Protein AF-A0A6B9ESN6-F1 (afdb_monomer)

Radius of gyration: 38.58 Å; Cα contacts (8 Å, |Δi|>4): 357; chains: 1; bounding box: 83×126×123 Å

Secondary structure (DSSP, 8-state):
----------------------PPPPTTS------S--S-HHHHHHT----TTTS-GGG--SS---HHHHHTT-----TTHHHHHSS--HHHHHHHHHHHHH-----S---S--------S--PPP-SPPP-GGGGGSHHHHHHHHHSTTS-TTHHHHHHHHHHTTSSPPPHHHHHHHHHHHHHHHHTTB-TTS-B---TTHHHHHTT------------------------HHHHHHHHHHHHHHHHHHHHHHHHHHHHHHHHHHHHTTTTTS--HHHHHHHHHHGGGGTTS-HHHHHHHHHHHHHHHHHHHHSPP-----TT---THHHHHHHHHHHHHHHHIIIIIGGGTPPP-S-HHHHHHHHHHHH-------------------------------------------S--HHHHHHHHHHHHHHHHHHIIIIISHHHHH-TTS--HHHHHHHHHHHHHHHHHHHHHHHHHHH--SHHHHHHHHHHHHHS--

Organism: Pleurotus ostreatus (NCBI:txid5322)

pLDDT: mean 70.64, std 24.09, range [24.36, 98.06]

Solvent-accessible surface area (backbone atoms only — not comparable to full-atom values): 31350 Å² total; per-residue (Å²): 135,87,89,89,80,91,84,90,84,89,90,90,87,89,83,87,82,89,85,87,92,79,88,82,77,82,90,82,72,77,82,68,75,81,70,75,86,63,50,35,55,56,31,54,77,68,74,47,85,48,51,58,80,78,56,66,74,92,78,46,64,103,72,65,60,22,66,68,28,57,80,67,77,44,80,55,42,60,84,53,55,68,64,53,72,69,53,69,51,80,66,53,57,55,51,55,50,47,36,72,73,70,52,78,83,77,74,96,83,72,92,73,91,73,93,78,86,79,78,91,61,91,73,68,77,77,80,63,67,74,61,38,81,55,18,74,75,18,72,54,40,54,51,47,35,65,74,46,53,56,50,57,91,55,58,58,56,51,54,51,54,34,28,78,72,67,76,44,84,69,50,74,49,51,50,50,44,44,45,48,52,29,48,57,29,38,68,73,48,20,43,40,48,33,43,70,64,78,59,87,60,61,64,70,69,63,73,72,70,80,83,92,76,90,85,88,91,83,88,87,81,93,76,82,86,74,81,74,84,72,75,59,69,64,60,56,52,50,52,52,49,52,51,52,52,49,50,53,48,53,43,45,57,51,37,54,54,38,49,52,54,52,52,54,46,39,59,76,67,37,37,84,79,49,76,42,74,56,33,34,49,44,38,65,64,45,52,76,77,40,75,86,48,64,66,66,62,50,48,53,42,49,53,38,27,52,54,34,46,52,48,66,64,72,45,80,73,84,75,65,91,51,99,80,68,88,58,77,62,61,61,54,52,49,48,35,39,45,52,46,50,50,27,49,43,15,50,69,25,14,68,70,34,42,87,84,83,79,57,70,65,57,54,50,54,50,54,51,64,75,66,59,87,70,89,72,75,90,73,89,80,84,81,87,86,81,89,79,90,85,84,89,84,90,82,90,83,92,81,91,77,85,82,77,80,81,72,78,76,69,73,82,76,71,86,76,45,70,67,60,78,44,47,61,53,45,51,48,15,50,37,25,40,49,43,12,64,60,59,40,18,78,65,23,66,72,42,79,89,65,78,59,64,66,56,53,48,53,38,51,54,43,50,51,51,48,50,52,51,40,49,50,47,24,55,53,10,72,72,35,95,45,77,68,15,57,52,35,32,55,46,33,57,71,71,55,87,127

Structure (mmCIF, N/CA/C/O backbone):
data_AF-A0A6B9ESN6-F1
#
_entry.id   AF-A0A6B9ESN6-F1
#
loop_
_atom_site.group_PDB
_atom_site.id
_atom_site.type_symbol
_atom_site.label_atom_id
_atom_site.label_alt_id
_atom_site.label_comp_id
_atom_site.label_asym_id
_atom_site.label_entity_id
_atom_site.label_seq_id
_atom_site.pdbx_PDB_ins_code
_atom_site.Cartn_x
_atom_site.Cartn_y
_atom_site.Cartn_z
_atom_site.occupancy
_atom_site.B_iso_or_equiv
_atom_site.auth_seq_id
_atom_site.auth_comp_id
_atom_site.auth_asym_id
_atom_site.auth_atom_id
_atom_site.pdbx_PDB_model_num
ATOM 1 N N . MET A 1 1 ? 20.979 -59.012 26.812 1.00 37.22 1 MET A N 1
ATOM 2 C CA . MET A 1 1 ? 21.802 -59.687 27.834 1.00 37.22 1 MET A CA 1
ATOM 3 C C . MET A 1 1 ? 21.442 -59.119 29.200 1.00 37.22 1 MET A C 1
ATOM 5 O O . MET A 1 1 ? 21.636 -57.933 29.414 1.00 37.22 1 MET A O 1
ATOM 9 N N . SER A 1 2 ? 20.824 -59.924 30.067 1.00 34.50 2 SER A N 1
ATOM 10 C CA . SER A 1 2 ? 20.705 -59.667 31.522 1.00 34.50 2 SER A CA 1
ATOM 11 C C . SER A 1 2 ? 22.014 -60.097 32.230 1.00 34.50 2 SER A C 1
ATOM 13 O O . SER A 1 2 ? 22.911 -60.540 31.507 1.00 34.50 2 SER A O 1
ATOM 15 N N . PRO A 1 3 ? 22.144 -60.167 33.582 1.00 56.75 3 PRO A N 1
ATOM 16 C CA . PRO A 1 3 ? 21.373 -59.619 34.732 1.00 56.75 3 PRO A CA 1
ATOM 17 C C . PRO A 1 3 ? 22.291 -59.081 35.883 1.00 56.75 3 PRO A C 1
ATOM 19 O O . PRO A 1 3 ? 23.507 -59.198 35.798 1.00 56.75 3 PRO A O 1
ATOM 22 N N . ARG A 1 4 ? 21.747 -58.535 36.994 1.00 35.88 4 ARG A N 1
ATOM 23 C CA . ARG A 1 4 ? 21.816 -59.000 38.427 1.00 35.88 4 ARG A CA 1
ATOM 24 C C . ARG A 1 4 ? 21.506 -57.812 39.368 1.00 35.88 4 ARG A C 1
ATOM 26 O O . ARG A 1 4 ? 21.822 -56.699 38.974 1.00 35.88 4 ARG A O 1
ATOM 33 N N . SER A 1 5 ? 20.949 -57.872 40.590 1.00 34.06 5 SER A N 1
ATOM 34 C CA . SER A 1 5 ? 20.466 -58.875 41.584 1.00 34.06 5 SER A CA 1
ATOM 35 C C . SER A 1 5 ? 19.558 -58.097 42.591 1.00 34.06 5 SER A C 1
ATOM 37 O O . SER A 1 5 ? 19.830 -56.920 42.803 1.00 34.06 5 SER A O 1
ATOM 39 N N . GLN A 1 6 ? 18.389 -58.554 43.093 1.00 38.44 6 GLN A N 1
ATOM 40 C CA . GLN A 1 6 ? 18.098 -59.465 44.248 1.00 38.44 6 GLN A CA 1
ATOM 41 C C . GLN A 1 6 ? 18.835 -59.074 45.560 1.00 38.44 6 GLN A C 1
ATOM 43 O O . GLN A 1 6 ? 20.036 -58.857 45.482 1.00 38.44 6 GLN A O 1
ATOM 48 N N . ASN A 1 7 ? 18.279 -58.911 46.782 1.00 32.91 7 ASN A N 1
ATOM 49 C CA . ASN A 1 7 ? 17.250 -59.588 47.623 1.00 32.91 7 ASN A CA 1
ATOM 50 C C . ASN A 1 7 ? 16.814 -58.618 48.775 1.00 32.91 7 ASN A C 1
ATOM 52 O O . ASN A 1 7 ? 17.596 -57.738 49.113 1.00 32.91 7 ASN A O 1
ATOM 56 N N . ALA A 1 8 ? 15.588 -58.552 49.329 1.00 33.22 8 ALA A N 1
ATOM 57 C CA . ALA A 1 8 ? 14.764 -59.468 50.160 1.00 33.22 8 ALA A CA 1
ATOM 58 C C . ALA A 1 8 ? 15.186 -59.642 51.654 1.00 33.22 8 ALA A C 1
ATOM 60 O O . ALA A 1 8 ? 16.262 -60.165 51.913 1.00 33.22 8 ALA A O 1
ATOM 61 N N . GLY A 1 9 ? 14.282 -59.311 52.613 1.00 29.19 9 GLY A N 1
ATOM 62 C CA . GLY A 1 9 ? 14.116 -60.060 53.890 1.00 29.19 9 GLY A CA 1
ATOM 63 C C . GLY A 1 9 ? 14.175 -59.366 55.284 1.00 29.19 9 GLY A C 1
ATOM 64 O O . GLY A 1 9 ? 15.176 -59.524 55.957 1.00 29.19 9 GLY A O 1
ATOM 65 N N . ALA A 1 10 ? 13.083 -58.701 55.723 1.00 31.31 10 ALA A N 1
ATOM 66 C CA . ALA A 1 10 ? 12.298 -58.812 57.002 1.00 31.31 10 ALA A CA 1
ATOM 67 C C . ALA A 1 10 ? 12.948 -58.849 58.457 1.00 31.31 10 ALA A C 1
ATOM 69 O O . ALA A 1 10 ? 14.161 -58.802 58.569 1.00 31.31 10 ALA A O 1
ATOM 70 N N . PRO A 1 11 ? 12.174 -58.831 59.594 1.00 54.38 11 PRO A N 1
ATOM 71 C CA . PRO A 1 11 ? 12.227 -57.872 60.746 1.00 54.38 11 PRO A CA 1
ATOM 72 C C . PRO A 1 11 ? 12.536 -58.598 62.112 1.00 54.38 11 PRO A C 1
ATOM 74 O O . PRO A 1 11 ? 13.205 -59.623 62.011 1.00 54.38 11 PRO A O 1
ATOM 77 N N . PRO A 1 12 ? 12.090 -58.248 63.369 1.00 53.47 12 PRO A N 1
ATOM 78 C CA . PRO A 1 12 ? 11.303 -57.125 63.948 1.00 53.47 12 PRO A CA 1
ATOM 79 C C . PRO A 1 12 ? 11.798 -56.566 65.324 1.00 53.47 12 PRO A C 1
ATOM 81 O O . PRO A 1 12 ? 12.715 -57.104 65.934 1.00 53.47 12 PRO A O 1
ATOM 84 N N . SER A 1 13 ? 11.139 -55.528 65.875 1.00 32.84 13 SER A N 1
ATOM 85 C CA . SER A 1 13 ? 10.960 -55.347 67.339 1.00 32.84 13 SER A CA 1
ATOM 86 C C . SER A 1 13 ? 9.884 -54.309 67.703 1.00 32.84 13 SER A C 1
ATOM 88 O O . SER A 1 13 ? 9.858 -53.185 67.213 1.00 32.84 13 SER A O 1
ATOM 90 N N . THR A 1 14 ? 8.987 -54.747 68.581 1.00 38.78 14 THR A N 1
ATOM 91 C CA . THR A 1 14 ? 7.817 -54.104 69.202 1.00 38.78 14 THR A CA 1
ATOM 92 C C . THR A 1 14 ? 8.153 -53.121 70.329 1.00 38.78 14 THR A C 1
ATOM 94 O O . THR A 1 14 ? 9.032 -53.423 71.132 1.00 38.78 14 THR A O 1
ATOM 97 N N . ARG A 1 15 ? 7.329 -52.071 70.518 1.00 33.66 15 ARG A N 1
ATOM 98 C CA . ARG A 1 15 ? 6.779 -51.687 71.843 1.00 33.66 15 ARG A CA 1
ATOM 99 C C . ARG A 1 15 ? 5.622 -50.668 71.768 1.00 33.66 15 ARG A C 1
ATOM 101 O O . ARG A 1 15 ? 5.661 -49.712 71.003 1.00 33.66 15 ARG A O 1
ATOM 108 N N . SER A 1 16 ? 4.609 -50.960 72.587 1.00 33.41 16 SER A N 1
ATOM 109 C CA . SER A 1 16 ? 3.373 -50.248 72.976 1.00 33.41 16 SER A CA 1
ATOM 110 C C . SER A 1 16 ? 3.632 -48.807 73.484 1.00 33.41 16 SER A C 1
ATOM 112 O O . SER A 1 16 ? 4.773 -48.495 73.793 1.00 33.41 16 SER A O 1
ATOM 114 N N . SER A 1 17 ? 2.691 -47.857 73.624 1.00 35.06 17 SER A N 1
ATOM 115 C CA . SER A 1 17 ? 1.374 -47.926 74.283 1.00 35.06 17 SER A CA 1
ATOM 116 C C . SER A 1 17 ? 0.595 -46.584 74.199 1.00 35.06 17 SER A C 1
ATOM 118 O O . SER A 1 17 ? 1.194 -45.519 74.292 1.00 35.06 17 SER A O 1
ATOM 120 N N . THR A 1 18 ? -0.740 -46.679 74.073 1.00 39.00 18 THR A N 1
ATOM 121 C CA . THR A 1 18 ? -1.830 -45.889 74.720 1.00 39.00 18 THR A CA 1
ATOM 122 C C . THR A 1 18 ? -1.709 -44.365 74.950 1.00 39.00 18 THR A C 1
ATOM 124 O O . THR A 1 18 ? -0.923 -43.953 75.797 1.00 39.00 18 THR A O 1
ATOM 127 N N . ASN A 1 19 ? -2.622 -43.551 74.374 1.00 34.47 19 ASN A N 1
ATOM 128 C CA . ASN A 1 19 ? -3.761 -42.919 75.094 1.00 34.47 19 ASN A CA 1
ATOM 129 C C . ASN A 1 19 ? -4.621 -41.932 74.243 1.00 34.47 19 ASN A C 1
ATOM 131 O O . ASN A 1 19 ? -4.072 -41.172 73.452 1.00 34.47 19 ASN A O 1
ATOM 135 N N . THR A 1 20 ? -5.944 -41.941 74.520 1.00 37.66 20 THR A N 1
ATOM 136 C CA . THR A 1 20 ? -6.988 -40.865 74.420 1.00 37.66 20 THR A CA 1
ATOM 137 C C . THR A 1 20 ? -7.594 -40.439 73.044 1.00 37.66 20 THR A C 1
ATOM 139 O O . THR A 1 20 ? -7.090 -40.818 71.990 1.00 37.66 20 THR A O 1
ATOM 142 N N . PRO A 1 21 ? -8.752 -39.719 72.996 1.00 44.34 21 PRO A N 1
ATOM 143 C CA . PRO A 1 21 ? -10.110 -40.226 73.262 1.00 44.34 21 PRO A CA 1
ATOM 144 C C . PRO A 1 21 ? -11.149 -39.665 72.247 1.00 44.34 21 PRO A C 1
ATOM 146 O O . PRO A 1 21 ? -11.716 -38.611 72.491 1.00 44.34 21 PRO A O 1
ATOM 149 N N . TYR A 1 22 ? -11.436 -40.315 71.113 1.00 41.50 22 TYR A N 1
ATOM 150 C CA . TYR A 1 22 ? -12.543 -39.889 70.223 1.00 41.50 22 TYR A CA 1
ATOM 151 C C . TYR A 1 22 ? -13.139 -41.075 69.440 1.00 41.50 22 TYR A C 1
ATOM 153 O O . TYR A 1 22 ? -12.413 -42.031 69.145 1.00 41.50 22 TYR A O 1
ATOM 161 N N . PRO A 1 23 ? -14.446 -41.043 69.096 1.00 44.97 23 PRO A N 1
ATOM 162 C CA . PRO A 1 23 ? -15.131 -42.164 68.458 1.00 44.97 23 PRO A CA 1
ATOM 163 C C . PRO A 1 23 ? -14.585 -42.413 67.044 1.00 44.97 23 PRO A C 1
ATOM 165 O O . PRO A 1 23 ? -14.438 -41.490 66.238 1.00 44.97 23 PRO A O 1
ATOM 168 N N . ARG A 1 24 ? -14.278 -43.679 66.724 1.00 48.75 24 ARG A N 1
ATOM 169 C CA . ARG A 1 24 ? -13.898 -44.088 65.363 1.00 48.75 24 ARG A CA 1
ATOM 170 C C . ARG A 1 24 ? -15.113 -44.007 64.441 1.00 48.75 24 ARG A C 1
ATOM 172 O O . ARG A 1 24 ? -16.165 -44.567 64.725 1.00 48.75 24 ARG A O 1
ATOM 179 N N . ARG A 1 25 ? -14.921 -43.341 63.306 1.00 47.78 25 ARG A N 1
ATOM 180 C CA . ARG A 1 25 ? -15.875 -43.239 62.197 1.00 47.78 25 ARG A CA 1
ATOM 181 C C . ARG A 1 25 ? -16.172 -44.632 61.600 1.00 47.78 25 ARG A C 1
ATOM 183 O O . ARG A 1 25 ? -15.221 -45.398 61.431 1.00 47.78 25 ARG A O 1
ATOM 190 N N . PRO A 1 26 ? -17.426 -44.956 61.237 1.00 42.91 26 PRO A N 1
ATOM 191 C CA . PRO A 1 26 ? -17.756 -46.210 60.561 1.00 42.91 26 PRO A CA 1
ATOM 192 C C . PRO A 1 26 ? -17.058 -46.306 59.196 1.00 42.91 26 PRO A C 1
ATOM 194 O O . PRO A 1 26 ? -16.947 -45.327 58.450 1.00 42.91 26 PRO A O 1
ATOM 197 N N . SER A 1 27 ? -16.538 -47.495 58.895 1.00 44.81 27 SER A N 1
ATOM 198 C CA . SER A 1 27 ? -15.806 -47.815 57.671 1.00 44.81 27 SER A CA 1
ATOM 199 C C . SER A 1 27 ? -16.740 -47.806 56.461 1.00 44.81 27 SER A C 1
ATOM 201 O O . SER A 1 27 ? -17.692 -48.578 56.424 1.00 44.81 27 SER A O 1
ATOM 203 N N . GLY A 1 28 ? -16.453 -46.962 55.464 1.00 51.88 28 GLY A N 1
ATOM 204 C CA . GLY A 1 28 ? -17.204 -46.951 54.201 1.00 51.88 28 GLY A CA 1
ATOM 205 C C . GLY A 1 28 ? -17.132 -45.666 53.373 1.00 51.88 28 GLY A C 1
ATOM 206 O O . GLY A 1 28 ? -17.551 -45.675 52.222 1.00 51.88 28 GLY A O 1
ATOM 207 N N . GLN A 1 29 ? -16.585 -44.559 53.893 1.00 48.88 29 GLN A N 1
ATOM 208 C CA . GLN A 1 29 ? -16.440 -43.347 53.078 1.00 48.88 29 GLN A CA 1
ATOM 209 C C . GLN A 1 29 ? -15.212 -43.395 52.151 1.00 48.88 29 GLN A C 1
ATOM 211 O O . GLN A 1 29 ? -14.136 -43.822 52.585 1.00 48.88 29 GLN A O 1
ATOM 216 N N . PRO A 1 30 ? -15.338 -42.900 50.902 1.00 40.06 30 PRO A N 1
ATOM 217 C CA . PRO A 1 30 ? -14.215 -42.793 49.980 1.00 40.06 30 PRO A CA 1
ATOM 218 C C . PRO A 1 30 ? -13.116 -41.943 50.622 1.00 40.06 30 PRO A C 1
ATOM 220 O O . PRO A 1 30 ? -13.400 -40.908 51.229 1.00 40.06 30 PRO A O 1
ATOM 223 N N . LYS A 1 31 ? -11.856 -42.391 50.517 1.00 44.50 31 LYS A N 1
ATOM 224 C CA . LYS A 1 31 ? -10.682 -41.644 50.993 1.00 44.50 31 LYS A CA 1
ATOM 225 C C . LYS A 1 31 ? -10.757 -40.233 50.408 1.00 44.50 31 LYS A C 1
ATOM 227 O O . LYS A 1 31 ? -10.525 -40.061 49.213 1.00 44.50 31 LYS A O 1
ATOM 232 N N . SER A 1 32 ? -11.104 -39.238 51.230 1.00 51.59 32 SER A N 1
ATOM 233 C CA . SER A 1 32 ? -11.103 -37.844 50.796 1.00 51.59 32 SER A CA 1
ATOM 234 C C . SER A 1 32 ? -9.705 -37.551 50.273 1.00 51.59 32 SER A C 1
ATOM 236 O O . SER A 1 32 ? -8.735 -37.744 51.016 1.00 51.59 32 SER A O 1
ATOM 238 N N . SER A 1 33 ? -9.607 -37.147 49.003 1.00 41.25 33 SER A N 1
ATOM 239 C CA . SER A 1 33 ? -8.362 -36.689 48.387 1.00 41.25 33 SER A CA 1
ATOM 240 C C . SER A 1 33 ? -7.623 -35.835 49.407 1.00 41.25 33 SER A C 1
ATOM 242 O O . SER A 1 33 ? -8.203 -34.883 49.935 1.00 41.25 33 SER A O 1
ATOM 244 N N . ARG A 1 34 ? -6.412 -36.261 49.784 1.00 47.12 34 ARG A N 1
ATOM 245 C CA . ARG A 1 34 ? -5.629 -35.654 50.861 1.00 47.12 34 ARG A CA 1
ATOM 246 C C . ARG A 1 34 ? -5.430 -34.190 50.485 1.00 47.12 34 ARG A C 1
ATOM 248 O O . ARG A 1 34 ? -4.564 -33.886 49.670 1.00 47.12 34 ARG A O 1
ATOM 255 N N . GLN A 1 35 ? -6.275 -33.303 51.012 1.00 55.75 35 GLN A N 1
ATOM 256 C CA . GLN A 1 35 ? -6.199 -31.884 50.710 1.00 55.75 35 GLN A CA 1
ATOM 257 C C . GLN A 1 35 ? -4.913 -31.373 51.345 1.00 55.75 35 GLN A C 1
ATOM 259 O O . GLN A 1 35 ? -4.846 -31.102 52.541 1.00 55.75 35 GLN A O 1
ATOM 264 N N . GLN A 1 36 ? -3.859 -31.305 50.541 1.00 55.56 36 GLN A N 1
ATOM 265 C CA . GLN A 1 36 ? -2.670 -30.556 50.896 1.00 55.56 36 GLN A CA 1
ATOM 266 C C . GLN A 1 36 ? -3.105 -29.093 51.127 1.00 55.56 36 GLN A C 1
ATOM 268 O O . GLN A 1 36 ? -4.035 -28.605 50.476 1.00 55.56 36 GLN A O 1
ATOM 273 N N . PHE A 1 37 ? -2.456 -28.402 52.069 1.00 60.66 37 PHE A N 1
ATOM 274 C CA . PHE A 1 37 ? -2.663 -26.969 52.341 1.00 60.66 37 PHE A CA 1
ATOM 275 C C . PHE A 1 37 ? -4.004 -26.612 53.016 1.00 60.66 37 PHE A C 1
ATOM 277 O O . PHE A 1 37 ? -4.757 -25.775 52.517 1.00 60.66 37 PHE A O 1
ATOM 284 N N . SER A 1 38 ? -4.350 -27.260 54.136 1.00 71.94 38 SER A N 1
ATOM 285 C CA . SER A 1 38 ? -5.539 -26.937 54.954 1.00 71.94 38 S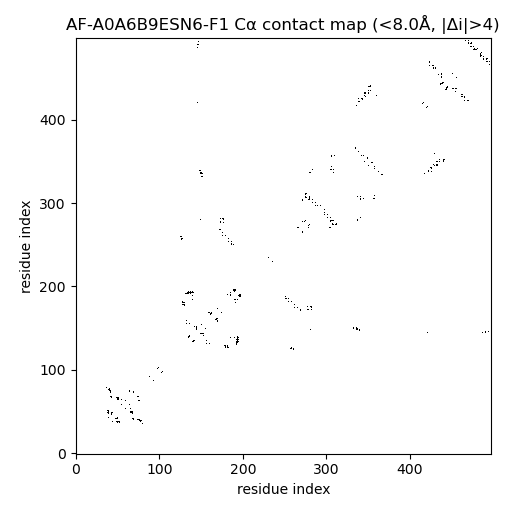ER A CA 1
ATOM 286 C C . SER A 1 38 ? -5.282 -26.020 56.153 1.00 71.94 38 SER A C 1
ATOM 288 O O . SER A 1 38 ? -6.242 -25.627 56.803 1.00 71.94 38 SER A O 1
ATOM 290 N N . ALA A 1 39 ? -4.026 -25.670 56.433 1.00 84.19 39 ALA A N 1
ATOM 291 C CA . ALA A 1 39 ? -3.643 -24.844 57.573 1.00 84.19 39 ALA A CA 1
ATOM 292 C C . ALA A 1 39 ? -2.958 -23.547 57.128 1.00 84.19 39 ALA A C 1
ATOM 294 O O . ALA A 1 39 ? -2.197 -23.564 56.160 1.00 84.19 39 ALA A O 1
ATOM 295 N N . CYS A 1 40 ? -3.189 -22.460 57.871 1.00 87.69 40 CYS A N 1
ATOM 296 C CA . CYS A 1 40 ? -2.487 -21.188 57.696 1.00 87.69 40 CYS A CA 1
ATOM 297 C C . CYS A 1 40 ? -0.982 -21.321 57.999 1.00 87.69 40 CYS A C 1
ATOM 299 O O . CYS A 1 40 ? -0.558 -22.265 58.683 1.00 87.69 40 CYS A O 1
ATOM 301 N N . GLY A 1 41 ? -0.176 -20.357 57.542 1.00 86.62 41 GLY A N 1
ATOM 302 C CA . GLY A 1 41 ? 1.284 -20.371 57.706 1.00 86.62 41 GLY A CA 1
ATOM 303 C C . GLY A 1 41 ? 1.721 -20.509 59.171 1.00 86.62 41 GLY A C 1
ATOM 304 O O . GLY A 1 41 ? 2.552 -21.355 59.508 1.00 86.62 41 GLY A O 1
ATOM 305 N N . ALA A 1 42 ? 1.071 -19.776 60.082 1.00 87.50 42 ALA A N 1
ATOM 306 C CA . ALA A 1 42 ? 1.383 -19.806 61.512 1.00 87.50 42 ALA A CA 1
ATOM 307 C C . ALA A 1 42 ? 1.100 -21.172 62.172 1.00 87.50 42 ALA A C 1
ATOM 309 O O . ALA A 1 42 ? 1.948 -21.703 62.896 1.00 87.50 42 ALA A O 1
ATOM 310 N N . CYS A 1 43 ? -0.064 -21.779 61.908 1.00 89.88 43 CYS A N 1
ATOM 311 C CA . CYS A 1 43 ? -0.409 -23.097 62.452 1.00 89.88 43 CYS A CA 1
ATOM 312 C C . CYS A 1 43 ? 0.448 -24.213 61.842 1.00 89.88 43 CYS A C 1
ATOM 314 O O . CYS A 1 43 ? 0.819 -25.155 62.545 1.00 89.88 43 CYS A O 1
ATOM 316 N N . ARG A 1 44 ? 0.817 -24.087 60.560 1.00 87.69 44 ARG A N 1
ATOM 317 C CA . ARG A 1 44 ? 1.712 -25.024 59.869 1.00 87.69 44 ARG A CA 1
ATOM 318 C C . ARG A 1 44 ? 3.099 -25.048 60.506 1.00 87.69 44 ARG A C 1
ATOM 320 O O . ARG A 1 44 ? 3.590 -26.129 60.825 1.00 87.69 44 ARG A O 1
ATOM 327 N N . MET A 1 45 ? 3.702 -23.880 60.734 1.00 82.81 45 MET A N 1
ATOM 328 C CA . MET A 1 45 ? 5.032 -23.776 61.347 1.00 82.81 45 MET A CA 1
ATOM 329 C C . MET A 1 45 ? 5.071 -24.345 62.765 1.00 82.81 45 MET A C 1
ATOM 331 O O . MET A 1 45 ? 6.052 -24.967 63.165 1.00 82.81 45 MET A O 1
ATOM 335 N N . ARG A 1 46 ? 3.973 -24.195 63.509 1.00 83.12 46 ARG A N 1
ATOM 336 C CA . ARG A 1 46 ? 3.843 -24.691 64.885 1.00 83.12 46 ARG A CA 1
ATOM 337 C C . ARG A 1 46 ? 3.345 -26.132 64.985 1.00 83.12 46 ARG A C 1
ATOM 339 O O . ARG A 1 46 ? 3.296 -26.670 66.084 1.00 83.12 46 ARG A O 1
ATOM 346 N N . ARG A 1 47 ? 2.979 -26.754 63.857 1.00 87.31 47 ARG A N 1
ATOM 347 C CA . ARG A 1 47 ? 2.408 -28.110 63.777 1.00 87.31 47 ARG A CA 1
ATOM 348 C C . ARG A 1 47 ? 1.154 -28.292 64.648 1.00 87.31 47 ARG A C 1
ATOM 350 O O . ARG A 1 47 ? 0.936 -29.363 65.208 1.00 87.31 47 ARG A O 1
ATOM 357 N N . VAL A 1 48 ? 0.319 -27.253 64.736 1.00 86.38 48 VAL A N 1
ATOM 358 C CA . VAL A 1 48 ? -0.966 -27.268 65.461 1.00 86.38 48 VAL A CA 1
ATOM 359 C C . VAL A 1 48 ? -2.145 -27.300 64.489 1.00 86.38 48 VAL A C 1
ATOM 361 O O . VAL A 1 48 ? -2.017 -26.930 63.319 1.00 86.38 48 VAL A O 1
ATOM 364 N N . ARG A 1 49 ? -3.310 -27.756 64.963 1.00 86.69 49 ARG A N 1
ATOM 365 C CA . ARG A 1 49 ? -4.528 -27.822 64.144 1.00 86.69 49 ARG A CA 1
ATOM 366 C C . ARG A 1 49 ? -5.010 -26.410 63.792 1.00 86.69 49 ARG A C 1
ATOM 368 O O . ARG A 1 49 ? -4.961 -25.511 64.624 1.00 86.69 49 ARG A O 1
ATOM 375 N N . CYS A 1 50 ? -5.456 -26.239 62.552 1.00 90.06 50 CYS A N 1
ATOM 376 C CA . CYS A 1 50 ? -5.967 -24.982 62.019 1.00 90.06 50 CYS A CA 1
ATOM 377 C C . CYS A 1 50 ? -7.406 -25.195 61.552 1.00 90.06 50 CYS A C 1
ATOM 379 O O . CYS A 1 50 ? -7.656 -26.116 60.778 1.00 90.06 50 CYS A O 1
ATOM 381 N N . ASP A 1 51 ? -8.310 -24.347 62.022 1.00 87.19 51 ASP A N 1
ATOM 382 C CA . ASP A 1 51 ? -9.741 -24.324 61.712 1.00 87.19 51 ASP A CA 1
ATOM 383 C C . ASP A 1 51 ? -10.108 -23.182 60.747 1.00 87.19 51 ASP A C 1
ATOM 385 O O . ASP A 1 51 ? -11.281 -22.912 60.522 1.00 87.19 51 ASP A O 1
ATOM 389 N N . LEU A 1 52 ? -9.113 -22.525 60.128 1.00 83.12 52 LEU A N 1
ATOM 390 C CA . LEU A 1 52 ? -9.326 -21.351 59.267 1.00 83.12 52 LEU A CA 1
ATOM 391 C C . LEU A 1 52 ? -10.338 -21.598 58.134 1.00 83.12 52 LEU A C 1
ATOM 393 O O . LEU A 1 52 ? -11.042 -20.682 57.733 1.00 83.12 52 LEU A O 1
ATOM 397 N N . LYS A 1 53 ? -10.401 -22.827 57.614 1.00 74.31 53 LYS A N 1
ATOM 398 C CA . LYS A 1 53 ? -11.302 -23.216 56.517 1.00 74.31 53 LYS A CA 1
ATOM 399 C C . LYS A 1 53 ? -12.680 -23.689 56.965 1.00 74.31 53 LYS A C 1
ATOM 401 O O . LYS A 1 53 ? -13.551 -23.846 56.117 1.00 74.31 53 LYS A O 1
ATOM 406 N N . ASP A 1 54 ? -12.841 -23.948 58.256 1.00 77.75 54 ASP A N 1
ATOM 407 C CA . ASP A 1 54 ? -14.088 -24.433 58.841 1.00 77.75 54 ASP A CA 1
ATOM 408 C C . ASP A 1 54 ? -14.936 -23.259 59.386 1.00 77.75 54 ASP A C 1
ATOM 410 O O . ASP A 1 54 ? -16.056 -23.467 59.848 1.00 77.75 54 ASP A O 1
ATOM 414 N N . LEU A 1 55 ? -14.418 -22.020 59.318 1.00 74.38 55 LEU A N 1
ATOM 415 C CA . LEU A 1 55 ? -15.108 -20.799 59.741 1.00 74.38 55 LEU A CA 1
ATOM 416 C C . LEU A 1 55 ? -16.165 -20.352 58.704 1.00 74.38 55 LEU A C 1
ATOM 418 O O . LEU A 1 55 ? -15.849 -20.275 57.513 1.00 74.38 55 LEU A O 1
ATOM 422 N N . PRO A 1 56 ? -17.397 -20.006 59.127 1.00 67.25 56 PRO A N 1
ATOM 423 C CA . PRO A 1 56 ? -18.427 -19.454 58.245 1.00 67.25 56 PRO A CA 1
ATOM 424 C C . PRO A 1 56 ? -18.004 -18.102 57.650 1.00 67.25 56 PRO A C 1
ATOM 426 O O . PRO A 1 56 ? -17.553 -17.216 58.378 1.00 67.25 56 PRO A O 1
ATOM 429 N N . LEU A 1 57 ? -18.191 -17.926 56.337 1.00 59.72 57 LEU A N 1
ATOM 430 C CA . LEU A 1 57 ? -17.806 -16.707 55.606 1.00 59.72 57 LEU A CA 1
ATOM 431 C C . LEU A 1 57 ? -18.559 -15.449 56.083 1.00 59.72 57 LEU A C 1
ATOM 433 O O . LEU A 1 57 ? -18.004 -14.359 56.016 1.00 59.72 57 LEU A O 1
ATOM 437 N N . ASP A 1 58 ? -19.759 -15.602 56.649 1.00 51.91 58 ASP A N 1
ATOM 438 C CA . ASP A 1 58 ? -20.620 -14.481 57.058 1.00 51.91 58 ASP A CA 1
ATOM 439 C C . ASP A 1 58 ? -20.229 -13.825 58.400 1.00 51.91 58 ASP A C 1
ATOM 441 O O . ASP A 1 58 ? -20.800 -12.806 58.781 1.00 51.91 58 ASP A O 1
ATOM 445 N N . GLN A 1 59 ? -19.249 -14.372 59.135 1.00 53.19 59 GLN A N 1
ATOM 446 C CA . GLN A 1 59 ? -18.761 -13.810 60.412 1.00 53.19 59 GLN A CA 1
ATOM 447 C C . GLN A 1 59 ? -17.314 -13.301 60.364 1.00 53.19 59 GLN A C 1
ATOM 449 O O . GLN A 1 59 ? -16.784 -12.820 61.370 1.00 53.19 59 GLN A O 1
ATOM 454 N N . ALA A 1 60 ? -16.658 -13.384 59.208 1.00 53.09 60 ALA A N 1
ATOM 455 C CA . ALA A 1 60 ? -15.307 -12.888 59.033 1.00 53.09 60 ALA A CA 1
ATOM 456 C C . ALA A 1 60 ? -15.343 -11.468 58.462 1.00 53.09 60 ALA A C 1
ATOM 458 O O . ALA A 1 60 ? -15.685 -11.260 57.303 1.00 53.09 60 ALA A O 1
ATOM 459 N N . GLY A 1 61 ? -14.939 -10.483 59.266 1.00 57.91 61 GLY A N 1
ATOM 460 C CA . GLY A 1 61 ? -14.551 -9.175 58.738 1.00 57.91 61 GLY A CA 1
ATOM 461 C C . GLY A 1 61 ? -13.391 -9.282 57.725 1.00 57.91 61 GLY A C 1
ATOM 462 O O . GLY A 1 61 ? -12.930 -10.383 57.422 1.00 57.91 61 GLY A O 1
ATOM 463 N N . PRO A 1 62 ? -12.839 -8.152 57.250 1.00 59.28 62 PRO A N 1
ATOM 464 C CA . PRO A 1 62 ? -11.856 -8.102 56.154 1.00 59.28 62 PRO A CA 1
ATOM 465 C C . PRO A 1 62 ? -10.600 -8.984 56.317 1.00 59.28 62 PRO A C 1
ATOM 467 O O . PRO A 1 62 ? -9.889 -9.226 55.347 1.00 59.28 62 PRO A O 1
ATOM 470 N N . CYS A 1 63 ? -10.327 -9.479 57.530 1.00 64.75 63 CYS A N 1
ATOM 471 C CA . CYS A 1 63 ? -9.200 -10.348 57.859 1.00 64.75 63 CYS A CA 1
ATOM 472 C C . CYS A 1 63 ? -9.664 -11.573 58.684 1.00 64.75 63 CYS A C 1
ATOM 474 O O . CYS A 1 63 ? -9.601 -11.529 59.919 1.00 64.75 63 CYS A O 1
ATOM 476 N N . PRO A 1 64 ? -10.120 -12.678 58.058 1.00 75.81 64 PRO A N 1
ATOM 477 C CA . PRO A 1 64 ? -10.433 -13.916 58.776 1.00 75.81 64 PRO A CA 1
ATOM 478 C C . PRO A 1 64 ? -9.197 -14.462 59.505 1.00 75.81 64 PRO A C 1
ATOM 480 O O . PRO A 1 64 ? -8.112 -14.568 58.934 1.00 75.81 64 PRO A O 1
ATOM 483 N N . SER A 1 65 ? -9.358 -14.846 60.773 1.00 85.19 65 SER A N 1
ATOM 484 C CA . SER A 1 65 ? -8.301 -15.471 61.577 1.00 85.19 65 SER A CA 1
ATOM 485 C C . SER A 1 65 ? -8.811 -16.749 62.237 1.00 85.19 65 SER A C 1
ATOM 487 O O . SER A 1 65 ? -9.930 -16.789 62.739 1.00 85.19 65 SER A O 1
ATOM 489 N N . CYS A 1 66 ? -7.990 -17.803 62.225 1.00 89.31 66 CYS A N 1
ATOM 490 C CA . CYS A 1 66 ? -8.329 -19.080 62.853 1.00 89.31 66 CYS A CA 1
ATOM 491 C C . CYS A 1 66 ? -8.350 -18.942 64.379 1.00 89.31 66 CYS A C 1
ATOM 493 O O . CYS A 1 66 ? -7.633 -18.094 64.925 1.00 89.31 66 CYS A O 1
ATOM 495 N N . SER A 1 67 ? -9.102 -19.795 65.077 1.00 88.62 67 SER A N 1
ATOM 496 C CA . SER A 1 67 ? -9.281 -19.678 66.530 1.00 88.62 67 SER A CA 1
ATOM 497 C C . SER A 1 67 ? -7.938 -19.732 67.266 1.00 88.62 67 SER A C 1
ATOM 499 O O . SER A 1 67 ? -7.681 -18.928 68.156 1.00 88.62 67 SER A O 1
ATOM 501 N N . ASN A 1 68 ? -7.004 -20.575 66.807 1.00 86.69 68 ASN A N 1
ATOM 502 C CA . ASN A 1 68 ? -5.679 -20.709 67.424 1.00 86.69 68 ASN A CA 1
ATOM 503 C C . ASN A 1 68 ? -4.793 -19.457 67.262 1.00 86.69 68 ASN A C 1
ATOM 505 O O . ASN A 1 68 ? -4.056 -19.082 68.174 1.00 86.69 68 ASN A O 1
ATOM 509 N N . CYS A 1 69 ? -4.845 -18.804 66.097 1.00 89.69 69 CYS A N 1
ATOM 510 C CA . CYS A 1 69 ? -4.126 -17.551 65.865 1.00 89.69 69 CYS A CA 1
ATOM 511 C C . CYS A 1 69 ? -4.778 -16.394 66.623 1.00 89.69 69 CYS A C 1
ATOM 513 O O . CYS A 1 69 ? -4.059 -15.565 67.177 1.00 89.69 69 CYS A O 1
ATOM 515 N N . LYS A 1 70 ? -6.114 -16.375 66.686 1.00 87.00 70 LYS A N 1
ATOM 516 C CA . LYS A 1 70 ? -6.900 -15.356 67.382 1.00 87.00 70 LYS A CA 1
ATOM 517 C C . LYS A 1 70 ? -6.655 -15.384 68.893 1.00 87.00 70 LYS A C 1
ATOM 519 O O . LYS A 1 70 ? -6.323 -14.354 69.465 1.00 87.00 70 LYS A O 1
ATOM 524 N N . GLU A 1 71 ? -6.715 -16.559 69.518 1.00 86.62 71 GLU A N 1
ATOM 525 C CA . GLU A 1 71 ? -6.478 -16.737 70.962 1.00 86.62 71 GLU A CA 1
ATOM 526 C C . GLU A 1 71 ? -5.048 -16.393 71.390 1.00 86.62 71 GLU A C 1
ATOM 528 O O . GLU A 1 71 ? -4.812 -15.989 72.525 1.00 86.62 71 GLU A O 1
ATOM 533 N N . ARG A 1 72 ? -4.073 -16.549 70.488 1.00 84.00 72 ARG A N 1
ATOM 534 C CA . ARG A 1 72 ? -2.652 -16.309 70.784 1.00 84.00 72 ARG A CA 1
ATOM 535 C C . ARG A 1 72 ? -2.126 -14.968 70.274 1.00 84.00 72 ARG A C 1
ATOM 537 O O . ARG A 1 72 ? -0.919 -14.746 70.351 1.00 84.00 72 ARG A O 1
ATOM 544 N N . GLY A 1 73 ? -2.991 -14.106 69.734 1.00 84.50 73 GLY A N 1
ATOM 545 C CA . GLY A 1 73 ? -2.605 -12.792 69.208 1.00 84.50 73 GLY A CA 1
ATOM 546 C C . GLY A 1 73 ? -1.613 -12.856 68.040 1.00 84.50 73 GLY A C 1
ATOM 547 O O . GLY A 1 73 ? -0.722 -12.019 67.933 1.00 84.50 73 GLY A O 1
ATOM 548 N N . LEU A 1 74 ? -1.712 -13.875 67.182 1.00 84.06 74 LEU A N 1
ATOM 549 C CA . LEU A 1 74 ? -0.784 -14.101 66.070 1.00 84.06 74 LEU A CA 1
ATOM 550 C C . LEU A 1 74 ? -1.406 -13.696 64.739 1.00 84.06 74 LEU A C 1
ATOM 552 O O . LEU A 1 74 ? -2.589 -13.933 64.494 1.00 84.06 74 LEU A O 1
ATOM 556 N N . LYS A 1 75 ? -0.572 -13.201 63.821 1.00 86.12 75 LYS A N 1
ATOM 557 C CA . LYS A 1 75 ? -0.994 -12.906 62.450 1.00 86.12 75 LYS A CA 1
ATOM 558 C C . LYS A 1 75 ? -1.361 -14.203 61.713 1.00 86.12 75 LYS A C 1
ATOM 560 O O . LYS A 1 75 ? -0.495 -15.031 61.427 1.00 86.12 75 LYS A O 1
ATOM 565 N N . CYS A 1 76 ? -2.646 -14.378 61.412 1.00 85.81 76 CYS A N 1
ATOM 566 C CA . CYS A 1 76 ? -3.146 -15.499 60.620 1.00 85.81 76 CYS A CA 1
ATOM 567 C C . CYS A 1 76 ? -2.994 -15.162 59.130 1.00 85.81 76 CYS A C 1
ATOM 569 O O . CYS A 1 76 ? -3.629 -14.229 58.652 1.00 85.81 76 CYS A O 1
ATOM 571 N N . VAL A 1 77 ? -2.127 -15.880 58.411 1.00 83.19 77 VAL A N 1
ATOM 572 C CA . VAL A 1 77 ? -1.901 -15.679 56.969 1.00 83.19 77 VAL A CA 1
ATOM 573 C C . VAL A 1 77 ? -2.173 -16.991 56.241 1.00 83.19 77 VAL A C 1
ATOM 575 O O . VAL A 1 77 ? -1.521 -18.001 56.527 1.00 83.19 77 VAL A O 1
ATOM 578 N N . ASP A 1 78 ? -3.141 -16.991 55.324 1.00 79.06 78 ASP A N 1
ATOM 579 C CA . ASP A 1 78 ? -3.333 -18.088 54.374 1.00 79.06 78 ASP A CA 1
ATOM 580 C C . ASP A 1 78 ? -2.515 -17.815 53.110 1.00 79.06 78 ASP A C 1
ATOM 582 O O . ASP A 1 78 ? -2.984 -17.189 52.164 1.00 79.06 78 ASP A O 1
ATOM 586 N N . GLU A 1 79 ? -1.279 -18.312 53.097 1.00 69.81 79 GLU A N 1
ATOM 587 C CA . GLU A 1 79 ? -0.348 -18.223 51.960 1.00 69.81 79 GLU A CA 1
ATOM 588 C C . GLU A 1 79 ? -0.906 -18.859 50.667 1.00 69.81 79 GLU A C 1
ATOM 590 O O . GLU A 1 79 ? -0.326 -18.697 49.595 1.00 69.81 79 GLU A O 1
ATOM 595 N N . PHE A 1 80 ? -2.022 -19.597 50.745 1.00 63.91 80 PHE A N 1
ATOM 596 C CA . PHE A 1 80 ? -2.635 -20.295 49.616 1.00 63.91 80 PHE A CA 1
ATOM 597 C C . PHE A 1 80 ? -3.962 -19.689 49.153 1.00 63.91 80 PHE A C 1
ATOM 599 O O . PHE A 1 80 ? -4.531 -20.205 48.184 1.00 63.91 80 PHE A O 1
ATOM 606 N N . ALA A 1 81 ? -4.460 -18.630 49.800 1.00 65.81 81 ALA A N 1
ATOM 607 C CA . ALA A 1 81 ? -5.684 -17.948 49.377 1.00 65.81 81 ALA A CA 1
ATOM 608 C C . ALA A 1 81 ? -5.531 -17.382 47.953 1.00 65.81 81 ALA A C 1
ATOM 610 O O . ALA A 1 81 ? -6.347 -17.685 47.079 1.00 65.81 81 ALA A O 1
ATOM 611 N N . ASP A 1 82 ? -4.412 -16.705 47.685 1.00 57.09 82 ASP A N 1
ATOM 612 C CA . ASP A 1 82 ? -4.112 -16.092 46.383 1.00 57.09 82 ASP A CA 1
ATOM 613 C C . ASP A 1 82 ? -3.797 -17.138 45.301 1.00 57.09 82 ASP A C 1
ATOM 615 O O . ASP A 1 82 ? -4.172 -17.013 44.139 1.00 57.09 82 ASP A O 1
ATOM 619 N N . VAL A 1 83 ? -3.166 -18.251 45.682 1.00 57.97 83 VAL A N 1
ATOM 620 C CA . VAL A 1 83 ? -2.834 -19.335 44.740 1.00 57.97 83 VAL A CA 1
ATOM 621 C C . VAL A 1 83 ? -4.086 -20.125 44.327 1.00 57.97 83 VAL A C 1
ATOM 623 O O . VAL A 1 83 ? -4.145 -20.683 43.226 1.00 57.97 83 VAL A O 1
ATOM 626 N N . LYS A 1 84 ? -5.109 -20.191 45.190 1.00 55.19 84 LYS A N 1
ATOM 627 C CA . LYS A 1 84 ? -6.388 -20.850 44.883 1.00 55.19 84 LYS A CA 1
ATOM 628 C C . LYS A 1 84 ? -7.358 -19.964 44.117 1.00 55.19 84 LYS A C 1
ATOM 630 O O . LYS A 1 84 ? -8.053 -20.501 43.257 1.00 55.19 84 LYS A O 1
ATOM 635 N N . SER A 1 85 ? -7.392 -18.660 44.380 1.00 52.56 85 SER A N 1
ATOM 636 C CA . SER A 1 85 ? -8.228 -17.716 43.626 1.00 52.56 85 SER A CA 1
ATOM 637 C C . SER A 1 85 ? -7.774 -17.582 42.165 1.00 52.56 85 SER A C 1
ATOM 639 O O . SER A 1 85 ? -8.606 -17.423 41.276 1.00 52.56 85 SER A O 1
ATOM 641 N N . VAL A 1 86 ? -6.478 -17.774 41.887 1.00 53.25 86 VAL A N 1
ATOM 642 C CA . VAL A 1 86 ? -5.906 -17.762 40.525 1.00 53.25 86 VAL A CA 1
ATOM 643 C C . VAL A 1 86 ? -6.173 -19.063 39.749 1.00 53.25 86 VAL A C 1
ATOM 645 O O . VAL A 1 86 ? -6.134 -19.093 38.515 1.00 53.25 86 VAL A O 1
ATOM 648 N N . LYS A 1 87 ? -6.512 -20.164 40.429 1.00 51.22 87 LYS A N 1
ATOM 649 C CA . LYS A 1 87 ? -6.813 -21.444 39.776 1.00 51.22 87 LYS A CA 1
ATOM 650 C C . LYS A 1 87 ? -8.286 -21.493 39.372 1.00 51.22 87 LYS A C 1
ATOM 652 O O . LYS A 1 87 ? -9.081 -22.210 39.977 1.00 51.22 87 LYS A O 1
ATOM 657 N N . LEU A 1 88 ? -8.632 -20.754 38.314 1.00 45.47 88 LEU A N 1
ATOM 658 C CA . LEU A 1 88 ? -9.898 -20.900 37.590 1.00 45.47 88 LEU A CA 1
ATOM 659 C C . LEU A 1 88 ? -10.227 -22.394 37.444 1.00 45.47 88 LEU A C 1
ATOM 661 O O . LEU A 1 88 ? -9.514 -23.156 36.781 1.00 45.47 88 LEU A O 1
ATOM 665 N N . LEU A 1 89 ? -11.302 -22.817 38.112 1.00 47.44 89 LEU A N 1
ATOM 666 C CA . LEU A 1 89 ? -11.880 -24.150 37.985 1.00 47.44 89 LEU A CA 1
ATOM 667 C C . LEU A 1 89 ? -12.004 -24.491 36.495 1.00 47.44 89 LEU A C 1
ATOM 669 O O . LEU A 1 89 ? -12.387 -23.643 35.693 1.00 47.44 89 LEU A O 1
ATOM 673 N N . ARG A 1 90 ? -11.743 -25.749 36.114 1.00 50.22 90 ARG A N 1
ATOM 674 C CA . ARG A 1 90 ? -11.887 -26.258 34.729 1.00 50.22 90 ARG A CA 1
ATOM 675 C C . ARG A 1 90 ? -13.219 -25.867 34.058 1.00 50.22 90 ARG A C 1
ATOM 677 O O . ARG A 1 90 ? -13.282 -25.801 32.836 1.00 50.22 90 ARG A O 1
ATOM 684 N N . ARG A 1 91 ? -14.258 -25.567 34.846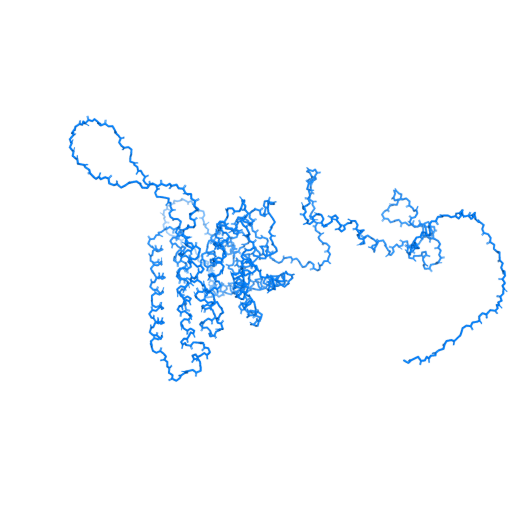 1.00 51.50 91 ARG A N 1
ATOM 685 C CA . ARG A 1 91 ? -15.559 -25.050 34.397 1.00 51.50 91 ARG A CA 1
ATOM 686 C C . ARG A 1 91 ? -15.492 -23.622 33.820 1.00 51.50 91 ARG A C 1
ATOM 688 O O . ARG A 1 91 ? -16.183 -23.348 32.846 1.00 51.50 91 ARG A O 1
ATOM 695 N N . GLY A 1 92 ? -14.620 -22.757 34.340 1.00 56.59 92 GLY A N 1
ATOM 696 C CA . GLY A 1 92 ? -14.414 -21.382 33.865 1.00 56.59 92 GLY A CA 1
ATOM 697 C C . GLY A 1 92 ? -13.766 -21.297 32.480 1.00 56.59 92 GLY A C 1
ATOM 698 O O . GLY A 1 92 ? -14.117 -20.420 31.702 1.00 56.59 92 GLY A O 1
ATOM 699 N N . ARG A 1 93 ? -12.911 -22.263 32.102 1.00 55.75 93 ARG A N 1
ATOM 700 C CA . ARG A 1 93 ? -12.367 -22.331 30.728 1.00 55.75 93 ARG A CA 1
ATOM 701 C C . ARG A 1 93 ? -13.444 -22.605 29.684 1.00 55.75 93 ARG A C 1
ATOM 703 O O . ARG A 1 93 ? -13.360 -22.064 28.590 1.00 55.75 93 ARG A O 1
ATOM 710 N N . ARG A 1 94 ? -14.441 -23.433 30.018 1.00 54.44 94 ARG A N 1
ATOM 711 C CA . ARG A 1 94 ? -15.557 -23.735 29.111 1.00 54.44 94 ARG A CA 1
ATOM 712 C C . ARG A 1 94 ? -16.470 -22.523 28.952 1.00 54.44 94 ARG A C 1
ATOM 714 O O . ARG A 1 94 ? -16.862 -22.235 27.834 1.00 54.44 94 ARG A O 1
ATOM 721 N N . LEU A 1 95 ? -16.732 -21.792 30.037 1.00 61.75 95 LEU A N 1
ATOM 722 C CA . LEU A 1 95 ? -17.474 -20.527 29.989 1.00 61.75 95 LEU A CA 1
ATOM 723 C C . LEU A 1 95 ? -16.733 -19.465 29.163 1.00 61.75 95 LEU A C 1
ATOM 725 O O . LEU A 1 95 ? -17.317 -18.942 28.229 1.00 61.75 95 LEU A O 1
ATOM 729 N N . GLN A 1 96 ? -15.427 -19.271 29.371 1.00 65.19 96 GLN A N 1
ATOM 730 C CA . GLN A 1 96 ? -14.621 -18.347 28.556 1.00 65.19 96 GLN A CA 1
ATOM 731 C C . GLN A 1 96 ? -14.498 -18.766 27.085 1.00 65.19 96 GLN A C 1
ATOM 733 O O . GLN A 1 96 ? -14.310 -17.923 26.213 1.00 65.19 96 GLN A O 1
ATOM 738 N N . GLN A 1 97 ? -14.537 -20.069 26.793 1.00 67.06 97 GLN A N 1
ATOM 739 C CA . GLN A 1 97 ? -14.542 -20.564 25.417 1.00 67.06 97 GLN A CA 1
ATOM 740 C C . GLN A 1 97 ? -15.905 -20.341 24.756 1.00 67.06 97 GLN A C 1
ATOM 742 O O . GLN A 1 97 ? -15.942 -19.986 23.587 1.00 67.06 97 GLN A O 1
ATOM 747 N N . VAL A 1 98 ? -17.005 -20.493 25.498 1.00 62.66 98 VAL A N 1
ATOM 748 C CA . VAL A 1 98 ? -18.353 -20.165 25.014 1.00 62.66 98 VAL A CA 1
ATOM 749 C C . VAL A 1 98 ? -18.506 -18.651 24.817 1.00 62.66 98 VAL A C 1
ATOM 751 O O . VAL A 1 98 ? -18.983 -18.250 23.766 1.00 62.66 98 VAL A O 1
ATOM 754 N N . GLU A 1 99 ? -18.000 -17.813 25.728 1.00 75.81 99 GLU A N 1
ATOM 755 C CA . GLU A 1 99 ? -17.965 -16.344 25.583 1.00 75.81 99 GLU A CA 1
ATOM 756 C C . GLU A 1 99 ? -17.117 -15.892 24.384 1.00 75.81 99 GLU A C 1
ATOM 758 O O . GLU A 1 99 ? -17.483 -14.950 23.689 1.00 75.81 99 GLU A O 1
ATOM 763 N N . ARG A 1 100 ? -16.009 -16.589 24.093 1.00 69.12 100 ARG A N 1
ATOM 764 C CA . ARG A 1 100 ? -15.188 -16.329 22.897 1.00 69.12 100 ARG A CA 1
ATOM 765 C C . ARG A 1 100 ? -15.848 -16.750 21.584 1.00 69.12 100 ARG A C 1
ATOM 767 O O . ARG A 1 100 ? -15.457 -16.228 20.549 1.00 69.12 100 ARG A O 1
ATOM 774 N N . ILE A 1 101 ? -16.788 -17.696 21.613 1.00 67.88 101 ILE A N 1
ATOM 775 C CA . ILE A 1 101 ? -17.474 -18.193 20.408 1.00 67.88 101 ILE A CA 1
ATOM 776 C C . ILE A 1 101 ? -18.793 -17.442 20.169 1.00 67.88 101 ILE A C 1
ATOM 778 O O . ILE A 1 101 ? -19.135 -17.193 19.021 1.00 67.88 101 ILE A O 1
ATOM 782 N N . TYR A 1 102 ? -19.516 -17.068 21.228 1.00 61.75 102 TYR A N 1
ATOM 783 C CA . TYR A 1 102 ? -20.871 -16.505 21.132 1.00 61.75 102 TYR A CA 1
ATOM 784 C C . TYR A 1 102 ? -20.999 -15.049 21.609 1.00 61.75 102 TYR A C 1
ATOM 786 O O . TYR A 1 102 ? -22.079 -14.477 21.499 1.00 61.75 102 TYR A O 1
ATOM 794 N N . GLY A 1 103 ? -19.921 -14.429 22.100 1.00 51.81 103 GLY A N 1
ATOM 795 C CA . GLY A 1 103 ? -19.966 -13.082 22.672 1.00 51.81 103 GLY A CA 1
ATOM 796 C C . GLY A 1 103 ? -20.619 -13.051 24.059 1.00 51.81 103 GLY A C 1
ATOM 797 O O . GLY A 1 103 ? -21.356 -13.953 24.459 1.00 51.81 103 GLY A O 1
ATOM 798 N N . LYS A 1 104 ? -20.304 -12.013 24.838 1.00 61.28 104 LYS A N 1
ATOM 799 C CA . LYS A 1 104 ? -20.883 -11.799 26.168 1.00 61.28 104 LYS A CA 1
ATOM 800 C C . LYS A 1 104 ? -22.253 -11.143 25.994 1.00 61.28 104 LYS A C 1
ATOM 802 O O . LYS A 1 104 ? -22.326 -10.022 25.502 1.00 61.28 104 LYS A O 1
ATOM 807 N N . VAL A 1 105 ? -23.324 -11.838 26.371 1.00 46.88 105 VAL A N 1
ATOM 808 C CA . VAL A 1 105 ? -24.674 -11.258 26.380 1.00 46.88 105 VAL A CA 1
ATOM 809 C C . VAL A 1 105 ? -24.723 -10.210 27.492 1.00 46.88 105 VAL A C 1
ATOM 811 O O . VAL A 1 105 ? -24.498 -10.534 28.657 1.00 46.88 105 VAL A O 1
ATOM 814 N N . SER A 1 106 ? -24.942 -8.951 27.123 1.00 42.47 106 SER A N 1
ATOM 815 C CA . SER A 1 106 ? -25.174 -7.863 28.071 1.00 42.47 106 SER A CA 1
ATOM 816 C C . SER A 1 106 ? -26.620 -7.939 28.561 1.00 42.47 106 SER A C 1
ATOM 818 O O . SER A 1 106 ? -27.534 -7.711 27.772 1.00 42.47 106 SER A O 1
ATOM 820 N N . ASP A 1 107 ? -26.832 -8.254 29.840 1.00 36.50 107 ASP A N 1
ATOM 821 C CA . ASP A 1 107 ? -28.126 -8.018 30.489 1.00 36.50 107 ASP A CA 1
ATOM 822 C C . ASP A 1 107 ? -28.346 -6.497 30.643 1.00 36.50 107 ASP A C 1
ATOM 824 O O . ASP A 1 107 ? -27.410 -5.784 31.022 1.00 36.50 107 ASP A O 1
ATOM 828 N N . PRO A 1 108 ? -29.548 -5.969 30.348 1.00 40.22 108 PRO A N 1
ATOM 829 C CA . PRO A 1 108 ? -29.781 -4.532 30.198 1.00 40.22 108 PRO A CA 1
ATOM 830 C C . PRO A 1 108 ? -30.001 -3.746 31.507 1.00 40.22 108 PRO A C 1
ATOM 832 O O . PRO A 1 108 ? -30.612 -2.689 31.451 1.00 40.22 108 PRO A O 1
ATOM 835 N N . ASP A 1 109 ? -29.480 -4.186 32.660 1.00 35.78 109 ASP A N 1
ATOM 836 C CA . ASP A 1 109 ? -29.745 -3.532 33.962 1.00 35.78 109 ASP A CA 1
ATOM 837 C C . ASP A 1 109 ? -28.486 -3.234 34.797 1.00 35.78 109 ASP A C 1
ATOM 839 O O . ASP A 1 109 ? -28.443 -3.436 36.010 1.00 35.78 109 ASP A O 1
ATOM 843 N N . SER A 1 110 ? -27.416 -2.732 34.178 1.00 34.75 110 SER A N 1
ATOM 844 C CA . SER A 1 110 ? -26.287 -2.150 34.929 1.00 34.75 110 SER A CA 1
ATOM 845 C C . SER A 1 110 ? -25.567 -1.077 34.116 1.00 34.75 110 SER A C 1
ATOM 847 O O . SER A 1 110 ? -24.481 -1.290 33.578 1.00 34.75 110 SER A O 1
ATOM 849 N N . ALA A 1 111 ? -26.189 0.097 34.028 1.00 42.00 111 ALA A N 1
ATOM 850 C CA . ALA A 1 111 ? -25.479 1.334 33.750 1.00 42.00 111 ALA A CA 1
ATOM 851 C C . ALA A 1 111 ? -24.811 1.801 35.049 1.00 42.00 111 ALA A C 1
ATOM 853 O O . ALA A 1 111 ? -25.509 2.163 35.985 1.00 42.00 111 ALA A O 1
ATOM 854 N N . GLU A 1 112 ? -23.483 1.729 35.113 1.00 35.00 112 GLU A N 1
ATOM 855 C CA . GLU A 1 112 ? -22.585 2.742 35.688 1.00 35.00 112 GLU A CA 1
ATOM 856 C C . GLU A 1 112 ? -21.144 2.218 35.689 1.00 35.00 112 GLU A C 1
ATOM 858 O O . GLU A 1 112 ? -20.883 1.017 35.743 1.00 35.00 112 GLU A O 1
ATOM 863 N N . GLY A 1 113 ? -20.210 3.146 35.488 1.00 43.41 113 GLY A N 1
ATOM 864 C CA . GLY A 1 113 ? -18.880 2.888 34.954 1.00 43.41 113 GLY A CA 1
ATOM 865 C C . GLY A 1 113 ? -18.068 1.818 35.674 1.00 43.41 113 GLY A C 1
ATOM 866 O O . GLY A 1 113 ? -18.003 1.758 36.897 1.00 43.41 113 GLY A O 1
ATOM 867 N N . SER A 1 114 ? -17.346 1.028 34.884 1.00 32.09 114 SER A N 1
ATOM 868 C CA . SER A 1 114 ? -16.081 0.432 35.302 1.00 32.09 114 SER A CA 1
ATOM 869 C C . SER A 1 114 ? -15.295 -0.047 34.092 1.00 32.09 114 SER A C 1
ATOM 871 O O . SER A 1 114 ? -15.579 -1.072 33.472 1.00 32.09 114 SER A O 1
ATOM 873 N N . SER A 1 115 ? -14.249 0.719 33.806 1.00 48.75 115 SER A N 1
ATOM 874 C CA . SER A 1 115 ? -12.971 0.249 33.292 1.00 48.75 115 SER A CA 1
ATOM 875 C C . SER A 1 115 ? -12.649 -1.129 33.885 1.00 48.75 115 SER A C 1
ATOM 877 O O . SER A 1 115 ? -12.533 -1.269 35.101 1.00 48.75 115 SER A O 1
ATOM 879 N N . SER A 1 116 ? -12.495 -2.156 33.053 1.00 35.59 116 SER A N 1
ATOM 880 C CA . SER A 1 116 ? -11.933 -3.435 33.497 1.00 35.59 116 SER A CA 1
ATOM 881 C C . SER A 1 116 ? -11.004 -3.984 32.414 1.00 35.59 116 SER A C 1
ATOM 883 O O . SER A 1 116 ? -11.428 -4.289 31.306 1.00 35.59 116 SER A O 1
ATOM 885 N N . SER A 1 117 ? -9.685 -3.842 32.565 1.00 37.56 117 SER A N 1
ATOM 886 C CA . SER A 1 117 ? -8.796 -4.591 33.473 1.00 37.56 117 SER A CA 1
ATOM 887 C C . SER A 1 117 ? -8.620 -6.054 33.041 1.00 37.56 117 SER A C 1
ATOM 889 O O . SER A 1 117 ? -9.137 -7.005 33.621 1.00 37.56 117 SER A O 1
ATOM 891 N N . SER A 1 118 ? -7.822 -6.227 31.986 1.00 33.72 118 SER A N 1
ATOM 892 C CA . SER A 1 118 ? -7.176 -7.491 31.641 1.00 33.72 118 SER A CA 1
ATOM 893 C C . SER A 1 118 ? -6.049 -7.813 32.635 1.00 33.72 118 SER A C 1
ATOM 895 O O . SER A 1 118 ? -5.220 -6.958 32.942 1.00 33.72 118 SER A O 1
ATOM 897 N N . LEU A 1 119 ? -6.005 -9.061 33.108 1.00 34.41 119 LEU A N 1
ATOM 898 C CA . LEU A 1 119 ? -4.915 -9.642 33.906 1.00 34.41 119 LEU A CA 1
ATOM 899 C C . LEU A 1 119 ? -3.555 -9.631 33.158 1.00 34.41 119 LEU A C 1
ATOM 901 O O . LEU A 1 119 ? -3.529 -9.545 31.929 1.00 34.41 119 LEU A O 1
ATOM 905 N N . PRO A 1 120 ? -2.420 -9.728 33.884 1.00 38.31 120 PRO A N 1
ATOM 906 C CA . PRO A 1 120 ? -1.125 -9.212 33.456 1.00 38.31 120 PRO A CA 1
ATOM 907 C C . PRO A 1 120 ? -0.392 -10.191 32.530 1.00 38.31 120 PRO A C 1
ATOM 909 O O . PRO A 1 120 ? 0.383 -11.037 32.965 1.00 38.31 120 PRO A O 1
ATOM 912 N N . SER A 1 121 ? -0.594 -10.040 31.229 1.00 37.41 121 SER A N 1
ATOM 913 C CA . SER A 1 121 ? 0.556 -10.005 30.321 1.00 37.41 121 SER A CA 1
ATOM 914 C C . SER A 1 121 ? 1.030 -8.561 30.340 1.00 37.41 121 SER A C 1
ATOM 916 O O . SER A 1 121 ? 0.155 -7.706 30.334 1.00 37.41 121 SER A O 1
ATOM 918 N N . HIS A 1 122 ? 2.333 -8.282 30.439 1.00 38.00 122 HIS A N 1
ATOM 919 C CA . HIS A 1 122 ? 2.943 -6.943 30.403 1.00 38.00 122 HIS A CA 1
ATOM 920 C C . HIS A 1 122 ? 2.175 -5.952 29.505 1.00 38.00 122 HIS A C 1
ATOM 922 O O . HIS A 1 122 ? 2.493 -5.785 28.331 1.00 38.00 122 HIS A O 1
ATOM 928 N N . ALA A 1 123 ? 1.136 -5.312 30.045 1.00 46.56 123 ALA A N 1
ATOM 929 C CA . ALA A 1 123 ? 0.231 -4.481 29.275 1.00 46.56 123 ALA A CA 1
ATOM 930 C C . ALA A 1 123 ? 0.873 -3.109 29.261 1.00 46.56 123 ALA A C 1
ATOM 932 O O . ALA A 1 123 ? 0.560 -2.246 30.082 1.00 46.56 123 ALA A O 1
ATOM 933 N N . ARG A 1 124 ? 1.860 -2.948 28.375 1.00 54.69 124 ARG A N 1
ATOM 934 C CA . ARG A 1 124 ? 2.297 -1.613 27.993 1.00 54.69 124 ARG A CA 1
ATOM 935 C C . ARG A 1 124 ? 1.036 -0.839 27.585 1.00 54.69 124 ARG A C 1
ATOM 937 O O . ARG A 1 124 ? 0.208 -1.398 26.859 1.00 54.69 124 ARG A O 1
ATOM 944 N N . PRO A 1 125 ? 0.835 0.387 28.092 1.00 64.56 125 PRO A N 1
ATOM 945 C CA . PRO A 1 125 ? -0.241 1.231 27.597 1.00 64.56 125 PRO A CA 1
ATOM 946 C C . PRO A 1 125 ? -0.088 1.339 26.079 1.00 64.56 125 PRO A C 1
ATOM 948 O O . PRO A 1 125 ? 1.017 1.593 25.599 1.00 64.56 125 PRO A O 1
ATOM 951 N N . ARG A 1 126 ? -1.173 1.080 25.340 1.00 76.94 126 ARG A N 1
ATOM 952 C CA . ARG A 1 126 ? -1.176 1.209 23.880 1.00 76.94 126 ARG A CA 1
ATOM 953 C C . ARG A 1 126 ? -0.784 2.636 23.525 1.00 76.94 126 ARG A C 1
ATOM 955 O O . ARG A 1 126 ? -1.398 3.584 24.011 1.00 76.94 126 ARG A O 1
ATOM 962 N N . THR A 1 127 ? 0.252 2.772 22.712 1.00 90.88 127 THR A N 1
ATOM 963 C CA . THR A 1 127 ? 0.800 4.067 22.296 1.00 90.88 127 THR A CA 1
ATOM 964 C C . THR A 1 127 ? -0.031 4.667 21.166 1.00 90.88 127 THR A C 1
ATOM 966 O O . THR A 1 127 ? -0.058 5.886 20.994 1.00 90.88 127 THR A O 1
ATOM 969 N N . ILE A 1 128 ? -0.703 3.803 20.399 1.00 95.62 128 ILE A N 1
ATOM 970 C CA . ILE A 1 128 ? -1.510 4.155 19.233 1.00 95.62 128 ILE A CA 1
ATOM 971 C C . ILE A 1 128 ? -2.943 4.487 19.682 1.00 95.62 128 ILE A C 1
ATOM 973 O O . ILE A 1 128 ? -3.613 3.625 20.262 1.00 95.62 128 ILE A O 1
ATOM 977 N N . PRO A 1 129 ? -3.442 5.709 19.418 1.00 94.88 129 PRO A N 1
ATOM 978 C CA . PRO A 1 129 ? -4.840 6.052 19.653 1.00 94.88 129 PRO A CA 1
ATOM 979 C C . PRO A 1 129 ? -5.795 5.188 18.817 1.00 94.88 129 PRO A C 1
ATOM 981 O O . PRO A 1 129 ? -5.459 4.727 17.728 1.00 94.88 129 PRO A O 1
ATOM 984 N N . GLY A 1 130 ? -7.013 4.978 19.315 1.00 95.12 130 GLY A N 1
ATOM 985 C CA . GLY A 1 130 ? -8.034 4.242 18.571 1.00 95.12 130 GLY A CA 1
ATOM 986 C C . GLY A 1 130 ? -8.572 5.063 17.400 1.00 95.12 130 GLY A C 1
ATOM 987 O O . GLY A 1 130 ? -9.067 6.167 17.619 1.00 95.12 130 GLY A O 1
ATOM 988 N N . LEU A 1 131 ? -8.518 4.502 16.188 1.00 97.31 131 LEU A N 1
ATOM 989 C CA . LEU A 1 131 ? -9.098 5.092 14.978 1.00 97.31 131 LEU A CA 1
ATOM 990 C C . LEU A 1 131 ? -10.560 5.501 15.211 1.00 97.31 131 LEU A C 1
ATOM 992 O O . LEU A 1 131 ? -11.328 4.734 15.796 1.00 97.31 131 LEU A O 1
ATOM 996 N N . GLN A 1 132 ? -10.950 6.689 14.752 1.00 97.06 132 GLN A N 1
ATOM 997 C CA . GLN A 1 132 ? -12.314 7.194 14.912 1.00 97.06 132 GLN A CA 1
ATOM 998 C C . GLN A 1 132 ? -13.092 7.149 13.586 1.00 97.06 132 GLN A C 1
ATOM 1000 O O . GLN A 1 132 ? -12.487 7.313 12.526 1.00 97.06 132 GLN A O 1
ATOM 1005 N N . PRO A 1 133 ? -14.424 6.943 13.604 1.00 96.75 133 PRO A N 1
ATOM 1006 C CA . PRO A 1 133 ? -15.259 6.935 12.397 1.00 96.75 133 PRO A CA 1
ATOM 1007 C C . PRO A 1 133 ? -15.075 8.154 11.481 1.00 96.75 133 PRO A C 1
ATOM 1009 O O . PRO A 1 133 ? -15.098 8.014 10.258 1.00 96.75 133 PRO A O 1
ATOM 1012 N N . GLU A 1 134 ? -14.862 9.336 12.062 1.00 96.62 134 GLU A N 1
ATOM 1013 C CA . GLU A 1 134 ? -14.690 10.611 11.357 1.00 96.62 134 GLU A CA 1
ATOM 1014 C C . GLU A 1 134 ? -13.455 10.616 10.450 1.00 96.62 134 GLU A C 1
ATOM 1016 O O . GLU A 1 134 ? -13.435 11.323 9.441 1.00 96.62 134 GLU A O 1
ATOM 1021 N N . PHE A 1 135 ? -12.466 9.768 10.750 1.00 97.31 135 PHE A N 1
ATOM 1022 C CA . PHE A 1 135 ? -11.265 9.608 9.942 1.00 97.31 135 PHE A CA 1
ATOM 1023 C C . PHE A 1 135 ? -11.588 9.344 8.473 1.00 97.31 135 PHE A C 1
ATOM 1025 O O . PHE A 1 135 ? -10.985 9.946 7.587 1.00 97.31 135 PHE A O 1
ATOM 1032 N N . PHE A 1 136 ? -12.581 8.496 8.200 1.00 96.00 136 PHE A N 1
ATOM 1033 C CA . PHE A 1 136 ? -12.948 8.113 6.837 1.00 96.00 136 PHE A CA 1
ATOM 1034 C C . PHE A 1 136 ? -13.682 9.215 6.062 1.00 96.00 136 PHE A C 1
ATOM 1036 O O . PHE A 1 136 ? -13.829 9.115 4.848 1.00 96.00 136 PHE A O 1
ATOM 1043 N N . ALA A 1 137 ? -14.124 10.279 6.735 1.00 94.19 137 ALA A N 1
ATOM 1044 C CA . ALA A 1 137 ? -14.667 11.468 6.084 1.00 94.19 137 ALA A CA 1
ATOM 1045 C C . ALA A 1 137 ? -13.596 12.546 5.832 1.00 94.19 137 ALA A C 1
ATOM 1047 O O . ALA A 1 137 ? -13.872 13.528 5.138 1.00 94.19 137 ALA A O 1
ATOM 1048 N N . SER A 1 138 ? -12.390 12.376 6.385 1.00 93.69 138 SER A N 1
ATOM 1049 C CA . SER A 1 138 ? -11.343 13.396 6.365 1.00 93.69 138 SER A CA 1
ATOM 1050 C C . SER A 1 138 ? -10.691 13.592 4.987 1.00 93.69 138 SER A C 1
ATOM 1052 O O . SER A 1 138 ? -10.601 12.643 4.196 1.00 93.69 138 SER A O 1
ATOM 1054 N N . PRO A 1 139 ? -10.137 14.791 4.711 1.00 90.94 139 PRO A N 1
ATOM 1055 C CA . PRO A 1 139 ? -9.305 15.026 3.529 1.00 90.94 139 PRO A CA 1
ATOM 1056 C C . PRO A 1 139 ? -8.081 14.102 3.471 1.00 90.94 139 PRO A C 1
ATOM 1058 O O . PRO A 1 139 ? -7.665 13.688 2.388 1.00 90.94 139 PRO A O 1
ATOM 1061 N N . PHE A 1 140 ? -7.522 13.743 4.634 1.00 92.75 140 PHE A N 1
ATOM 1062 C CA . PHE A 1 140 ? -6.392 12.822 4.714 1.00 92.75 140 PHE A CA 1
ATOM 1063 C C . PHE A 1 140 ? -6.757 11.433 4.186 1.00 92.75 140 PHE A C 1
ATOM 1065 O O . PHE A 1 140 ? -6.002 10.887 3.389 1.00 92.75 140 PHE A O 1
ATOM 1072 N N . TRP A 1 141 ? -7.910 10.871 4.571 1.00 93.50 141 TRP A N 1
ATOM 1073 C CA . TRP A 1 141 ? -8.342 9.558 4.078 1.00 93.50 141 TRP A CA 1
ATOM 1074 C C . TRP A 1 141 ? -8.565 9.549 2.567 1.00 93.50 141 TRP A C 1
ATOM 1076 O O . TRP A 1 141 ? -8.092 8.633 1.894 1.00 93.50 141 TRP A O 1
ATOM 1086 N N . ARG A 1 142 ? -9.229 10.579 2.023 1.00 88.38 142 ARG A N 1
ATOM 1087 C CA . ARG A 1 142 ? -9.434 10.707 0.570 1.00 88.38 142 ARG A CA 1
ATOM 1088 C C . ARG A 1 142 ? -8.097 10.681 -0.157 1.00 88.38 142 ARG A C 1
ATOM 1090 O O . ARG A 1 142 ? -7.860 9.784 -0.961 1.00 88.38 142 ARG A O 1
ATOM 1097 N N . TRP A 1 143 ? -7.179 11.563 0.238 1.00 87.50 143 TRP A N 1
ATOM 1098 C CA . TRP A 1 143 ? -5.825 11.582 -0.303 1.00 87.50 143 TRP A CA 1
ATOM 1099 C C . TRP A 1 143 ? -5.117 10.233 -0.159 1.00 87.50 143 TRP A C 1
ATOM 1101 O O . TRP A 1 143 ? -4.583 9.707 -1.132 1.00 87.50 143 TRP A O 1
ATOM 1111 N N . PHE A 1 144 ? -5.122 9.657 1.041 1.00 90.12 144 PHE A N 1
ATOM 1112 C CA . PHE A 1 144 ? -4.420 8.417 1.340 1.00 90.12 144 PHE A CA 1
ATOM 1113 C C . PHE A 1 144 ? -4.933 7.257 0.482 1.00 90.12 144 PHE A C 1
ATOM 1115 O O . PHE A 1 144 ? -4.130 6.530 -0.096 1.00 90.12 144 PHE A O 1
ATOM 1122 N N . SER A 1 145 ? -6.254 7.113 0.350 1.00 88.25 145 SER A N 1
ATOM 1123 C CA . SER A 1 145 ? -6.883 6.069 -0.467 1.00 88.25 145 SER A CA 1
ATOM 1124 C C . SER A 1 145 ? -6.614 6.245 -1.967 1.00 88.25 145 SER A C 1
ATOM 1126 O O . SER A 1 145 ? -6.446 5.255 -2.675 1.00 88.25 145 SER A O 1
ATOM 1128 N N . THR A 1 146 ? -6.472 7.486 -2.439 1.00 83.56 146 THR A N 1
ATOM 1129 C CA . THR A 1 146 ? -6.084 7.797 -3.822 1.00 83.56 146 THR A CA 1
ATOM 1130 C C . THR A 1 146 ? -4.613 7.474 -4.091 1.00 83.56 146 THR A C 1
ATOM 1132 O O . THR A 1 146 ? -4.284 6.882 -5.117 1.00 83.56 146 THR A O 1
ATOM 1135 N N . GLN A 1 147 ? -3.714 7.823 -3.166 1.00 82.44 147 GLN A N 1
ATOM 1136 C CA . GLN A 1 147 ? -2.272 7.584 -3.321 1.00 82.44 147 GLN A CA 1
ATOM 1137 C C . GLN A 1 147 ? -1.860 6.139 -3.071 1.00 82.44 147 GLN A C 1
ATOM 1139 O O . GLN A 1 147 ? -0.907 5.628 -3.658 1.00 82.44 147 GLN A O 1
ATOM 1144 N N . ARG A 1 148 ? -2.567 5.470 -2.164 1.00 86.06 148 ARG A N 1
ATOM 1145 C CA . ARG A 1 148 ? -2.353 4.072 -1.808 1.00 86.06 148 ARG A CA 1
ATOM 1146 C C . ARG A 1 148 ? -3.646 3.325 -2.078 1.00 86.06 148 ARG A C 1
ATOM 1148 O O . ARG A 1 148 ? -4.344 2.956 -1.131 1.00 86.06 148 ARG A O 1
ATOM 1155 N N . PRO A 1 149 ? -3.948 3.033 -3.356 1.00 85.69 149 PRO A N 1
ATOM 1156 C CA . PRO A 1 149 ? -5.203 2.404 -3.745 1.00 85.69 149 PRO A CA 1
ATOM 1157 C C . PRO A 1 149 ? -5.298 0.933 -3.330 1.00 85.69 149 PRO A C 1
ATOM 1159 O O . PRO A 1 149 ? -6.060 0.192 -3.929 1.00 85.69 149 PRO A O 1
ATOM 1162 N N . ILE A 1 150 ? -4.547 0.492 -2.317 1.00 90.19 150 ILE A N 1
ATOM 1163 C CA . ILE A 1 150 ? -4.602 -0.842 -1.714 1.00 90.19 150 ILE A CA 1
ATOM 1164 C C . ILE A 1 150 ? -5.888 -1.061 -0.895 1.00 90.19 150 ILE A C 1
ATOM 1166 O O . ILE A 1 150 ? -6.352 -2.196 -0.743 1.00 90.19 150 ILE A O 1
ATOM 1170 N N . PHE A 1 151 ? -6.481 0.029 -0.399 1.00 88.00 151 PHE A N 1
ATOM 1171 C CA . PHE A 1 151 ? -7.817 0.039 0.186 1.00 88.00 151 PHE A CA 1
ATOM 1172 C C . PHE A 1 151 ? -8.847 0.420 -0.864 1.00 88.00 151 PHE A C 1
ATOM 1174 O O . PHE A 1 151 ? -8.608 1.285 -1.707 1.00 88.00 151 PHE A O 1
ATOM 1181 N N . ASP A 1 152 ? -10.010 -0.215 -0.786 1.00 83.69 152 ASP A N 1
ATOM 1182 C CA . ASP A 1 152 ? -11.192 0.374 -1.385 1.00 83.69 152 ASP A CA 1
ATOM 1183 C C . ASP A 1 152 ? -11.715 1.481 -0.458 1.00 83.69 152 ASP A C 1
ATOM 1185 O O . ASP A 1 152 ? -11.715 1.324 0.769 1.00 83.69 152 ASP A O 1
ATOM 1189 N N . SER A 1 153 ? -12.128 2.611 -1.036 1.00 82.88 153 SER A N 1
ATOM 1190 C CA . SER A 1 153 ? -12.575 3.784 -0.278 1.00 82.88 153 SER A CA 1
ATOM 1191 C C . SER A 1 153 ? -13.862 3.535 0.511 1.00 82.88 153 SER A C 1
ATOM 1193 O O . SER A 1 153 ? -14.207 4.353 1.362 1.00 82.88 153 SER A O 1
ATOM 1195 N N . THR A 1 154 ? -14.548 2.413 0.267 1.00 86.00 154 THR A N 1
ATOM 1196 C CA . THR A 1 154 ? -15.804 2.044 0.926 1.00 86.00 154 THR A CA 1
ATOM 1197 C C . THR A 1 154 ? -15.724 0.735 1.713 1.00 86.00 154 THR A C 1
ATOM 1199 O O . THR A 1 154 ? -16.291 0.668 2.805 1.00 86.00 154 THR A O 1
ATOM 1202 N N . GLU A 1 155 ? -14.971 -0.268 1.246 1.00 90.44 155 GLU A N 1
ATOM 1203 C CA . GLU A 1 155 ? -14.929 -1.607 1.867 1.00 90.44 155 GLU A CA 1
ATOM 1204 C C . GLU A 1 155 ? -14.432 -1.596 3.321 1.00 90.44 155 GLU A C 1
ATOM 1206 O O . GLU A 1 155 ? -15.153 -1.999 4.240 1.00 90.44 155 GLU A O 1
ATOM 1211 N N . PHE A 1 156 ? -13.199 -1.135 3.559 1.00 92.69 156 PHE A N 1
ATOM 1212 C CA . PHE A 1 156 ? -12.627 -1.135 4.908 1.00 92.69 156 PHE A CA 1
ATOM 1213 C C . PHE A 1 156 ? -13.374 -0.189 5.865 1.00 92.69 156 PHE A C 1
ATOM 1215 O O . PHE A 1 156 ? -13.668 -0.613 6.988 1.00 92.69 156 PHE A O 1
ATOM 1222 N N . PRO A 1 157 ? -13.765 1.040 5.458 1.00 94.62 157 PRO A N 1
ATOM 1223 C CA . PRO A 1 157 ? -14.623 1.890 6.280 1.00 94.62 157 PRO A CA 1
ATOM 1224 C C . PRO A 1 157 ? -15.937 1.209 6.672 1.00 94.62 157 PRO A C 1
ATOM 1226 O O . PRO A 1 157 ? -16.320 1.256 7.840 1.00 94.62 157 PRO A O 1
ATOM 1229 N N . ALA A 1 158 ? -16.610 0.517 5.746 1.00 93.50 158 ALA A N 1
ATOM 1230 C CA . ALA A 1 158 ? -17.848 -0.200 6.046 1.00 93.50 158 ALA A CA 1
ATOM 1231 C C . ALA A 1 158 ? -17.632 -1.304 7.094 1.00 93.50 158 ALA A C 1
ATOM 1233 O O . ALA A 1 158 ? -18.389 -1.385 8.066 1.00 93.50 158 ALA A O 1
ATOM 1234 N N . ARG A 1 159 ? -16.563 -2.103 6.954 1.00 93.19 159 ARG A N 1
ATOM 1235 C CA . ARG A 1 159 ? -16.175 -3.129 7.941 1.00 93.19 159 ARG A CA 1
ATOM 1236 C C . ARG A 1 159 ? -15.867 -2.525 9.307 1.00 93.19 159 ARG A C 1
ATOM 1238 O O . ARG A 1 159 ? -16.323 -3.040 10.328 1.00 93.19 159 ARG A O 1
ATOM 1245 N N . PHE A 1 160 ? -15.123 -1.423 9.339 1.00 95.38 160 PHE A N 1
ATOM 1246 C CA . PHE A 1 160 ? -14.778 -0.739 10.580 1.00 95.38 160 PHE A CA 1
ATOM 1247 C C . PHE A 1 160 ? -16.017 -0.163 11.278 1.00 95.38 160 PHE A C 1
ATOM 1249 O O . PHE A 1 160 ? -16.191 -0.355 12.479 1.00 95.38 160 PHE A O 1
ATOM 1256 N N . LEU A 1 161 ? -16.916 0.489 10.537 1.00 95.25 161 LEU A N 1
ATOM 1257 C CA . LEU A 1 161 ? -18.160 1.040 11.082 1.00 95.25 161 LEU A CA 1
ATOM 1258 C C . LEU A 1 161 ? -19.118 -0.052 11.574 1.00 95.25 161 LEU A C 1
ATOM 1260 O O . LEU A 1 161 ? -19.789 0.124 12.590 1.00 95.25 161 LEU A O 1
ATOM 1264 N N . ALA A 1 162 ? -19.193 -1.190 10.880 1.00 93.12 162 ALA A N 1
ATOM 1265 C CA . ALA A 1 162 ? -19.945 -2.348 11.360 1.00 93.12 162 ALA A CA 1
ATOM 1266 C C . ALA A 1 162 ? -19.361 -2.883 12.678 1.00 93.12 162 ALA A C 1
ATOM 1268 O O . ALA A 1 162 ? -20.113 -3.281 13.570 1.00 93.12 162 ALA A O 1
ATOM 1269 N N . HIS A 1 163 ? -18.034 -2.836 12.826 1.00 93.31 163 HIS A N 1
ATOM 1270 C CA . HIS A 1 163 ? -17.349 -3.209 14.057 1.00 93.31 163 HIS A CA 1
ATOM 1271 C C . HIS A 1 163 ? -17.596 -2.244 15.215 1.00 93.31 163 HIS A C 1
ATOM 1273 O O . HIS A 1 163 ? -17.937 -2.692 16.309 1.00 93.31 163 HIS A O 1
ATOM 1279 N N . THR A 1 164 ? -17.509 -0.931 14.997 1.00 93.75 164 THR A N 1
ATOM 1280 C CA . THR A 1 164 ? -17.775 0.052 16.063 1.00 93.75 164 THR A CA 1
ATOM 1281 C C . THR A 1 164 ? -19.226 0.019 16.541 1.00 93.75 164 THR A C 1
ATOM 1283 O O . THR A 1 164 ? -19.487 0.248 17.718 1.00 93.75 164 THR A O 1
ATOM 1286 N N . LYS A 1 165 ? -20.168 -0.339 15.659 1.00 93.88 165 LYS A N 1
ATOM 1287 C CA . LYS A 1 165 ? -21.581 -0.578 16.002 1.00 93.88 165 LYS A CA 1
ATOM 1288 C C . LYS A 1 165 ? -21.836 -1.936 16.672 1.00 93.88 165 LYS A C 1
ATOM 1290 O O . LYS A 1 165 ? -22.974 -2.221 17.033 1.00 93.88 165 LYS A O 1
ATOM 1295 N N . GLY A 1 166 ? -20.822 -2.795 16.798 1.00 91.88 166 GLY A N 1
ATOM 1296 C CA . GLY A 1 166 ? -20.944 -4.144 17.361 1.00 91.88 166 GLY A CA 1
ATOM 1297 C C . GLY A 1 166 ? -21.675 -5.148 16.463 1.00 91.88 166 GLY A C 1
ATOM 1298 O O . GLY A 1 166 ? -22.039 -6.226 16.923 1.00 91.88 166 GLY A O 1
ATOM 1299 N N . SER A 1 167 ? -21.905 -4.815 15.189 1.00 90.69 167 SER A N 1
ATOM 1300 C CA . SER A 1 167 ? -22.599 -5.690 14.233 1.00 90.69 167 SER A CA 1
ATOM 1301 C C . SER A 1 167 ? -21.694 -6.792 13.675 1.00 90.69 167 SER A C 1
ATOM 1303 O O . SER A 1 167 ? -22.177 -7.861 13.312 1.00 90.69 167 SER A O 1
ATOM 1305 N N . GLN A 1 168 ? -20.386 -6.540 13.590 1.00 89.25 168 GLN A N 1
ATOM 1306 C CA . GLN A 1 168 ? -19.380 -7.499 13.124 1.00 89.25 168 GLN A CA 1
ATOM 1307 C C . GLN A 1 168 ? -18.109 -7.385 13.969 1.00 89.25 168 GLN A C 1
ATOM 1309 O O . GLN A 1 168 ? -17.845 -6.344 14.556 1.00 89.25 168 GLN A O 1
ATOM 1314 N N . ILE A 1 169 ? -17.303 -8.442 14.043 1.00 89.38 169 ILE A N 1
ATOM 1315 C CA . ILE A 1 169 ? -16.014 -8.401 14.748 1.00 89.38 169 ILE A CA 1
ATOM 1316 C C . ILE A 1 169 ? -14.908 -8.169 13.722 1.00 89.38 169 ILE A C 1
ATOM 1318 O O . ILE A 1 169 ? -14.856 -8.848 12.698 1.00 89.38 169 ILE A O 1
ATOM 1322 N N . LEU A 1 170 ? -14.009 -7.227 14.005 1.00 91.19 170 LEU A N 1
ATOM 1323 C CA . LEU A 1 170 ? -12.838 -6.991 13.175 1.00 91.19 170 LEU A CA 1
ATOM 1324 C C . LEU A 1 170 ? -11.773 -8.048 13.499 1.00 91.19 170 LEU A C 1
ATOM 1326 O O . LEU A 1 170 ? -11.450 -8.266 14.673 1.00 91.19 170 LEU A O 1
ATOM 1330 N N . SER A 1 171 ? -11.224 -8.702 12.472 1.00 92.88 171 SER A N 1
ATOM 1331 C CA . SER A 1 171 ? -10.117 -9.649 12.648 1.00 92.88 171 SER A CA 1
ATOM 1332 C C . SER A 1 171 ? -8.900 -8.966 13.279 1.00 92.88 171 SER A C 1
ATOM 1334 O O . SER A 1 171 ? -8.818 -7.735 13.332 1.00 92.88 171 SER A O 1
ATOM 1336 N N . PHE A 1 172 ? -7.936 -9.752 13.762 1.00 95.12 172 PHE A N 1
ATOM 1337 C CA . PHE A 1 172 ? -6.701 -9.185 14.307 1.00 95.12 172 PHE A CA 1
ATOM 1338 C C . PHE A 1 172 ? -5.953 -8.371 13.247 1.00 95.12 172 PHE A C 1
ATOM 1340 O O . PHE A 1 172 ? -5.465 -7.285 13.542 1.00 95.12 172 PHE A O 1
ATOM 1347 N N . GLU A 1 173 ? -5.955 -8.828 11.995 1.00 95.62 173 GLU A N 1
ATOM 1348 C CA . GLU A 1 173 ? -5.398 -8.095 10.862 1.00 95.62 173 GLU A CA 1
ATOM 1349 C C . GLU A 1 173 ? -6.162 -6.792 10.609 1.00 95.62 173 GLU A C 1
ATOM 1351 O O . GLU A 1 173 ? -5.550 -5.737 10.474 1.00 95.62 173 GLU A O 1
ATOM 1356 N N . GLY A 1 174 ? -7.497 -6.814 10.636 1.00 95.31 174 GLY A N 1
ATOM 1357 C CA . GLY A 1 174 ? -8.287 -5.591 10.504 1.00 95.31 174 GLY A CA 1
ATOM 1358 C C . GLY A 1 174 ? -8.015 -4.589 11.637 1.00 95.31 174 GLY A C 1
ATOM 1359 O O . GLY A 1 174 ? -7.943 -3.385 11.392 1.00 95.31 174 GLY A O 1
ATOM 1360 N N . GLN A 1 175 ? -7.787 -5.065 12.866 1.00 96.00 175 GLN A N 1
ATOM 1361 C CA . GLN A 1 175 ? -7.370 -4.212 13.984 1.00 96.00 175 GLN A CA 1
ATOM 1362 C C . GLN A 1 175 ? -5.981 -3.608 13.734 1.00 96.00 175 GLN A C 1
ATOM 1364 O O . GLN A 1 175 ? -5.808 -2.403 13.918 1.00 96.00 175 GLN A O 1
ATOM 1369 N N . ILE A 1 176 ? -5.013 -4.396 13.256 1.00 97.81 176 ILE A N 1
ATOM 1370 C CA . ILE A 1 176 ? -3.683 -3.894 12.877 1.00 97.81 176 ILE A CA 1
ATOM 1371 C C . ILE A 1 176 ? -3.779 -2.863 11.747 1.00 97.81 176 ILE A C 1
ATOM 1373 O O . ILE A 1 176 ? -3.139 -1.819 11.837 1.00 97.81 176 ILE A O 1
ATOM 1377 N N . LEU A 1 177 ? -4.622 -3.089 10.734 1.00 97.62 177 LEU A N 1
ATOM 1378 C CA . LEU A 1 177 ? -4.883 -2.111 9.673 1.00 97.62 177 LEU A CA 1
ATOM 1379 C C . LEU A 1 177 ? -5.429 -0.799 10.242 1.00 97.62 177 LEU A C 1
ATOM 1381 O O . LEU A 1 177 ? -4.943 0.266 9.871 1.00 97.62 177 LEU A O 1
ATOM 1385 N N . SER A 1 178 ? -6.377 -0.857 11.184 1.00 97.56 178 SER A N 1
ATOM 1386 C CA . SER A 1 178 ? -6.911 0.355 11.822 1.00 97.56 178 SER A CA 1
ATOM 1387 C C . SER A 1 178 ? -5.832 1.147 12.568 1.00 97.56 178 SER A C 1
ATOM 1389 O O . SER A 1 178 ? -5.802 2.371 12.478 1.00 97.56 178 SER A O 1
ATOM 1391 N N . MET A 1 179 ? -4.900 0.457 13.235 1.00 97.69 179 MET A N 1
ATOM 1392 C CA . MET A 1 179 ? -3.757 1.086 13.897 1.00 97.69 179 MET A CA 1
ATOM 1393 C C . MET A 1 179 ? -2.784 1.681 12.879 1.00 97.69 179 MET A C 1
ATOM 1395 O O . MET A 1 179 ? -2.399 2.835 13.021 1.00 97.69 179 MET A O 1
ATOM 1399 N N . LEU A 1 180 ? -2.443 0.946 11.816 1.00 97.62 180 LEU A N 1
ATOM 1400 C CA . LEU A 1 180 ? -1.575 1.435 10.743 1.00 97.62 180 LEU A CA 1
ATOM 1401 C C . LEU A 1 180 ? -2.116 2.701 10.077 1.00 97.62 180 LEU A C 1
ATOM 1403 O O . LEU A 1 180 ? -1.325 3.586 9.772 1.00 97.62 180 LEU A O 1
ATOM 1407 N N . LEU A 1 181 ? -3.433 2.820 9.878 1.00 97.69 181 LEU A N 1
ATOM 1408 C CA . LEU A 1 181 ? -4.039 4.049 9.353 1.00 97.69 181 LEU A CA 1
ATOM 1409 C C . LEU A 1 181 ? -3.785 5.250 10.269 1.00 97.69 181 LEU A C 1
ATOM 1411 O O . LEU A 1 181 ? -3.464 6.328 9.772 1.00 97.69 181 LEU A O 1
ATOM 1415 N N . VAL A 1 182 ? -3.860 5.058 11.590 1.00 97.69 182 VAL A N 1
ATOM 1416 C CA . VAL A 1 182 ? -3.516 6.101 12.568 1.00 97.69 182 VAL A CA 1
ATOM 1417 C C . VAL A 1 182 ? -2.023 6.419 12.528 1.00 97.69 182 VAL A C 1
ATOM 1419 O O . VAL A 1 182 ? -1.669 7.591 12.533 1.00 97.69 182 VAL A O 1
ATOM 1422 N N . VAL A 1 183 ? -1.140 5.417 12.437 1.00 97.44 183 VAL A N 1
ATOM 1423 C CA . VAL A 1 183 ? 0.316 5.654 12.331 1.00 97.44 183 VAL A CA 1
ATOM 1424 C C . VAL A 1 183 ? 0.652 6.446 11.066 1.00 97.44 183 VAL A C 1
ATOM 1426 O O . VAL A 1 183 ? 1.414 7.410 11.126 1.00 97.44 183 VAL A O 1
ATOM 1429 N N . TRP A 1 184 ? 0.038 6.084 9.937 1.00 96.88 184 TRP A N 1
ATOM 1430 C CA . TRP A 1 184 ? 0.143 6.828 8.685 1.00 96.88 184 TRP A CA 1
ATOM 1431 C C . TRP A 1 184 ? -0.379 8.252 8.827 1.00 96.88 184 TRP A C 1
ATOM 1433 O O . TRP A 1 184 ? 0.280 9.172 8.381 1.00 96.88 184 TRP A O 1
ATOM 1443 N N . ALA A 1 185 ? -1.534 8.474 9.446 1.00 96.38 185 ALA A N 1
ATOM 1444 C CA . ALA A 1 185 ? -2.035 9.827 9.680 1.00 96.38 185 ALA A CA 1
ATOM 1445 C C . ALA A 1 185 ? -1.059 10.646 10.532 1.00 96.38 185 ALA A C 1
ATOM 1447 O O . ALA A 1 185 ? -0.665 11.759 10.170 1.00 96.38 185 ALA A O 1
ATOM 1448 N N . TYR A 1 186 ? -0.584 10.038 11.616 1.00 95.81 186 TYR A N 1
ATOM 1449 C CA . TYR A 1 186 ? 0.293 10.682 12.575 1.00 95.81 186 TYR A CA 1
ATOM 1450 C C . TYR A 1 186 ? 1.624 11.101 11.951 1.00 95.81 186 TYR A C 1
ATOM 1452 O O . TYR A 1 186 ? 2.095 12.208 12.214 1.00 95.81 186 TYR A O 1
ATOM 1460 N N . SER A 1 187 ? 2.198 10.292 11.051 1.00 94.12 187 SE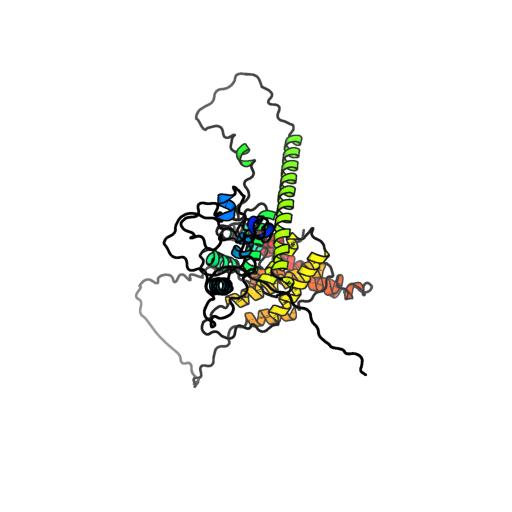R A N 1
ATOM 1461 C CA . SER A 1 187 ? 3.442 10.647 10.356 1.00 94.12 187 SER A CA 1
ATOM 1462 C C . SER A 1 187 ? 3.305 11.907 9.485 1.00 94.12 187 SER A C 1
ATOM 1464 O O . SER A 1 187 ? 4.301 12.580 9.219 1.00 94.12 187 SER A O 1
ATOM 1466 N N . PHE A 1 188 ? 2.078 12.278 9.097 1.00 93.00 188 PHE A N 1
ATOM 1467 C CA . PHE A 1 188 ? 1.754 13.504 8.356 1.00 93.00 188 PHE A CA 1
ATOM 1468 C C . PHE A 1 188 ? 1.225 14.637 9.254 1.00 93.00 188 PHE A C 1
ATOM 1470 O O . PHE A 1 188 ? 0.892 15.703 8.747 1.00 93.00 188 PHE A O 1
ATOM 1477 N N . GLY A 1 189 ? 1.198 14.456 10.580 1.00 93.12 189 GLY A N 1
ATOM 1478 C CA . GLY A 1 189 ? 0.671 15.449 11.525 1.00 93.12 189 GLY A CA 1
ATOM 1479 C C . GLY A 1 189 ? -0.856 15.462 11.620 1.00 93.12 189 GLY A C 1
ATOM 1480 O O . GLY A 1 189 ? -1.439 16.486 11.971 1.00 93.12 189 GLY A O 1
ATOM 1481 N N . VAL A 1 190 ? -1.496 14.340 11.289 1.00 95.44 190 VAL A N 1
ATOM 1482 C CA . VAL A 1 190 ? -2.945 14.147 11.341 1.00 95.44 190 VAL A CA 1
ATOM 1483 C C . VAL A 1 190 ? -3.289 13.182 12.478 1.00 95.44 190 VAL A C 1
ATOM 1485 O O . VAL A 1 190 ? -2.637 12.156 12.655 1.00 95.44 190 VAL A O 1
ATOM 1488 N N . ASN A 1 191 ? -4.314 13.502 13.263 1.00 94.81 191 ASN A N 1
ATOM 1489 C CA . ASN A 1 191 ? -4.734 12.687 14.404 1.00 94.81 191 ASN A CA 1
ATOM 1490 C C . ASN A 1 191 ? -5.657 11.513 14.008 1.00 94.81 191 ASN A C 1
ATOM 1492 O O . ASN A 1 191 ? -6.009 11.321 12.843 1.00 94.81 191 ASN A O 1
ATOM 1496 N N . GLU A 1 192 ? -6.109 10.733 14.992 1.00 96.00 192 GLU A N 1
ATOM 1497 C CA . GLU A 1 192 ? -6.960 9.549 14.803 1.00 96.00 192 GLU A CA 1
ATOM 1498 C C . GLU A 1 192 ? -8.367 9.836 14.251 1.00 96.00 192 GLU A C 1
ATOM 1500 O O . GLU A 1 192 ? -9.087 8.903 13.887 1.00 96.00 192 GLU A O 1
ATOM 1505 N N . ARG A 1 193 ? -8.761 11.115 14.187 1.00 96.75 193 ARG A N 1
ATOM 1506 C CA . ARG A 1 193 ? -10.004 11.603 13.567 1.00 96.75 193 ARG A CA 1
ATOM 1507 C C . ARG A 1 193 ? -9.796 12.119 12.145 1.00 96.75 193 ARG A C 1
ATOM 1509 O O . ARG A 1 193 ? -10.767 12.489 11.494 1.00 96.75 193 ARG A O 1
ATOM 1516 N N . GLY A 1 194 ? -8.555 12.168 11.663 1.00 94.88 194 GLY A N 1
ATOM 1517 C CA . GLY A 1 194 ? -8.234 12.696 10.340 1.00 94.88 194 GLY A CA 1
ATOM 1518 C C . GLY A 1 194 ? -8.111 14.223 10.296 1.00 94.88 194 GLY A C 1
ATOM 1519 O O . GLY A 1 194 ? -8.176 14.805 9.216 1.00 94.88 194 GLY A O 1
ATOM 1520 N N . LEU A 1 195 ? -7.947 14.882 11.448 1.00 93.81 195 LEU A N 1
ATOM 1521 C CA . LEU A 1 195 ? -7.763 16.333 11.540 1.00 93.81 195 LEU A CA 1
ATOM 1522 C C . LEU A 1 195 ? -6.283 16.673 11.738 1.00 93.81 195 LEU A C 1
ATOM 1524 O O . LEU A 1 195 ? -5.582 15.972 12.470 1.00 93.81 195 LEU A O 1
ATOM 1528 N N . GLU A 1 196 ? -5.818 17.754 11.115 1.00 92.12 196 GLU A N 1
ATOM 1529 C CA . GLU A 1 196 ? -4.469 18.278 11.345 1.00 92.12 196 GLU A CA 1
ATOM 1530 C C . GLU A 1 196 ? -4.315 18.710 12.811 1.00 92.12 196 GLU A C 1
ATOM 1532 O O . GLU A 1 196 ? -5.202 19.349 13.385 1.00 92.12 196 GLU A O 1
ATOM 1537 N N . GLU A 1 197 ? -3.200 18.341 13.444 1.00 80.50 197 GLU A N 1
ATOM 1538 C CA . GLU A 1 197 ? -2.901 18.794 14.801 1.00 80.50 197 GLU A CA 1
ATOM 1539 C C . GLU A 1 197 ? -2.690 20.314 14.790 1.00 80.50 197 GLU A C 1
ATOM 1541 O O . GLU A 1 197 ? -1.699 20.814 14.251 1.00 80.50 197 GLU A O 1
ATOM 1546 N N . ALA A 1 198 ? -3.646 21.049 15.372 1.00 61.34 198 ALA A N 1
ATOM 1547 C CA . ALA A 1 198 ? -3.633 22.506 15.415 1.00 61.34 198 ALA A CA 1
ATOM 1548 C C . ALA A 1 198 ? -2.292 23.014 15.951 1.00 61.34 198 ALA A C 1
ATOM 1550 O O . ALA A 1 198 ? -1.848 22.660 17.049 1.00 61.34 198 ALA A O 1
ATOM 1551 N N . SER A 1 199 ? -1.637 23.861 15.160 1.00 55.34 199 SER A N 1
ATOM 1552 C CA . SER A 1 199 ? -0.382 24.462 15.562 1.00 55.34 199 SER A CA 1
ATOM 1553 C C . SER A 1 199 ? -0.663 25.406 16.737 1.00 55.34 199 SER A C 1
ATOM 1555 O O . SER A 1 199 ? -1.494 26.306 16.646 1.00 55.34 199 SER A O 1
ATOM 1557 N N . SER A 1 200 ? 0.048 25.257 17.858 1.00 48.47 200 SER A N 1
ATOM 1558 C CA . SER A 1 200 ? -0.059 26.195 18.994 1.00 48.47 200 SER A CA 1
ATOM 1559 C C . SER A 1 200 ? 0.323 27.649 18.646 1.00 48.47 200 SER A C 1
ATOM 1561 O O . SER A 1 200 ? 0.271 28.519 19.511 1.00 48.47 200 SER A O 1
ATOM 1563 N N . TYR A 1 201 ? 0.717 27.919 17.396 1.00 50.31 201 TYR A N 1
ATOM 1564 C CA . TYR A 1 201 ? 1.064 29.239 16.882 1.00 50.31 201 TYR A CA 1
ATOM 1565 C C . TYR A 1 201 ? -0.120 29.954 16.213 1.00 50.31 201 TYR A C 1
ATOM 1567 O O . TYR A 1 201 ? -0.100 31.181 16.155 1.00 50.31 201 TYR A O 1
ATOM 1575 N N . ASP A 1 202 ? -1.185 29.247 15.812 1.00 48.06 202 ASP A N 1
ATOM 1576 C CA . ASP A 1 202 ? -2.382 29.894 15.240 1.00 48.06 202 ASP A CA 1
ATOM 1577 C C . ASP A 1 202 ? -3.126 30.763 16.262 1.00 48.06 202 ASP A C 1
ATOM 157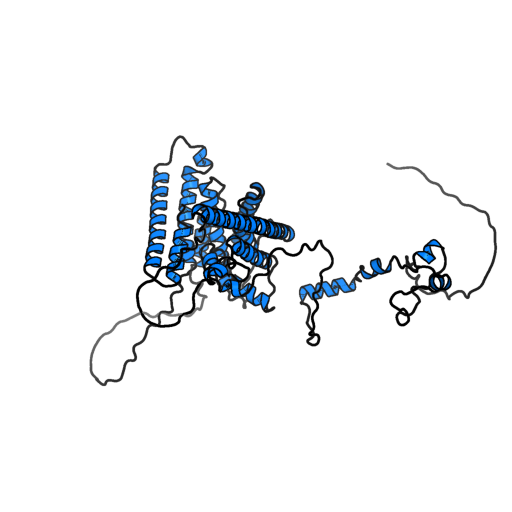9 O O . ASP A 1 202 ? -3.764 31.755 15.912 1.00 48.06 202 ASP A O 1
ATOM 1583 N N . PHE A 1 203 ? -2.972 30.468 17.556 1.00 41.88 203 PHE A N 1
ATOM 1584 C CA . PHE A 1 203 ? -3.560 31.282 18.619 1.00 41.88 203 PHE A CA 1
ATOM 1585 C C . PHE A 1 203 ? -2.841 32.633 18.812 1.00 41.88 203 PHE A C 1
ATOM 1587 O O . PHE A 1 203 ? -3.456 33.619 19.227 1.00 41.88 203 PHE A O 1
ATOM 1594 N N . LEU A 1 204 ? -1.548 32.715 18.470 1.00 48.91 204 LEU A N 1
ATOM 1595 C CA . LEU A 1 204 ? -0.772 33.955 18.591 1.00 48.91 204 LEU A CA 1
ATOM 1596 C C . LEU A 1 204 ? -0.923 34.876 17.370 1.00 48.91 204 LEU A C 1
ATOM 1598 O O . LEU A 1 204 ? -0.660 36.069 17.496 1.00 48.91 204 LEU A O 1
ATOM 1602 N N . SER A 1 205 ? -1.393 34.365 16.226 1.00 41.66 205 SER A N 1
ATOM 1603 C CA . SER A 1 205 ? -1.694 35.174 15.033 1.00 41.66 205 SER A CA 1
ATOM 1604 C C . SER A 1 205 ? -3.120 35.741 14.999 1.00 41.66 205 SER A C 1
ATOM 1606 O O . SER A 1 205 ? -3.354 36.718 14.295 1.00 41.66 205 SER A O 1
ATOM 1608 N N . LEU A 1 206 ? -4.061 35.187 15.772 1.00 44.28 206 LEU A N 1
ATOM 1609 C CA . LEU A 1 206 ? -5.441 35.698 15.871 1.00 44.28 206 LEU A CA 1
ATOM 1610 C C . LEU A 1 206 ? -5.670 36.663 17.046 1.00 44.28 206 LEU A C 1
ATOM 1612 O O . LEU A 1 206 ? -6.693 37.339 17.087 1.00 44.28 206 LEU A O 1
ATOM 1616 N N . SER A 1 207 ? -4.715 36.783 17.975 1.00 39.41 207 SER A N 1
ATOM 1617 C CA . SER A 1 207 ? -4.822 37.698 19.128 1.00 39.41 207 SER A CA 1
ATOM 1618 C C . SER A 1 207 ? -4.447 39.158 18.811 1.00 39.41 207 SER A C 1
ATOM 1620 O O . SER A 1 207 ? -4.357 39.985 19.714 1.00 39.41 207 SER A O 1
ATOM 1622 N N . SER A 1 208 ? -4.223 39.495 17.539 1.00 41.56 208 SER A N 1
ATOM 1623 C CA . SER A 1 208 ? -3.878 40.845 17.074 1.00 41.56 208 SER A CA 1
ATOM 1624 C C . SER A 1 208 ? -4.822 41.356 15.978 1.00 41.56 208 SER A C 1
ATOM 1626 O O . SER A 1 208 ? -4.402 42.054 15.058 1.00 41.56 208 SER A O 1
ATOM 1628 N N . ALA A 1 209 ? -6.118 41.058 16.093 1.00 35.28 209 ALA A N 1
ATOM 1629 C CA . ALA A 1 209 ? -7.156 41.831 15.415 1.00 35.28 209 ALA A CA 1
ATOM 1630 C C . ALA A 1 209 ? -7.650 42.940 16.367 1.00 35.28 209 ALA A C 1
ATOM 1632 O O . ALA A 1 209 ? -8.252 42.612 17.389 1.00 35.28 209 ALA A O 1
ATOM 1633 N N . PRO A 1 210 ? -7.383 44.234 16.106 1.00 39.41 210 PRO A N 1
ATOM 1634 C CA . PRO A 1 210 ? -8.018 45.303 16.861 1.00 39.41 210 PRO A CA 1
ATOM 1635 C C . PRO A 1 210 ? -9.479 45.452 16.420 1.00 39.41 210 PRO A C 1
ATOM 1637 O O . PRO A 1 210 ? -9.797 45.362 15.232 1.00 39.41 210 PRO A O 1
ATOM 1640 N N . ASP A 1 211 ? -10.342 45.686 17.405 1.00 32.44 211 ASP A N 1
ATOM 1641 C CA . ASP A 1 211 ? -11.772 45.908 17.249 1.00 32.44 211 ASP A CA 1
ATOM 1642 C C . ASP A 1 211 ? -12.102 47.020 16.242 1.00 32.44 211 ASP A C 1
ATOM 1644 O O . ASP A 1 211 ? -11.470 48.077 16.166 1.00 32.44 211 ASP A O 1
ATOM 1648 N N . PHE A 1 212 ? -13.141 46.748 15.463 1.00 38.03 212 PHE A N 1
ATOM 1649 C CA . PHE A 1 212 ? -13.751 47.635 14.490 1.00 38.03 212 PHE A CA 1
ATOM 1650 C C . PHE A 1 212 ? -14.643 48.665 15.201 1.00 38.03 212 PHE A C 1
ATOM 1652 O O . PHE A 1 212 ? -15.768 48.338 15.563 1.00 38.03 212 PHE A O 1
ATOM 1659 N N . GLU A 1 213 ? -14.195 49.919 15.334 1.00 33.41 213 GLU A N 1
ATOM 1660 C CA . GLU A 1 213 ? -15.086 51.076 15.528 1.00 33.41 213 GLU A CA 1
ATOM 1661 C C . GLU A 1 213 ? -14.620 52.314 14.726 1.00 33.41 213 GLU A C 1
ATOM 1663 O O . GLU A 1 213 ? -13.615 52.954 15.011 1.00 33.41 213 GLU A O 1
ATOM 1668 N N . SER A 1 214 ? -15.388 52.605 13.671 1.00 31.73 214 SER A N 1
ATOM 1669 C CA . SER A 1 214 ? -15.880 53.911 13.191 1.00 31.73 214 SER A CA 1
ATOM 1670 C C . SER A 1 214 ? -15.077 55.232 13.341 1.00 31.73 214 SER A C 1
ATOM 1672 O O . SER A 1 214 ? -14.932 55.784 14.423 1.00 31.73 214 SER A O 1
ATOM 1674 N N . LEU A 1 215 ? -14.861 55.850 12.161 1.00 32.03 215 LEU A N 1
ATOM 1675 C CA . LEU A 1 215 ? -15.016 57.281 11.787 1.00 32.03 215 LEU A CA 1
ATOM 1676 C C . LEU A 1 215 ? -13.819 58.277 11.821 1.00 32.03 215 LEU A C 1
ATOM 1678 O O . LEU A 1 215 ? -13.552 58.957 12.802 1.00 32.03 215 LEU A O 1
ATOM 1682 N N . THR A 1 216 ? -13.346 58.570 10.595 1.00 30.75 216 THR A N 1
ATOM 1683 C CA . THR A 1 216 ? -13.009 59.897 9.993 1.00 30.75 216 THR A CA 1
ATOM 1684 C C . THR A 1 216 ? -11.703 60.653 10.341 1.00 30.75 216 THR A C 1
ATOM 1686 O O . THR A 1 216 ? -11.119 60.446 11.399 1.00 30.75 216 THR A O 1
ATOM 1689 N N . PRO A 1 217 ? -11.192 61.513 9.414 1.00 40.94 217 PRO A N 1
ATOM 1690 C CA . PRO A 1 217 ? -9.773 61.859 9.312 1.00 40.94 217 PRO A CA 1
ATOM 1691 C C . PRO A 1 217 ? -9.440 63.304 9.722 1.00 40.94 217 PRO A C 1
ATOM 1693 O O . PRO A 1 217 ? -10.002 64.252 9.180 1.00 40.94 217 PRO A O 1
ATOM 1696 N N . THR A 1 218 ? -8.414 63.487 10.560 1.00 28.27 218 THR A N 1
ATOM 1697 C CA . THR A 1 218 ? -7.666 64.757 10.661 1.00 28.27 218 THR A CA 1
ATOM 1698 C C . THR A 1 218 ? -6.221 64.513 11.112 1.00 28.27 218 THR A C 1
ATOM 1700 O O . THR A 1 218 ? -5.958 63.758 12.042 1.00 28.27 218 THR A O 1
ATOM 1703 N N . SER A 1 219 ? -5.288 65.151 10.406 1.00 27.33 219 SER A N 1
ATOM 1704 C CA . SER A 1 219 ? -3.823 65.121 10.572 1.00 27.33 219 SER A CA 1
ATOM 1705 C C . SER A 1 219 ? -3.346 66.019 11.750 1.00 27.33 219 SER A C 1
ATOM 1707 O O . SER A 1 219 ? -4.169 66.713 12.342 1.00 27.33 219 SER A O 1
ATOM 1709 N N . PRO A 1 220 ? -2.035 66.181 12.031 1.00 46.56 220 PRO A N 1
ATOM 1710 C CA . PRO A 1 220 ? -1.118 65.247 12.688 1.00 46.56 220 PRO A CA 1
ATOM 1711 C C . PRO A 1 220 ? -0.530 65.854 13.988 1.00 46.56 220 PRO A C 1
ATOM 1713 O O . PRO A 1 220 ? -0.313 67.065 14.075 1.00 46.56 220 PRO A O 1
ATOM 1716 N N . ARG A 1 221 ? -0.155 65.047 14.995 1.00 31.36 221 ARG A N 1
ATOM 1717 C CA . ARG A 1 221 ? 0.769 65.542 16.039 1.00 31.36 221 ARG A CA 1
ATOM 1718 C C . ARG A 1 221 ? 1.552 64.443 16.756 1.00 31.36 221 ARG A C 1
ATOM 1720 O O . ARG A 1 221 ? 0.991 63.549 17.370 1.00 31.36 221 ARG A O 1
ATOM 1727 N N . ASN A 1 222 ? 2.873 64.593 16.666 1.00 36.78 222 ASN A N 1
ATOM 1728 C CA . ASN A 1 222 ? 3.946 63.892 17.368 1.00 36.78 222 ASN A CA 1
ATOM 1729 C C . ASN A 1 222 ? 3.611 63.401 18.785 1.00 36.78 222 ASN A C 1
ATOM 1731 O O . ASN A 1 222 ? 3.482 64.223 19.691 1.00 36.78 222 ASN A O 1
ATOM 1735 N N . THR A 1 223 ? 3.739 62.092 19.010 1.00 32.19 223 THR A N 1
ATOM 1736 C CA . THR A 1 223 ? 4.211 61.538 20.287 1.00 32.19 223 THR A CA 1
ATOM 1737 C C . THR A 1 223 ? 5.080 60.295 20.058 1.00 32.19 223 THR A C 1
ATOM 1739 O O . THR A 1 223 ? 4.646 59.258 19.578 1.00 32.19 223 THR A O 1
ATOM 1742 N N . ARG A 1 224 ? 6.367 60.472 20.381 1.00 34.69 224 ARG A N 1
ATOM 1743 C CA . ARG A 1 224 ? 7.371 59.495 20.836 1.00 34.69 224 ARG A CA 1
ATOM 1744 C C . ARG A 1 224 ? 7.195 58.034 20.393 1.00 34.69 224 ARG A C 1
ATOM 1746 O O . ARG A 1 224 ? 6.513 57.240 21.027 1.00 34.69 224 ARG A O 1
ATOM 1753 N N . ARG A 1 225 ? 8.000 57.680 19.390 1.00 32.50 225 ARG A N 1
ATOM 1754 C CA . ARG A 1 225 ? 8.417 56.320 19.038 1.00 32.50 225 ARG A CA 1
ATOM 1755 C C . ARG A 1 225 ? 9.019 55.629 20.274 1.00 32.50 225 ARG A C 1
ATOM 1757 O O . ARG A 1 225 ? 10.185 55.842 20.595 1.00 32.50 225 ARG A O 1
ATOM 1764 N N . ALA A 1 226 ? 8.229 54.822 20.977 1.00 36.38 226 ALA A N 1
ATOM 1765 C CA . ALA A 1 226 ? 8.781 53.742 21.778 1.00 36.38 226 ALA A CA 1
ATOM 1766 C C . ALA A 1 226 ? 9.319 52.714 20.778 1.00 36.38 226 ALA A C 1
ATOM 1768 O O . ALA A 1 226 ? 8.548 52.130 20.017 1.00 36.38 226 ALA A O 1
ATOM 1769 N N . SER A 1 227 ? 10.645 52.566 20.710 1.00 36.47 227 SER A N 1
ATOM 1770 C CA . SER A 1 227 ? 11.269 51.445 20.009 1.00 36.47 227 SER A CA 1
ATOM 1771 C C . SER A 1 227 ? 10.782 50.159 20.662 1.00 36.47 227 SER A C 1
ATOM 1773 O O . SER A 1 227 ? 11.319 49.724 21.677 1.00 36.47 227 SER A O 1
ATOM 1775 N N . VAL A 1 228 ? 9.754 49.552 20.078 1.00 43.16 228 VAL A N 1
ATOM 1776 C CA . VAL A 1 228 ? 9.569 48.114 20.191 1.00 43.16 228 VAL A CA 1
ATOM 1777 C C . VAL A 1 228 ? 10.773 47.521 19.472 1.00 43.16 228 VAL A C 1
ATOM 1779 O O . VAL A 1 228 ? 10.942 47.727 18.270 1.00 43.16 228 VAL A O 1
ATOM 1782 N N . ASN A 1 229 ? 11.660 46.879 20.229 1.00 42.03 229 ASN A N 1
ATOM 1783 C CA . ASN A 1 229 ? 12.713 46.041 19.674 1.00 42.03 229 ASN A CA 1
ATOM 1784 C C . ASN A 1 229 ? 12.027 44.920 18.887 1.00 42.03 229 ASN A C 1
ATOM 1786 O O . ASN A 1 229 ? 11.633 43.911 19.462 1.00 42.03 229 ASN A O 1
ATOM 1790 N N . ILE A 1 230 ? 11.832 45.130 17.587 1.00 50.28 230 ILE A N 1
ATOM 1791 C CA . ILE A 1 230 ? 11.494 44.064 16.651 1.00 50.28 230 ILE A CA 1
ATOM 1792 C C . ILE A 1 230 ? 12.793 43.258 16.504 1.00 50.28 230 ILE A C 1
ATOM 1794 O O . ILE A 1 230 ? 13.787 43.830 16.042 1.00 50.28 230 ILE A O 1
ATOM 1798 N N . PRO A 1 231 ? 12.846 41.990 16.958 1.00 50.75 231 PRO A N 1
ATOM 1799 C CA . PRO A 1 231 ? 14.021 41.161 16.744 1.00 50.75 231 PRO A CA 1
ATOM 1800 C C . PRO A 1 231 ? 14.272 41.055 15.236 1.00 50.75 231 PRO A C 1
ATOM 1802 O O . PRO A 1 231 ? 13.310 41.030 14.465 1.00 50.75 231 PRO A O 1
ATOM 1805 N N . PRO A 1 232 ? 15.534 41.016 14.784 1.00 51.06 232 PRO A N 1
ATOM 1806 C CA . PRO A 1 232 ? 15.829 40.911 13.362 1.00 51.06 232 PRO A CA 1
ATOM 1807 C C . PRO A 1 232 ? 15.134 39.669 12.785 1.00 51.06 232 PRO A C 1
ATOM 1809 O O . PRO A 1 232 ? 15.236 38.588 13.363 1.00 51.06 232 PRO A O 1
ATOM 1812 N N . ASP A 1 233 ? 14.472 39.805 11.628 1.00 58.62 233 ASP A N 1
ATOM 1813 C CA . ASP A 1 233 ? 13.700 38.748 10.936 1.00 58.62 233 ASP A CA 1
ATOM 1814 C C . ASP A 1 233 ? 14.423 37.390 10.842 1.00 58.62 233 ASP A C 1
ATOM 1816 O O . ASP A 1 233 ? 13.794 36.332 10.756 1.00 58.62 233 ASP A O 1
ATOM 1820 N N . ARG A 1 234 ? 15.761 37.399 10.889 1.00 59.06 234 ARG A N 1
ATOM 1821 C CA . ARG A 1 234 ? 16.604 36.199 10.927 1.00 59.06 234 ARG A CA 1
ATOM 1822 C C . ARG A 1 234 ? 16.451 35.371 12.203 1.00 59.06 234 ARG A C 1
ATOM 1824 O O . ARG A 1 234 ? 16.402 34.153 12.091 1.00 59.06 234 ARG A O 1
ATOM 1831 N N . GLU A 1 235 ? 16.353 35.985 13.379 1.00 57.47 235 GLU A N 1
ATOM 1832 C CA . GLU A 1 235 ? 16.214 35.259 14.652 1.00 57.47 235 GLU A CA 1
ATOM 1833 C C . GLU A 1 235 ? 14.819 34.638 14.787 1.00 57.47 235 GLU A C 1
ATOM 1835 O O . GLU A 1 235 ? 14.691 33.489 15.208 1.00 57.47 235 GLU A O 1
ATOM 1840 N N . LEU A 1 236 ? 13.775 35.346 14.340 1.00 59.84 236 LEU A N 1
ATOM 1841 C CA . LEU A 1 236 ? 12.415 34.808 14.287 1.00 59.84 236 LEU A CA 1
ATOM 1842 C C . LEU A 1 236 ? 12.315 33.647 13.286 1.00 59.84 236 LEU A C 1
ATOM 1844 O O . LEU A 1 236 ? 11.799 32.586 13.626 1.00 59.84 236 LEU A O 1
ATOM 1848 N N . SER A 1 237 ? 12.886 33.799 12.087 1.00 65.38 237 SER A N 1
ATOM 1849 C CA . SER A 1 237 ? 12.921 32.733 11.074 1.00 65.38 237 SER A CA 1
ATOM 1850 C C . SER A 1 237 ? 13.715 31.506 11.536 1.00 65.38 237 SER A C 1
ATOM 1852 O O . SER A 1 237 ? 13.330 30.372 11.255 1.00 65.38 237 SER A O 1
ATOM 1854 N N . GLN A 1 238 ? 14.812 31.713 12.270 1.00 67.50 238 GLN A N 1
ATOM 1855 C CA . GLN A 1 238 ? 15.639 30.635 12.809 1.00 67.50 238 GLN A CA 1
ATOM 1856 C C . GLN A 1 238 ? 14.943 29.902 13.966 1.00 67.50 238 GLN A C 1
ATOM 1858 O O . GLN A 1 238 ? 15.021 28.676 14.022 1.00 67.50 238 GLN A O 1
ATOM 1863 N N . ASN A 1 239 ? 14.201 30.618 14.818 1.00 67.69 239 ASN A N 1
ATOM 1864 C CA . ASN A 1 239 ? 13.371 30.035 15.878 1.00 67.69 239 ASN A CA 1
ATOM 1865 C C . ASN A 1 239 ? 12.142 29.287 15.333 1.00 67.69 239 ASN A C 1
ATOM 1867 O O . ASN A 1 239 ? 11.776 28.236 15.854 1.00 67.69 239 ASN A O 1
ATOM 1871 N N . ILE A 1 240 ? 11.517 29.787 14.261 1.00 72.38 240 ILE A N 1
ATOM 1872 C CA . ILE A 1 240 ? 10.425 29.079 13.576 1.00 72.38 240 ILE A CA 1
ATOM 1873 C C . ILE A 1 240 ? 10.959 27.791 12.946 1.00 72.38 240 ILE A C 1
ATOM 1875 O O . ILE A 1 240 ? 10.369 26.726 13.123 1.00 72.38 240 ILE A O 1
ATOM 1879 N N . LYS A 1 241 ? 12.100 27.860 12.251 1.00 73.62 241 LYS A N 1
ATOM 1880 C CA . LYS A 1 241 ? 12.722 26.685 11.634 1.00 73.62 241 LYS A CA 1
ATOM 1881 C C . LYS A 1 241 ? 13.123 25.637 12.677 1.00 73.62 241 LYS A C 1
ATOM 1883 O O . LYS A 1 241 ? 12.775 24.475 12.509 1.00 73.62 241 LYS A O 1
ATOM 1888 N N . SER A 1 242 ? 13.769 26.040 13.773 1.00 75.25 242 SER A N 1
ATOM 1889 C CA . SER A 1 242 ? 14.145 25.114 14.850 1.00 75.25 242 SER A CA 1
ATOM 1890 C C . SER A 1 242 ? 12.926 24.492 15.540 1.00 75.25 242 SER A C 1
ATOM 1892 O O . SER A 1 242 ? 12.947 23.303 15.851 1.00 75.25 242 SER A O 1
ATOM 1894 N N . GLY A 1 243 ? 11.835 25.248 15.712 1.00 75.12 243 GLY A N 1
ATOM 1895 C CA . GLY A 1 243 ? 10.565 24.726 16.221 1.00 75.12 243 GLY A CA 1
ATOM 1896 C C . GLY A 1 243 ? 9.912 23.705 15.282 1.00 75.12 243 GLY A C 1
ATOM 1897 O O . GLY A 1 243 ? 9.411 22.676 15.737 1.00 75.12 243 GLY A O 1
ATOM 1898 N N . LEU A 1 244 ? 9.949 23.945 13.967 1.00 76.69 244 LEU A N 1
ATOM 1899 C CA . LEU A 1 244 ? 9.458 22.995 12.963 1.00 76.69 244 LEU A CA 1
ATOM 1900 C C . LEU A 1 244 ? 10.309 21.720 12.915 1.00 76.69 244 LEU A C 1
ATOM 1902 O O . LEU A 1 244 ? 9.750 20.625 12.843 1.00 76.69 244 LEU A O 1
ATOM 1906 N N . ASP A 1 245 ? 11.632 21.852 12.992 1.00 79.88 245 ASP A N 1
ATOM 1907 C CA . ASP A 1 245 ? 12.560 20.719 13.011 1.00 79.88 245 ASP A CA 1
ATOM 1908 C C . ASP A 1 245 ? 12.377 19.878 14.285 1.00 79.88 245 ASP A C 1
ATOM 1910 O O . ASP A 1 245 ? 12.295 18.652 14.208 1.00 79.88 245 ASP A O 1
ATOM 1914 N N . HIS A 1 246 ? 12.197 20.522 15.445 1.00 83.81 246 HIS A N 1
ATOM 1915 C CA . HIS A 1 246 ? 11.899 19.832 16.701 1.00 83.81 246 HIS A CA 1
ATOM 1916 C C . HIS A 1 246 ? 10.576 19.057 16.639 1.00 83.81 246 HIS A C 1
ATOM 1918 O O . HIS A 1 246 ? 10.537 17.887 17.007 1.00 83.81 246 HIS A O 1
ATOM 1924 N N . ARG A 1 247 ? 9.509 19.654 16.086 1.00 80.38 247 ARG A N 1
ATOM 1925 C CA . ARG A 1 247 ? 8.218 18.964 15.895 1.00 80.38 247 ARG A CA 1
ATOM 1926 C C . ARG A 1 247 ? 8.312 17.784 14.940 1.00 80.38 247 ARG A C 1
ATOM 1928 O O . ARG A 1 247 ? 7.685 16.755 15.173 1.00 80.38 247 ARG A O 1
ATOM 1935 N N . ARG A 1 248 ? 9.069 17.923 13.847 1.00 84.38 248 ARG A N 1
ATOM 1936 C CA . ARG A 1 248 ? 9.315 16.815 12.913 1.00 84.38 248 ARG A CA 1
ATOM 1937 C C . ARG A 1 248 ? 10.036 15.671 13.618 1.00 84.38 248 ARG A C 1
ATOM 1939 O O . ARG A 1 248 ? 9.648 14.525 13.422 1.00 84.38 248 ARG A O 1
ATOM 1946 N N . HIS A 1 249 ? 11.018 15.986 14.462 1.00 87.50 249 HIS A N 1
ATOM 1947 C CA . HIS A 1 249 ? 11.737 15.000 15.262 1.00 87.50 249 HIS A CA 1
ATOM 1948 C C . HIS A 1 249 ? 10.827 14.304 16.283 1.00 87.50 249 HIS A C 1
ATOM 1950 O O . HIS A 1 249 ? 10.759 13.082 16.290 1.00 87.50 249 HIS A O 1
ATOM 1956 N N . GLU A 1 250 ? 10.070 15.055 17.087 1.00 87.88 250 GLU A N 1
ATOM 1957 C CA . GLU A 1 250 ? 9.146 14.498 18.088 1.00 87.88 250 GLU A CA 1
ATOM 1958 C C . GLU A 1 250 ? 8.075 13.610 17.438 1.00 87.88 250 GLU A C 1
ATOM 1960 O O . GLU A 1 250 ? 7.828 12.479 17.870 1.00 87.88 250 GLU A O 1
ATOM 1965 N N . ARG A 1 251 ? 7.471 14.090 16.342 1.00 90.19 251 ARG A N 1
ATOM 1966 C CA . ARG A 1 251 ? 6.503 13.311 15.564 1.00 90.19 251 ARG A CA 1
ATOM 1967 C C . ARG A 1 251 ? 7.128 12.020 15.064 1.00 90.19 251 ARG A C 1
ATOM 1969 O O . ARG A 1 251 ? 6.489 10.970 15.115 1.00 90.19 251 ARG A O 1
ATOM 1976 N N . ARG A 1 252 ? 8.364 12.094 14.575 1.00 90.69 252 ARG A N 1
ATOM 1977 C CA . ARG A 1 252 ? 9.082 10.934 14.074 1.00 90.69 252 ARG A CA 1
ATOM 1978 C C . ARG A 1 252 ? 9.371 9.928 15.187 1.00 90.69 252 ARG A C 1
ATOM 1980 O O . ARG A 1 252 ? 8.999 8.774 15.032 1.00 90.69 252 ARG A O 1
ATOM 1987 N N . GLU A 1 253 ? 9.913 10.348 16.327 1.00 91.44 253 GLU A N 1
ATOM 1988 C CA . GLU A 1 253 ? 10.166 9.457 17.473 1.00 91.44 253 GLU A CA 1
ATOM 1989 C C . GLU A 1 253 ? 8.891 8.756 17.955 1.00 91.44 253 GLU A C 1
ATOM 1991 O O . GLU A 1 253 ? 8.890 7.566 18.289 1.00 91.44 253 GLU A O 1
ATOM 1996 N N . ARG A 1 254 ? 7.771 9.483 17.964 1.00 91.94 254 ARG A N 1
ATOM 1997 C CA . ARG A 1 254 ? 6.477 8.919 18.336 1.00 91.94 254 ARG A CA 1
ATOM 1998 C C . ARG A 1 254 ? 5.932 7.969 17.270 1.00 91.94 254 ARG A C 1
ATOM 2000 O O . ARG A 1 254 ? 5.431 6.907 17.635 1.00 91.94 254 ARG A O 1
ATOM 2007 N N . THR A 1 255 ? 6.099 8.290 15.987 1.00 94.06 255 THR A N 1
ATOM 2008 C CA . THR A 1 255 ? 5.790 7.381 14.868 1.00 94.06 255 THR A CA 1
ATOM 2009 C C . THR A 1 255 ? 6.615 6.097 14.982 1.00 94.06 255 THR A C 1
ATOM 2011 O O . THR A 1 255 ? 6.047 5.012 14.912 1.00 94.06 255 THR A O 1
ATOM 2014 N N . ASP A 1 256 ? 7.913 6.196 15.280 1.00 93.44 256 ASP A N 1
ATOM 2015 C CA . ASP A 1 256 ? 8.811 5.052 15.484 1.00 93.44 256 ASP A CA 1
ATOM 2016 C C . ASP A 1 256 ? 8.374 4.197 16.689 1.00 93.44 256 ASP A C 1
ATOM 2018 O O . ASP A 1 256 ? 8.478 2.968 16.675 1.00 93.44 256 ASP A O 1
ATOM 2022 N N . SER A 1 257 ? 7.843 4.822 17.748 1.00 94.00 257 SER A N 1
ATOM 2023 C CA . SER A 1 257 ? 7.262 4.097 18.883 1.00 94.00 257 SER A CA 1
ATOM 2024 C C . SER A 1 257 ? 5.981 3.351 18.522 1.00 94.00 257 SER A C 1
ATOM 2026 O O . SER A 1 257 ? 5.822 2.200 18.927 1.00 94.00 257 SER A O 1
ATOM 2028 N N . MET A 1 258 ? 5.087 3.978 17.756 1.00 95.75 258 MET A N 1
ATOM 2029 C CA . MET A 1 258 ? 3.879 3.325 17.249 1.00 95.75 258 MET A CA 1
ATOM 2030 C C . MET A 1 258 ? 4.226 2.185 16.283 1.00 95.75 258 MET A C 1
ATOM 2032 O O . MET A 1 258 ? 3.636 1.111 16.349 1.00 95.75 258 MET A O 1
ATOM 2036 N N . LEU A 1 259 ? 5.227 2.382 15.424 1.00 95.19 259 LEU A N 1
ATOM 2037 C CA . LEU A 1 259 ? 5.689 1.382 14.469 1.00 95.19 259 LEU A CA 1
ATOM 2038 C C . LEU A 1 259 ? 6.226 0.131 15.174 1.00 95.19 259 LEU A C 1
ATOM 2040 O O . LEU A 1 259 ? 5.892 -0.982 14.774 1.00 95.19 259 LEU A O 1
ATOM 2044 N N . ARG A 1 260 ? 6.994 0.297 16.260 1.00 94.69 260 ARG A N 1
ATOM 2045 C CA . ARG A 1 260 ? 7.440 -0.828 17.103 1.00 94.69 260 ARG A CA 1
ATOM 2046 C C . ARG A 1 260 ? 6.269 -1.634 17.663 1.00 94.69 260 ARG A C 1
ATOM 2048 O O . ARG A 1 260 ? 6.317 -2.857 17.619 1.00 94.69 260 ARG A O 1
ATOM 2055 N N . GLU A 1 261 ? 5.210 -0.970 18.122 1.00 95.56 261 GLU A N 1
ATOM 2056 C CA . GLU A 1 261 ? 3.990 -1.643 18.592 1.00 95.56 261 GLU A CA 1
ATOM 2057 C C . GLU A 1 261 ? 3.298 -2.430 17.463 1.00 95.56 261 GLU A C 1
ATOM 2059 O O . GLU A 1 261 ? 2.905 -3.578 17.664 1.00 95.56 261 GLU A O 1
ATOM 2064 N N . VAL A 1 262 ? 3.209 -1.870 16.250 1.00 96.75 262 VAL A N 1
ATOM 2065 C CA . VAL A 1 262 ? 2.656 -2.588 15.086 1.00 96.75 262 VAL A CA 1
ATOM 2066 C C . VAL A 1 262 ? 3.509 -3.804 14.710 1.00 96.75 262 VAL A C 1
ATOM 2068 O O . VAL A 1 262 ? 2.954 -4.869 14.441 1.00 96.75 262 VAL A O 1
ATOM 2071 N N . MET A 1 263 ? 4.839 -3.685 14.711 1.00 95.69 263 MET A N 1
ATOM 2072 C CA . MET A 1 263 ? 5.739 -4.809 14.417 1.00 95.69 263 MET A CA 1
ATOM 2073 C C . MET A 1 263 ? 5.601 -5.937 15.452 1.00 95.69 263 MET A C 1
ATOM 2075 O O . MET A 1 263 ? 5.476 -7.099 15.069 1.00 95.69 263 MET A O 1
ATOM 2079 N N . GLU A 1 264 ? 5.512 -5.606 16.747 1.00 95.31 264 GLU A N 1
ATOM 2080 C CA . GLU A 1 264 ? 5.241 -6.587 17.811 1.00 95.31 264 GLU A CA 1
ATOM 2081 C C . GLU A 1 264 ? 3.912 -7.337 17.563 1.00 95.31 264 GLU A C 1
ATOM 2083 O O . GLU A 1 264 ? 3.822 -8.547 17.786 1.00 95.31 264 GLU A O 1
ATOM 2088 N N . LEU A 1 265 ? 2.882 -6.648 17.057 1.00 96.25 265 LEU A N 1
ATOM 2089 C CA . LEU A 1 265 ? 1.591 -7.256 16.716 1.00 96.25 265 LEU A CA 1
ATOM 2090 C C . LEU A 1 265 ? 1.646 -8.134 15.459 1.00 96.25 265 LEU A C 1
ATOM 2092 O O . LEU A 1 265 ? 1.012 -9.191 15.435 1.00 96.25 265 LEU A O 1
ATOM 2096 N N . ILE A 1 266 ? 2.406 -7.735 14.436 1.00 96.62 266 ILE A N 1
ATOM 2097 C CA . ILE A 1 266 ? 2.656 -8.548 13.233 1.00 96.62 266 ILE A CA 1
ATOM 2098 C C . ILE A 1 266 ? 3.247 -9.906 13.627 1.00 96.62 266 ILE A C 1
ATOM 2100 O O . ILE A 1 266 ? 2.779 -10.944 13.146 1.00 96.62 266 ILE A O 1
ATOM 2104 N N . ASP A 1 267 ? 4.214 -9.907 14.545 1.00 96.25 267 ASP A N 1
ATOM 2105 C CA . ASP A 1 267 ? 4.835 -11.126 15.062 1.00 96.25 267 ASP A CA 1
ATOM 2106 C C . ASP A 1 267 ? 3.874 -11.931 15.945 1.00 96.25 267 ASP A C 1
ATOM 2108 O O . ASP A 1 267 ? 3.703 -13.139 15.743 1.00 96.25 267 ASP A O 1
ATOM 2112 N N . ALA A 1 268 ? 3.192 -11.268 16.887 1.00 96.50 268 ALA A N 1
ATOM 2113 C CA . ALA A 1 268 ? 2.254 -11.909 17.810 1.00 96.50 268 ALA A CA 1
ATOM 2114 C C . ALA A 1 268 ? 1.100 -12.619 17.086 1.00 96.50 268 ALA A C 1
ATOM 2116 O O . ALA A 1 268 ? 0.664 -13.691 17.514 1.00 96.50 268 ALA A O 1
ATOM 2117 N N . HIS A 1 269 ? 0.633 -12.050 15.974 1.00 96.12 269 HIS A N 1
ATOM 2118 C CA . HIS A 1 269 ? -0.418 -12.625 15.135 1.00 96.12 269 HIS A CA 1
ATOM 2119 C C . HIS A 1 269 ? 0.121 -13.441 13.955 1.00 96.12 269 HIS A C 1
ATOM 2121 O O . HIS A 1 269 ? -0.664 -13.992 13.187 1.00 96.12 269 HIS A O 1
ATOM 2127 N N . SER A 1 270 ? 1.446 -13.587 13.835 1.00 96.62 270 SER A N 1
ATOM 2128 C CA . SER A 1 270 ? 2.096 -14.389 12.793 1.00 96.62 270 SER A CA 1
ATOM 2129 C C . SER A 1 270 ? 1.668 -14.000 11.370 1.00 96.62 270 SER A C 1
ATOM 2131 O O . SER A 1 270 ? 1.554 -14.862 10.497 1.00 96.62 270 SER A O 1
ATOM 2133 N N . VAL A 1 271 ? 1.478 -12.699 11.116 1.00 97.25 271 VAL A N 1
ATOM 2134 C CA . VAL A 1 271 ? 0.993 -12.157 9.829 1.00 97.25 271 VAL A CA 1
ATOM 2135 C C . VAL A 1 271 ? 1.902 -12.577 8.666 1.00 97.25 271 VAL A C 1
ATOM 2137 O O . VAL A 1 271 ? 1.429 -12.947 7.596 1.00 97.25 271 VAL A O 1
ATOM 2140 N N . MET A 1 272 ? 3.220 -12.635 8.883 1.00 96.81 272 MET A N 1
ATOM 2141 C CA . MET A 1 272 ? 4.171 -13.101 7.862 1.00 96.81 272 MET A CA 1
ATOM 2142 C C . MET A 1 272 ? 4.054 -14.601 7.528 1.00 96.81 272 MET A C 1
ATOM 2144 O O . MET A 1 272 ? 4.539 -15.034 6.484 1.00 96.81 272 MET A O 1
ATOM 2148 N N . ARG A 1 273 ? 3.433 -15.412 8.396 1.00 94.56 273 ARG A N 1
ATOM 2149 C CA . ARG A 1 273 ? 3.345 -16.879 8.254 1.00 94.56 273 ARG A CA 1
ATOM 2150 C C . ARG A 1 273 ? 1.950 -17.375 7.881 1.00 94.56 273 ARG A C 1
ATOM 2152 O O . ARG A 1 273 ? 1.816 -18.526 7.473 1.00 94.56 273 ARG A O 1
ATOM 2159 N N . HIS A 1 274 ? 0.930 -16.531 8.018 1.00 94.00 274 HIS A N 1
ATOM 2160 C CA . HIS A 1 274 ? -0.458 -16.850 7.704 1.00 94.00 274 HIS A CA 1
ATOM 2161 C C . HIS A 1 274 ? -0.976 -15.899 6.619 1.00 94.00 274 HIS A C 1
ATOM 2163 O O . HIS A 1 274 ? -1.466 -14.820 6.946 1.00 94.00 274 HIS A O 1
ATOM 2169 N N . PRO A 1 275 ? -0.855 -16.282 5.332 1.00 94.44 275 PRO A N 1
ATOM 2170 C CA . PRO A 1 275 ? -1.257 -15.432 4.220 1.00 94.44 275 PRO A CA 1
ATOM 2171 C C . PRO A 1 275 ? -2.749 -15.095 4.299 1.00 94.44 275 PRO A C 1
ATOM 2173 O O . PRO A 1 275 ? -3.595 -15.990 4.290 1.00 94.44 275 PRO A O 1
ATOM 2176 N N . THR A 1 276 ? -3.066 -13.805 4.338 1.00 94.44 276 THR A N 1
ATOM 2177 C CA . THR A 1 276 ? -4.421 -13.257 4.179 1.00 94.44 276 THR A CA 1
ATOM 2178 C C . THR A 1 276 ? -4.340 -11.956 3.381 1.00 94.44 276 THR A C 1
ATOM 2180 O O . THR A 1 276 ? -3.299 -11.300 3.374 1.00 94.44 276 THR A O 1
ATOM 2183 N N . TRP A 1 277 ? -5.418 -11.548 2.706 1.00 94.38 277 TRP A N 1
ATOM 2184 C CA . TRP A 1 277 ? -5.416 -10.291 1.942 1.00 94.38 277 TRP A CA 1
ATOM 2185 C C . TRP A 1 277 ? -5.217 -9.060 2.837 1.00 94.38 277 TRP A C 1
ATOM 2187 O O . TRP A 1 277 ? -4.484 -8.143 2.467 1.00 94.38 277 TRP A O 1
ATOM 2197 N N . ASP A 1 278 ? -5.783 -9.067 4.048 1.00 95.56 278 ASP A N 1
ATOM 2198 C CA . ASP A 1 278 ? -5.513 -8.032 5.052 1.00 95.56 278 ASP A CA 1
ATOM 2199 C C . ASP A 1 278 ? -4.073 -8.104 5.583 1.00 95.56 278 ASP A C 1
ATOM 2201 O O . ASP A 1 278 ? -3.447 -7.066 5.777 1.00 95.56 278 ASP A O 1
ATOM 2205 N N . GLY A 1 279 ? -3.506 -9.302 5.740 1.00 97.00 279 GLY A N 1
ATOM 2206 C CA . GLY A 1 279 ? -2.094 -9.494 6.073 1.00 97.00 279 GLY A CA 1
ATOM 2207 C C . GLY A 1 279 ? -1.157 -8.890 5.027 1.00 97.00 279 GLY A C 1
ATOM 2208 O O . GLY A 1 279 ? -0.258 -8.125 5.369 1.00 97.00 279 GLY A O 1
ATOM 2209 N N . VAL A 1 280 ? -1.419 -9.137 3.742 1.00 97.44 280 VAL A N 1
ATOM 2210 C CA . VAL A 1 280 ? -0.677 -8.515 2.634 1.00 97.44 280 VAL A CA 1
ATOM 2211 C C . VAL A 1 280 ? -0.804 -6.992 2.676 1.00 97.44 280 VAL A C 1
ATOM 2213 O O . VAL A 1 280 ? 0.198 -6.295 2.520 1.00 97.44 280 VAL A O 1
ATOM 2216 N N . ARG A 1 281 ? -2.005 -6.456 2.941 1.00 96.94 281 ARG A N 1
ATOM 2217 C CA . ARG A 1 281 ? -2.211 -5.008 3.108 1.00 96.94 281 ARG A CA 1
ATOM 2218 C C . ARG A 1 281 ? -1.343 -4.434 4.224 1.00 96.94 281 ARG A C 1
ATOM 2220 O O . ARG A 1 281 ? -0.675 -3.430 3.999 1.00 96.94 281 ARG A O 1
ATOM 2227 N N . ILE A 1 282 ? -1.313 -5.082 5.390 1.00 98.06 282 ILE A N 1
ATOM 2228 C CA . ILE A 1 282 ? -0.467 -4.689 6.528 1.00 98.06 282 ILE A CA 1
ATOM 2229 C C . ILE A 1 282 ? 0.997 -4.631 6.099 1.00 98.06 282 ILE A C 1
ATOM 2231 O O . ILE A 1 282 ? 1.648 -3.604 6.289 1.00 98.06 282 ILE A O 1
ATOM 2235 N N . LEU A 1 283 ? 1.501 -5.709 5.489 1.00 97.56 283 LEU A N 1
ATOM 2236 C CA . LEU A 1 283 ? 2.903 -5.807 5.088 1.00 97.56 283 LEU A CA 1
ATOM 2237 C C . LEU A 1 283 ? 3.264 -4.762 4.024 1.00 97.56 283 LEU A C 1
ATOM 2239 O O . LEU A 1 283 ? 4.310 -4.136 4.114 1.00 97.56 283 LEU A O 1
ATOM 2243 N N . LEU A 1 284 ? 2.399 -4.498 3.046 1.00 96.00 284 LEU A N 1
ATOM 2244 C CA . LEU A 1 284 ? 2.675 -3.492 2.015 1.00 96.00 284 LEU A CA 1
ATOM 2245 C C . LEU A 1 284 ? 2.581 -2.049 2.539 1.00 96.00 284 LEU A C 1
ATOM 2247 O O . LEU A 1 284 ? 3.268 -1.164 2.028 1.00 96.00 284 LEU A O 1
ATOM 2251 N N . LEU A 1 285 ? 1.751 -1.799 3.554 1.00 96.00 285 LEU A N 1
ATOM 2252 C CA . LEU A 1 285 ? 1.574 -0.473 4.152 1.00 96.00 285 LEU A CA 1
ATOM 2253 C C . LEU A 1 285 ? 2.619 -0.133 5.208 1.00 96.00 285 LEU A C 1
ATOM 2255 O O . LEU A 1 285 ? 2.880 1.050 5.416 1.00 96.00 285 LEU A O 1
ATOM 2259 N N . ILE A 1 286 ? 3.202 -1.124 5.883 1.00 96.06 286 ILE A N 1
ATOM 2260 C CA . ILE A 1 286 ? 4.226 -0.866 6.898 1.00 96.06 286 ILE A CA 1
ATOM 2261 C C . ILE A 1 286 ? 5.584 -0.527 6.269 1.00 96.06 286 ILE A C 1
ATOM 2263 O O . ILE A 1 286 ? 6.317 0.296 6.808 1.00 96.06 286 ILE A O 1
ATOM 2267 N N . LEU A 1 287 ? 5.904 -1.080 5.093 1.00 94.38 287 LEU A N 1
ATOM 2268 C CA . LEU A 1 287 ? 7.225 -0.939 4.464 1.00 94.38 287 LEU A CA 1
ATOM 2269 C C . LEU A 1 287 ? 7.708 0.507 4.273 1.00 94.38 287 LEU A C 1
ATOM 2271 O O . LEU A 1 287 ? 8.870 0.763 4.592 1.00 94.38 287 LEU A O 1
ATOM 2275 N N . PRO A 1 288 ? 6.889 1.464 3.790 1.00 92.38 288 PRO A N 1
ATOM 2276 C CA . PRO A 1 288 ? 7.351 2.842 3.648 1.00 92.38 288 PRO A CA 1
ATOM 2277 C C . PRO A 1 288 ? 7.573 3.544 4.995 1.00 92.38 288 PRO A C 1
ATOM 2279 O O . PRO A 1 288 ? 8.375 4.464 5.067 1.00 92.38 288 PRO A O 1
ATOM 2282 N N . LEU A 1 289 ? 6.890 3.111 6.061 1.00 93.31 289 LEU A N 1
ATOM 2283 C CA . LEU A 1 289 ? 7.107 3.629 7.417 1.00 93.31 289 LEU A CA 1
ATOM 2284 C C . LEU A 1 289 ? 8.397 3.070 8.039 1.00 93.31 289 LEU A C 1
ATOM 2286 O O . LEU A 1 289 ? 8.933 3.644 8.978 1.00 93.31 289 LEU A O 1
ATOM 2290 N N . MET A 1 290 ? 8.923 1.970 7.496 1.00 92.56 290 MET A N 1
ATOM 2291 C CA . MET A 1 290 ? 10.150 1.305 7.939 1.00 92.56 290 MET A CA 1
ATOM 2292 C C . MET A 1 290 ? 11.413 1.827 7.233 1.00 92.56 290 MET A C 1
ATOM 2294 O O . MET A 1 290 ? 12.392 1.087 7.107 1.00 92.56 290 MET A O 1
ATOM 2298 N N . GLU A 1 291 ? 11.427 3.067 6.730 1.00 85.00 291 GLU A N 1
ATOM 2299 C CA . GLU A 1 291 ? 12.574 3.596 5.972 1.00 85.00 291 GLU A CA 1
ATOM 2300 C C . GLU A 1 291 ? 13.898 3.484 6.749 1.00 85.00 291 GLU A C 1
ATOM 2302 O O . GLU A 1 291 ? 14.917 3.100 6.172 1.00 85.00 291 GLU A O 1
ATOM 2307 N N . GLU A 1 292 ? 13.841 3.695 8.065 1.00 80.12 292 GLU A N 1
ATOM 2308 C CA . GLU A 1 292 ? 14.995 3.691 8.972 1.00 80.12 292 GLU A CA 1
ATOM 2309 C C . GLU A 1 292 ? 15.147 2.422 9.817 1.00 80.12 292 GLU A C 1
ATOM 2311 O O . GLU A 1 292 ? 16.047 2.315 10.651 1.00 80.12 292 GLU A O 1
ATOM 2316 N N . SER A 1 293 ? 14.265 1.444 9.618 1.00 85.69 293 SER A N 1
ATOM 2317 C CA . SER A 1 293 ? 14.376 0.149 10.288 1.00 85.69 293 SER A CA 1
ATOM 2318 C C . SER A 1 293 ? 15.521 -0.685 9.702 1.00 85.69 293 SER A C 1
ATOM 2320 O O . SER A 1 293 ? 16.064 -0.380 8.636 1.00 85.69 293 SER A O 1
ATOM 2322 N N . HIS A 1 294 ? 15.891 -1.778 10.379 1.00 87.62 294 HIS A N 1
ATOM 2323 C CA . HIS A 1 294 ? 16.904 -2.696 9.864 1.00 87.62 294 HIS A CA 1
ATOM 2324 C C . HIS A 1 294 ? 16.533 -3.179 8.454 1.00 87.62 294 HIS A C 1
ATOM 2326 O O . HIS A 1 294 ? 15.452 -3.720 8.219 1.00 87.62 294 HIS A O 1
ATOM 2332 N N . HIS A 1 295 ? 17.461 -3.000 7.509 1.00 89.19 295 HIS A N 1
ATOM 2333 C CA . HIS A 1 295 ? 17.230 -3.301 6.095 1.00 89.19 295 HIS A CA 1
ATOM 2334 C C . HIS A 1 295 ? 16.768 -4.747 5.860 1.00 89.19 295 HIS A C 1
ATOM 2336 O O . HIS A 1 295 ? 15.933 -4.992 4.991 1.00 89.19 295 HIS A O 1
ATOM 2342 N N . LEU A 1 296 ? 17.302 -5.698 6.636 1.00 90.56 296 LEU A N 1
ATOM 2343 C CA . LEU A 1 296 ? 16.945 -7.109 6.519 1.00 90.56 296 LEU A CA 1
ATOM 2344 C C . LEU A 1 296 ? 15.478 -7.358 6.889 1.00 90.56 296 LEU A C 1
ATOM 2346 O O . LEU A 1 296 ? 14.787 -8.029 6.134 1.00 90.56 296 LEU A O 1
ATOM 2350 N N . ASP A 1 297 ? 14.983 -6.774 7.981 1.00 90.81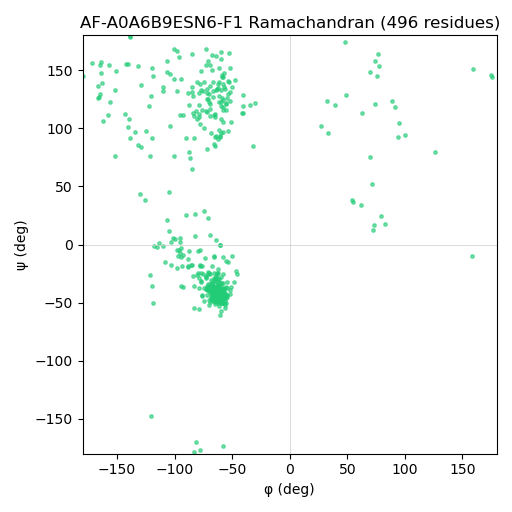 297 ASP A N 1
ATOM 2351 C CA . ASP A 1 297 ? 13.588 -6.944 8.410 1.00 90.81 297 ASP A CA 1
ATOM 2352 C C . ASP A 1 297 ? 12.627 -6.387 7.357 1.00 90.81 297 ASP A C 1
ATOM 2354 O O . ASP A 1 297 ? 11.656 -7.042 6.975 1.00 90.81 297 ASP A O 1
ATOM 2358 N N . ARG A 1 298 ? 12.956 -5.211 6.807 1.00 92.25 298 ARG A N 1
ATOM 2359 C CA . ARG A 1 298 ? 12.194 -4.598 5.714 1.00 92.25 298 ARG A CA 1
ATOM 2360 C C . ARG A 1 298 ? 12.179 -5.484 4.468 1.00 92.25 298 ARG A C 1
ATOM 2362 O O . ARG A 1 298 ? 11.128 -5.654 3.856 1.00 92.25 298 ARG A O 1
ATOM 2369 N N . LEU A 1 299 ? 13.324 -6.061 4.097 1.00 91.50 299 LEU A N 1
ATOM 2370 C CA . LEU A 1 299 ? 13.419 -6.978 2.960 1.00 91.50 299 LEU A CA 1
ATOM 2371 C C . LEU A 1 299 ? 12.579 -8.242 3.189 1.00 91.50 299 LEU A C 1
ATOM 2373 O O . LEU A 1 299 ? 11.813 -8.618 2.308 1.00 91.50 299 LEU A O 1
ATOM 2377 N N . MET A 1 300 ? 12.658 -8.849 4.375 1.00 93.19 300 MET A N 1
ATOM 2378 C CA . MET A 1 300 ? 11.891 -10.051 4.713 1.00 93.19 300 MET A CA 1
ATOM 2379 C C . MET A 1 300 ? 10.379 -9.798 4.692 1.00 93.19 300 MET A C 1
ATOM 2381 O O . MET A 1 300 ? 9.633 -10.621 4.163 1.00 93.19 300 MET A O 1
ATOM 2385 N N . MET A 1 301 ? 9.913 -8.660 5.220 1.00 94.81 301 MET A N 1
ATOM 2386 C CA . MET A 1 301 ? 8.493 -8.288 5.159 1.00 94.81 301 MET A CA 1
ATOM 2387 C C . MET A 1 301 ? 8.025 -8.053 3.721 1.00 94.81 301 MET A C 1
ATOM 2389 O O . MET A 1 301 ? 6.922 -8.459 3.359 1.00 94.81 301 MET A O 1
ATOM 2393 N N . TYR A 1 302 ? 8.868 -7.435 2.893 1.00 93.94 302 TYR A N 1
ATOM 2394 C CA . TYR A 1 302 ? 8.577 -7.205 1.482 1.00 93.94 302 TYR A CA 1
ATOM 2395 C C . TYR A 1 302 ? 8.499 -8.511 0.685 1.00 93.94 302 TYR A C 1
ATOM 2397 O O . TYR A 1 302 ? 7.509 -8.746 -0.006 1.00 93.94 302 TYR A O 1
ATOM 2405 N N . GLU A 1 303 ? 9.483 -9.400 0.832 1.00 94.12 303 GLU A N 1
ATOM 2406 C CA . GLU A 1 303 ? 9.465 -10.718 0.189 1.00 94.12 303 GLU A CA 1
ATOM 2407 C C . GLU A 1 303 ? 8.269 -11.556 0.655 1.00 94.12 303 GLU A C 1
ATOM 2409 O O . GLU A 1 303 ? 7.605 -12.194 -0.166 1.00 94.12 303 GLU A O 1
ATOM 2414 N N . ALA A 1 304 ? 7.939 -11.511 1.951 1.00 96.38 304 ALA A N 1
ATOM 2415 C CA . ALA A 1 304 ? 6.750 -12.163 2.483 1.00 96.38 304 ALA A CA 1
ATOM 2416 C C . ALA A 1 304 ? 5.470 -11.601 1.849 1.00 96.38 304 ALA A C 1
ATOM 2418 O O . ALA A 1 304 ? 4.624 -12.382 1.419 1.00 96.38 304 ALA A O 1
ATOM 2419 N N . ALA A 1 305 ? 5.330 -10.278 1.726 1.00 96.75 305 ALA A N 1
ATOM 2420 C CA . ALA A 1 305 ? 4.156 -9.655 1.116 1.00 96.75 305 ALA A CA 1
ATOM 2421 C C . ALA A 1 305 ? 3.937 -10.118 -0.333 1.00 96.75 305 ALA A C 1
ATOM 2423 O O . ALA A 1 305 ? 2.818 -10.479 -0.705 1.00 96.75 305 ALA A O 1
ATOM 2424 N N . LEU A 1 306 ? 5.002 -10.153 -1.140 1.00 95.50 306 LEU A N 1
ATOM 2425 C CA . LEU A 1 306 ? 4.942 -10.580 -2.542 1.00 95.50 306 LEU A CA 1
ATOM 2426 C C . LEU A 1 306 ? 4.626 -12.073 -2.668 1.00 95.50 306 LEU A C 1
ATOM 2428 O O . LEU A 1 306 ? 3.701 -12.452 -3.389 1.00 95.50 306 LEU A O 1
ATOM 2432 N N . ALA A 1 307 ? 5.323 -12.917 -1.902 1.00 95.19 307 ALA A N 1
ATOM 2433 C CA . ALA A 1 307 ? 5.089 -14.357 -1.896 1.00 95.19 307 ALA A CA 1
ATOM 2434 C C . ALA A 1 307 ? 3.658 -14.705 -1.451 1.00 95.19 307 ALA A C 1
ATOM 2436 O O . ALA A 1 307 ? 3.007 -15.556 -2.059 1.00 95.19 307 ALA A O 1
ATOM 2437 N N . GLN A 1 308 ? 3.146 -14.025 -0.420 1.00 95.88 308 GLN A N 1
ATOM 2438 C CA . GLN A 1 308 ? 1.771 -14.189 0.045 1.00 95.88 308 GLN A CA 1
ATOM 2439 C C . GLN A 1 308 ? 0.751 -13.713 -0.994 1.00 95.88 308 GLN A C 1
ATOM 2441 O O . GLN A 1 308 ? -0.239 -14.406 -1.208 1.00 95.88 308 GLN A O 1
ATOM 2446 N N . SER A 1 309 ? 0.999 -12.583 -1.665 1.00 94.62 309 SER A N 1
ATOM 2447 C CA . SER A 1 309 ? 0.124 -12.064 -2.730 1.00 94.62 309 SER A CA 1
ATOM 2448 C C . SER A 1 309 ? -0.028 -13.072 -3.869 1.00 94.62 309 SER A C 1
ATOM 2450 O O . SER A 1 309 ? -1.144 -13.375 -4.285 1.00 94.62 309 SER A O 1
ATOM 2452 N N . HIS A 1 310 ? 1.090 -13.643 -4.325 1.00 92.88 310 HIS A N 1
ATOM 2453 C CA . HIS A 1 310 ? 1.103 -14.680 -5.354 1.00 92.88 310 HIS A CA 1
ATOM 2454 C C . HIS A 1 310 ? 0.392 -15.962 -4.891 1.00 92.88 310 HIS A C 1
ATOM 2456 O O . HIS A 1 310 ? -0.449 -16.514 -5.602 1.00 92.88 310 HIS A O 1
ATOM 2462 N N . ALA A 1 311 ? 0.695 -16.441 -3.679 1.00 92.69 311 ALA A N 1
ATOM 2463 C CA . ALA A 1 311 ? 0.068 -17.644 -3.136 1.00 92.69 311 ALA A CA 1
ATOM 2464 C C . ALA A 1 311 ? -1.455 -17.478 -3.006 1.00 92.69 311 ALA A C 1
ATOM 2466 O O . ALA A 1 311 ? -2.213 -18.314 -3.483 1.00 92.69 311 ALA A O 1
ATOM 2467 N N . LEU A 1 312 ? -1.924 -16.378 -2.416 1.00 91.44 312 LEU A N 1
ATOM 2468 C CA . LEU A 1 312 ? -3.354 -16.115 -2.235 1.00 91.44 312 LEU A CA 1
ATOM 2469 C C . LEU A 1 312 ? -4.118 -16.004 -3.550 1.00 91.44 312 LEU A C 1
ATOM 2471 O O . LEU A 1 312 ? -5.307 -16.316 -3.587 1.00 91.44 312 LEU A O 1
ATOM 2475 N N . TRP A 1 313 ? -3.450 -15.546 -4.606 1.00 87.50 313 TRP A N 1
ATOM 2476 C CA . TRP A 1 313 ? -4.050 -15.467 -5.922 1.00 87.50 313 TRP A CA 1
ATOM 2477 C C . TRP A 1 313 ? -4.142 -16.837 -6.616 1.00 87.50 313 TRP A C 1
ATOM 2479 O O . TRP A 1 313 ? -5.167 -17.179 -7.201 1.00 87.50 313 TRP A O 1
ATOM 2489 N N . THR A 1 314 ? -3.073 -17.630 -6.541 1.00 85.44 314 THR A N 1
ATOM 2490 C CA . THR A 1 314 ? -2.986 -18.945 -7.200 1.00 85.44 314 THR A CA 1
ATOM 2491 C C . THR A 1 314 ? -3.789 -20.035 -6.489 1.00 85.44 314 THR A C 1
ATOM 2493 O O . THR A 1 314 ? -4.209 -21.002 -7.127 1.00 85.44 314 THR A O 1
ATOM 2496 N N . LEU A 1 315 ? -4.033 -19.902 -5.180 1.00 81.12 315 LEU A N 1
ATOM 2497 C CA . LEU A 1 315 ? -4.898 -20.829 -4.458 1.00 81.12 315 LEU A CA 1
ATOM 2498 C C . LEU A 1 315 ? -6.372 -20.619 -4.859 1.00 81.12 315 LEU A C 1
ATOM 2500 O O . LEU A 1 315 ? -6.875 -19.494 -4.801 1.00 81.12 315 LEU A O 1
ATOM 2504 N N . PRO A 1 316 ? -7.113 -21.691 -5.203 1.00 62.34 316 PRO A N 1
ATOM 2505 C CA . PRO A 1 316 ? -8.534 -21.584 -5.497 1.00 62.34 316 PRO A CA 1
ATOM 2506 C C . PRO A 1 316 ? -9.258 -21.005 -4.282 1.00 62.34 316 PRO A C 1
ATOM 2508 O O . PRO A 1 316 ? -9.129 -21.510 -3.164 1.00 62.34 316 PRO A O 1
ATOM 2511 N N . SER A 1 317 ? -10.017 -19.930 -4.499 1.00 62.59 317 SER A N 1
ATOM 2512 C CA . SER A 1 317 ? -10.832 -19.332 -3.444 1.00 62.59 317 SER A CA 1
ATOM 2513 C C . SER A 1 317 ? -11.790 -20.389 -2.911 1.00 62.59 317 SER A C 1
ATOM 2515 O O . SER A 1 317 ? -12.633 -20.898 -3.643 1.00 62.59 317 SER A O 1
ATOM 2517 N N . SER A 1 318 ? -11.673 -20.726 -1.631 1.00 47.41 318 SER A N 1
ATOM 2518 C CA . SER A 1 318 ? -12.509 -21.728 -0.961 1.00 47.41 318 SER A CA 1
ATOM 2519 C C . SER A 1 318 ? -13.968 -21.288 -0.773 1.00 47.41 318 SER A C 1
ATOM 2521 O O . SER A 1 318 ? -14.754 -21.996 -0.141 1.00 47.41 318 SER A O 1
ATOM 2523 N N . SER A 1 319 ? -14.370 -20.156 -1.354 1.00 47.34 319 SER A N 1
ATOM 2524 C CA . SER A 1 319 ? -15.766 -19.770 -1.510 1.00 47.34 319 SER A CA 1
ATOM 2525 C C . SER A 1 319 ? -16.426 -20.658 -2.568 1.00 47.34 319 SER A C 1
ATOM 2527 O O . SER A 1 319 ? -16.570 -20.280 -3.731 1.00 47.34 319 SER A O 1
ATOM 2529 N N . GLY A 1 320 ? -16.845 -21.857 -2.159 1.00 40.41 320 GLY A N 1
ATOM 2530 C CA . GLY A 1 320 ? -17.909 -22.568 -2.863 1.00 40.41 320 GLY A CA 1
ATOM 2531 C C . GLY A 1 320 ? -19.133 -21.650 -3.021 1.00 40.41 320 GLY A C 1
ATOM 2532 O O . GLY A 1 320 ? -19.316 -20.747 -2.197 1.00 40.41 320 GLY A O 1
ATOM 2533 N N . PRO A 1 321 ? -19.964 -21.841 -4.060 1.00 39.09 321 PRO A N 1
ATOM 2534 C CA . PRO A 1 321 ? -21.130 -21.004 -4.305 1.00 39.09 321 PRO A CA 1
ATOM 2535 C C . PRO A 1 321 ? -22.121 -21.170 -3.149 1.00 39.09 321 PRO A C 1
ATOM 2537 O O . PRO A 1 321 ? -22.940 -22.084 -3.114 1.00 39.09 321 PRO A O 1
ATOM 2540 N N . SER A 1 322 ? -22.014 -20.294 -2.156 1.00 39.28 322 SER A N 1
ATOM 2541 C CA . SER A 1 322 ? -23.046 -20.098 -1.154 1.00 39.28 322 SER A CA 1
ATOM 2542 C C . SER A 1 322 ? -24.216 -19.416 -1.866 1.00 39.28 322 SER A C 1
ATOM 2544 O O . SER A 1 322 ? -24.020 -18.322 -2.401 1.00 39.28 322 SER A O 1
ATOM 2546 N N . PRO A 1 323 ? -25.435 -19.985 -1.852 1.00 39.75 323 PRO A N 1
ATOM 2547 C CA . PRO A 1 323 ? -26.619 -19.355 -2.442 1.00 39.75 323 PRO A CA 1
ATOM 2548 C C . PRO A 1 323 ? -27.022 -18.030 -1.757 1.00 39.75 323 PRO A C 1
ATOM 2550 O O . PRO A 1 323 ? -28.015 -17.423 -2.143 1.00 39.75 323 PRO A O 1
ATOM 2553 N N . PHE A 1 324 ? -26.241 -17.557 -0.776 1.00 38.66 324 PHE A N 1
ATOM 2554 C CA . PHE A 1 324 ? -26.409 -16.277 -0.087 1.00 38.66 324 PHE A CA 1
ATOM 2555 C C . PHE A 1 324 ? -25.231 -15.300 -0.268 1.00 38.66 324 PHE A C 1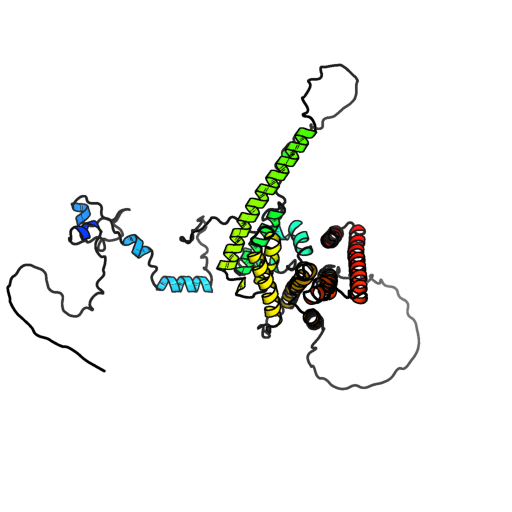
ATOM 2557 O O . PHE A 1 324 ? -25.289 -14.193 0.259 1.00 38.66 324 PHE A O 1
ATOM 2564 N N . SER A 1 325 ? -24.160 -15.659 -0.991 1.00 39.19 325 SER A N 1
ATOM 2565 C CA . SER A 1 325 ? -22.993 -14.779 -1.182 1.00 39.19 325 SER A CA 1
ATOM 2566 C C . SER A 1 325 ? -23.036 -14.091 -2.550 1.00 39.19 325 SER A C 1
ATOM 2568 O O . SER A 1 325 ? -22.344 -14.465 -3.491 1.00 39.19 325 SER A O 1
ATOM 2570 N N . GLN A 1 326 ? -23.892 -13.075 -2.666 1.00 35.50 326 GLN A N 1
ATOM 2571 C CA . GLN A 1 326 ? -23.897 -12.131 -3.787 1.00 35.50 326 GLN A CA 1
ATOM 2572 C C . GLN A 1 326 ? -22.886 -10.998 -3.548 1.00 35.50 326 GLN A C 1
ATOM 2574 O O . GLN A 1 326 ? -23.287 -9.851 -3.373 1.00 35.50 326 GLN A O 1
ATOM 2579 N N . VAL A 1 327 ? -21.580 -11.280 -3.500 1.00 44.78 327 VAL A N 1
ATOM 2580 C CA . VAL A 1 327 ? -20.589 -10.203 -3.309 1.00 44.78 327 VAL A CA 1
ATOM 2581 C C . VAL A 1 327 ? -19.475 -10.263 -4.367 1.00 44.78 327 VAL A C 1
ATOM 2583 O O . VAL A 1 327 ? -18.398 -10.794 -4.108 1.00 44.78 327 VAL A O 1
ATOM 2586 N N . PRO A 1 328 ? -19.704 -9.675 -5.560 1.00 47.66 328 PRO A N 1
ATOM 2587 C CA . PRO A 1 328 ? -18.654 -9.335 -6.535 1.00 47.66 328 PRO A CA 1
ATOM 2588 C C . PRO A 1 328 ? -17.531 -8.438 -5.966 1.00 47.66 328 PRO A C 1
ATOM 2590 O O . PRO A 1 328 ? -16.471 -8.314 -6.576 1.00 47.66 328 PRO A O 1
ATOM 2593 N N . ASP A 1 329 ? -17.760 -7.830 -4.798 1.00 58.53 329 ASP A N 1
ATOM 2594 C CA . ASP A 1 329 ? -16.874 -6.887 -4.101 1.00 58.53 329 ASP A CA 1
ATOM 2595 C C . ASP A 1 329 ? -15.554 -7.534 -3.629 1.00 58.53 329 ASP A C 1
ATOM 2597 O O . ASP A 1 329 ? -14.485 -6.931 -3.704 1.00 58.53 329 ASP A O 1
ATOM 2601 N N . ASP A 1 330 ? -15.585 -8.814 -3.235 1.00 76.56 330 ASP A N 1
ATOM 2602 C CA . ASP A 1 330 ? -14.403 -9.501 -2.697 1.00 76.56 330 ASP A CA 1
ATOM 2603 C C . ASP A 1 330 ? -13.330 -9.756 -3.773 1.00 76.56 330 ASP A C 1
ATOM 2605 O O . ASP A 1 330 ? -12.138 -9.579 -3.531 1.00 76.56 330 ASP A O 1
ATOM 2609 N N . ALA A 1 331 ? -13.724 -10.111 -4.999 1.00 82.06 331 ALA A N 1
ATOM 2610 C CA . ALA A 1 331 ? -12.770 -10.336 -6.088 1.00 82.06 331 ALA A CA 1
ATOM 2611 C C . ALA A 1 331 ? -12.069 -9.038 -6.522 1.00 82.06 331 ALA A C 1
ATOM 2613 O O . ALA A 1 331 ? -10.868 -9.043 -6.803 1.00 82.06 331 ALA A O 1
ATOM 2614 N N . MET A 1 332 ? -12.799 -7.919 -6.527 1.00 81.88 332 MET A N 1
ATOM 2615 C CA . MET A 1 332 ? -12.242 -6.606 -6.849 1.00 81.88 332 MET A CA 1
ATOM 2616 C C . MET A 1 332 ? -11.275 -6.124 -5.763 1.00 81.88 332 MET A C 1
ATOM 2618 O O . MET A 1 332 ? -10.202 -5.607 -6.075 1.00 81.88 332 MET A O 1
ATOM 2622 N N . VAL A 1 333 ? -11.606 -6.354 -4.490 1.00 84.56 333 VAL A N 1
ATOM 2623 C CA . VAL A 1 333 ? -10.710 -6.106 -3.352 1.00 84.56 333 VAL A CA 1
ATOM 2624 C C . VAL A 1 333 ? -9.407 -6.898 -3.485 1.00 84.56 333 VAL A C 1
ATOM 2626 O O . VAL A 1 333 ? -8.323 -6.346 -3.291 1.00 84.56 333 VAL A O 1
ATOM 2629 N N . ARG A 1 334 ? -9.484 -8.172 -3.874 1.00 88.19 334 ARG A N 1
ATOM 2630 C CA . ARG A 1 334 ? -8.300 -9.016 -4.090 1.00 88.19 334 ARG A CA 1
ATOM 2631 C C . ARG A 1 334 ? -7.455 -8.545 -5.267 1.00 88.19 334 ARG A C 1
ATOM 2633 O O . ARG A 1 334 ? -6.242 -8.396 -5.121 1.00 88.19 334 ARG A O 1
ATOM 2640 N N . LEU A 1 335 ? -8.093 -8.234 -6.398 1.00 88.31 335 LEU A N 1
ATOM 2641 C CA . LEU A 1 335 ? -7.424 -7.660 -7.567 1.00 88.31 335 LEU A CA 1
ATOM 2642 C C . LEU A 1 335 ? -6.684 -6.374 -7.200 1.00 88.31 335 LEU A C 1
ATOM 2644 O O . LEU A 1 335 ? -5.528 -6.198 -7.561 1.00 88.31 335 LEU A O 1
ATOM 2648 N N . ARG A 1 336 ? -7.336 -5.491 -6.444 1.00 89.56 336 ARG A N 1
ATOM 2649 C CA . ARG A 1 336 ? -6.778 -4.224 -5.972 1.00 89.56 336 ARG A CA 1
ATOM 2650 C C . ARG A 1 336 ? -5.485 -4.427 -5.175 1.00 89.56 336 ARG A C 1
ATOM 2652 O O . ARG A 1 336 ? -4.484 -3.764 -5.450 1.00 89.56 336 ARG A O 1
ATOM 2659 N N . VAL A 1 337 ? -5.488 -5.354 -4.215 1.00 92.44 337 VAL A N 1
ATOM 2660 C CA . VAL A 1 337 ? -4.293 -5.664 -3.413 1.00 92.44 337 VAL A CA 1
ATOM 2661 C C . VAL A 1 337 ? -3.190 -6.273 -4.283 1.00 92.44 337 VAL A C 1
ATOM 2663 O O . VAL A 1 337 ? -2.039 -5.850 -4.176 1.00 92.44 337 VAL A O 1
ATOM 2666 N N . TYR A 1 338 ? -3.533 -7.198 -5.185 1.00 93.00 338 TYR A N 1
ATOM 2667 C CA . TYR A 1 338 ? -2.576 -7.812 -6.111 1.00 93.00 338 TYR A CA 1
ATOM 2668 C C . TYR A 1 338 ? -1.949 -6.788 -7.071 1.00 93.00 338 TYR A C 1
ATOM 2670 O O . TYR A 1 338 ? -0.728 -6.735 -7.205 1.00 93.00 338 TYR A O 1
ATOM 2678 N N . CYS A 1 339 ? -2.757 -5.916 -7.682 1.00 92.25 339 CYS A N 1
ATOM 2679 C CA . CYS A 1 339 ? -2.288 -4.823 -8.533 1.00 92.25 339 CYS A CA 1
ATOM 2680 C C . CYS A 1 339 ? -1.328 -3.906 -7.773 1.00 92.25 339 CYS A C 1
ATOM 2682 O O . CYS A 1 339 ? -0.266 -3.572 -8.293 1.00 92.25 339 CYS A O 1
ATOM 2684 N N . TYR A 1 340 ? -1.659 -3.530 -6.533 1.00 93.19 340 TYR A N 1
ATOM 2685 C CA . TYR A 1 340 ? -0.766 -2.712 -5.714 1.00 93.19 340 TYR A CA 1
ATOM 2686 C C . TYR A 1 340 ? 0.568 -3.426 -5.446 1.00 93.19 340 TYR A C 1
ATOM 2688 O O . TYR A 1 340 ? 1.619 -2.818 -5.637 1.00 93.19 340 TYR A O 1
ATOM 2696 N N . ALA A 1 341 ? 0.553 -4.716 -5.092 1.00 94.88 341 ALA A N 1
ATOM 2697 C CA . ALA A 1 341 ? 1.770 -5.515 -4.922 1.00 94.88 341 ALA A CA 1
ATOM 2698 C C . ALA A 1 341 ? 2.613 -5.570 -6.211 1.00 94.88 341 ALA A C 1
ATOM 2700 O O . ALA A 1 341 ? 3.820 -5.338 -6.169 1.00 94.88 341 ALA A O 1
ATOM 2701 N N . HIS A 1 342 ? 1.975 -5.792 -7.364 1.00 94.19 342 HIS A N 1
ATOM 2702 C CA . HIS A 1 342 ? 2.631 -5.833 -8.672 1.00 94.19 342 HIS A CA 1
ATOM 2703 C C . HIS A 1 342 ? 3.282 -4.492 -9.044 1.00 94.19 342 HIS A C 1
ATOM 2705 O O . HIS A 1 342 ? 4.409 -4.463 -9.547 1.00 94.19 342 HIS A O 1
ATOM 2711 N N . ILE A 1 343 ? 2.604 -3.374 -8.757 1.00 92.62 343 ILE A N 1
ATOM 2712 C CA . ILE A 1 343 ? 3.143 -2.022 -8.957 1.00 92.62 343 ILE A CA 1
ATOM 2713 C C . ILE A 1 343 ? 4.371 -1.800 -8.080 1.00 92.62 343 ILE A C 1
ATOM 2715 O O . ILE A 1 343 ? 5.415 -1.399 -8.596 1.00 92.62 343 ILE A O 1
ATOM 2719 N N . GLN A 1 344 ? 4.256 -2.096 -6.781 1.00 92.06 344 GLN A N 1
ATOM 2720 C CA . GLN A 1 344 ? 5.365 -1.956 -5.838 1.00 92.06 344 GLN A CA 1
ATOM 2721 C C . GLN A 1 344 ? 6.557 -2.825 -6.251 1.00 92.06 344 GLN A C 1
ATOM 2723 O O . GLN A 1 344 ? 7.688 -2.346 -6.212 1.00 92.06 344 GLN A O 1
ATOM 2728 N N . GLU A 1 345 ? 6.319 -4.049 -6.733 1.00 93.94 345 GLU A N 1
ATOM 2729 C CA . GLU A 1 345 ? 7.389 -4.926 -7.209 1.00 93.94 345 GLU A CA 1
ATOM 2730 C C . GLU A 1 345 ? 8.150 -4.347 -8.403 1.00 93.94 345 GLU A C 1
ATOM 2732 O O . GLU A 1 345 ? 9.382 -4.277 -8.380 1.00 93.94 345 GLU A O 1
ATOM 2737 N N . GLY A 1 346 ? 7.424 -3.877 -9.421 1.00 92.38 346 GLY A N 1
ATOM 2738 C CA . GLY A 1 346 ? 8.037 -3.277 -10.605 1.00 92.38 346 GLY A CA 1
ATOM 2739 C C . GLY A 1 346 ? 8.830 -2.011 -10.276 1.00 92.38 346 GLY A C 1
ATOM 2740 O O . GLY A 1 346 ? 9.980 -1.885 -10.691 1.00 92.38 346 GLY A O 1
ATOM 2741 N N . ILE A 1 347 ? 8.253 -1.095 -9.494 1.00 89.69 347 ILE A N 1
ATOM 2742 C CA . ILE A 1 347 ? 8.866 0.213 -9.219 1.00 89.69 347 ILE A CA 1
ATOM 2743 C C . ILE A 1 347 ? 9.974 0.100 -8.167 1.00 89.69 347 ILE A C 1
ATOM 2745 O O . ILE A 1 347 ? 11.108 0.505 -8.419 1.00 89.69 347 ILE A O 1
ATOM 2749 N N . ALA A 1 348 ? 9.679 -0.449 -6.986 1.00 85.31 348 ALA A N 1
ATOM 2750 C CA . ALA A 1 348 ? 10.637 -0.484 -5.882 1.00 85.31 348 ALA A CA 1
ATOM 2751 C C . ALA A 1 348 ? 11.682 -1.598 -6.048 1.00 85.31 348 ALA A C 1
ATOM 2753 O O . ALA A 1 348 ? 12.852 -1.399 -5.711 1.00 85.31 348 ALA A O 1
ATOM 2754 N N . GLY A 1 349 ? 11.271 -2.760 -6.565 1.00 83.62 349 GLY A N 1
ATOM 2755 C CA . GLY A 1 349 ? 12.151 -3.899 -6.822 1.00 83.62 349 GLY A CA 1
ATOM 2756 C C . GLY A 1 349 ? 12.886 -3.780 -8.155 1.00 83.62 349 GLY A C 1
ATOM 2757 O O . GLY A 1 349 ? 14.118 -3.812 -8.183 1.00 83.62 349 GLY A O 1
ATOM 2758 N N . GLY A 1 350 ? 12.144 -3.599 -9.250 1.00 83.38 350 GLY A N 1
ATOM 2759 C CA . GLY A 1 350 ? 12.684 -3.601 -10.613 1.00 83.38 350 GLY A CA 1
ATOM 2760 C C . GLY A 1 350 ? 13.762 -2.543 -10.840 1.00 83.38 350 GLY A C 1
ATOM 2761 O O . GLY A 1 350 ? 14.873 -2.883 -11.248 1.00 83.38 350 GLY A O 1
ATOM 2762 N N . LEU A 1 351 ? 13.504 -1.282 -10.477 1.00 85.88 351 LEU A N 1
ATOM 2763 C CA . LEU A 1 351 ? 14.474 -0.188 -10.656 1.00 85.88 351 LEU A CA 1
ATOM 2764 C C . LEU A 1 351 ? 15.761 -0.367 -9.840 1.00 85.88 351 LEU A C 1
ATOM 2766 O O . LEU A 1 351 ? 16.808 0.151 -10.218 1.00 85.88 351 LEU A O 1
ATOM 2770 N N . ARG A 1 352 ? 15.709 -1.117 -8.735 1.00 85.00 352 ARG A N 1
ATOM 2771 C CA . ARG A 1 352 ? 16.868 -1.383 -7.866 1.00 85.00 352 ARG A CA 1
ATOM 2772 C C . ARG A 1 352 ? 17.579 -2.700 -8.188 1.00 85.00 352 ARG A C 1
ATOM 2774 O O . ARG A 1 352 ? 18.486 -3.088 -7.459 1.00 85.00 352 ARG A O 1
ATOM 2781 N N . GLY A 1 353 ? 17.172 -3.397 -9.253 1.00 83.12 353 GLY A N 1
ATOM 2782 C CA . GLY A 1 353 ? 17.749 -4.691 -9.633 1.00 83.12 353 GLY A CA 1
ATOM 2783 C C . GLY A 1 353 ? 17.333 -5.851 -8.721 1.00 83.12 353 GLY A C 1
ATOM 2784 O O . GLY A 1 353 ? 17.972 -6.902 -8.734 1.00 83.12 353 GLY A O 1
ATOM 2785 N N . GLY A 1 354 ? 16.275 -5.678 -7.924 1.00 85.81 354 GLY A N 1
ATOM 2786 C CA . GLY A 1 354 ? 15.719 -6.721 -7.065 1.00 85.81 354 GLY A CA 1
ATOM 2787 C C . GLY A 1 354 ? 15.081 -7.860 -7.863 1.00 85.81 354 GLY A C 1
ATOM 2788 O O . GLY A 1 354 ? 14.782 -7.724 -9.046 1.00 85.81 354 GLY A O 1
ATOM 2789 N N . ARG A 1 355 ? 14.857 -9.008 -7.219 1.00 87.94 355 ARG A N 1
ATOM 2790 C CA . ARG A 1 355 ? 14.195 -10.147 -7.863 1.00 87.94 355 ARG A CA 1
ATOM 2791 C C . ARG A 1 355 ? 12.709 -9.845 -8.071 1.00 87.94 355 ARG A C 1
ATOM 2793 O O . ARG A 1 355 ? 12.009 -9.567 -7.105 1.00 87.94 355 ARG A O 1
ATOM 2800 N N . LEU A 1 356 ? 12.244 -9.974 -9.310 1.00 92.38 356 LEU A N 1
ATOM 2801 C CA . LEU A 1 356 ? 10.823 -9.947 -9.651 1.00 92.38 356 LEU A CA 1
ATOM 2802 C C . LEU A 1 356 ? 10.247 -11.367 -9.565 1.00 92.38 356 LEU A C 1
ATOM 2804 O O . LEU A 1 356 ? 10.843 -12.312 -10.088 1.00 92.38 356 LEU A O 1
ATOM 2808 N N . THR A 1 357 ? 9.126 -11.519 -8.871 1.00 91.69 357 THR A N 1
ATOM 2809 C CA . THR A 1 357 ? 8.461 -12.796 -8.581 1.00 91.69 357 THR A CA 1
ATOM 2810 C C . THR A 1 357 ? 7.030 -12.857 -9.096 1.00 91.69 357 THR A C 1
ATOM 2812 O O . THR A 1 357 ? 6.567 -13.955 -9.386 1.00 91.69 357 THR A O 1
ATOM 2815 N N . LEU A 1 358 ? 6.348 -11.718 -9.239 1.00 92.69 358 LEU A N 1
ATOM 2816 C CA . LEU A 1 358 ? 5.010 -11.653 -9.820 1.00 92.69 358 LEU A CA 1
ATOM 2817 C C . LEU A 1 358 ? 5.123 -11.602 -11.345 1.00 92.69 358 LEU A C 1
ATOM 2819 O O . LEU A 1 358 ? 5.865 -10.772 -11.879 1.00 92.69 358 LEU A O 1
ATOM 2823 N N . ASP A 1 359 ? 4.410 -12.482 -12.043 1.00 89.12 359 ASP A N 1
ATOM 2824 C CA . ASP A 1 359 ? 4.434 -12.552 -13.504 1.00 89.12 359 ASP A CA 1
ATOM 2825 C C . ASP A 1 359 ? 3.441 -11.539 -14.118 1.00 89.12 359 ASP A C 1
ATOM 2827 O O . ASP A 1 359 ? 2.280 -11.478 -13.687 1.00 89.12 359 ASP A O 1
ATOM 2831 N N . PRO A 1 360 ? 3.849 -10.718 -15.107 1.00 87.62 360 PRO A N 1
ATOM 2832 C CA . PRO A 1 360 ? 2.913 -9.883 -15.859 1.00 87.62 360 PRO A CA 1
ATOM 2833 C C . PRO A 1 360 ? 1.847 -10.685 -16.626 1.00 87.62 360 PRO A C 1
ATOM 2835 O O . PRO A 1 360 ? 0.736 -10.178 -16.804 1.00 87.62 360 PRO A O 1
ATOM 2838 N N . GLU A 1 361 ? 2.142 -11.911 -17.069 1.00 87.31 361 GLU A N 1
ATOM 2839 C CA . GLU A 1 361 ? 1.170 -12.765 -17.765 1.00 87.31 361 GLU A CA 1
ATOM 2840 C C . GLU A 1 361 ? 0.039 -13.194 -16.828 1.00 87.31 361 GLU A C 1
ATOM 2842 O O . GLU A 1 361 ? -1.135 -13.139 -17.210 1.00 87.31 361 GLU A O 1
ATOM 2847 N N . ASP A 1 362 ? 0.378 -13.511 -15.573 1.00 85.81 362 ASP A N 1
ATOM 2848 C CA . ASP A 1 362 ? -0.610 -13.795 -14.536 1.00 85.81 362 ASP A CA 1
ATOM 2849 C C . ASP A 1 362 ? -1.530 -12.588 -14.360 1.00 85.81 362 ASP A C 1
ATOM 2851 O O . ASP A 1 362 ? -2.745 -12.725 -14.452 1.00 85.81 362 ASP A O 1
ATOM 2855 N N . LEU A 1 363 ? -0.985 -11.376 -14.201 1.00 87.19 363 LEU A N 1
ATOM 2856 C CA . LEU A 1 363 ? -1.805 -10.168 -14.059 1.00 87.19 363 LEU A CA 1
ATOM 2857 C C . LEU A 1 363 ? -2.782 -9.968 -15.233 1.00 87.19 363 LEU A C 1
ATOM 2859 O O . LEU A 1 363 ? -3.943 -9.611 -15.013 1.00 87.19 363 LEU A O 1
ATOM 2863 N N . ALA A 1 364 ? -2.341 -10.210 -16.468 1.00 84.88 364 ALA A N 1
ATOM 2864 C CA . ALA A 1 364 ? -3.202 -10.091 -17.641 1.00 84.88 364 ALA A CA 1
ATOM 2865 C C . ALA A 1 364 ? -4.328 -11.138 -17.631 1.00 84.88 364 ALA A C 1
ATOM 2867 O O . ALA A 1 364 ? -5.495 -10.788 -17.837 1.00 84.88 364 ALA A O 1
ATOM 2868 N N . ALA A 1 365 ? -4.009 -12.401 -17.333 1.00 84.25 365 ALA A N 1
ATOM 2869 C CA . ALA A 1 365 ? -4.994 -13.478 -17.223 1.00 84.25 365 ALA A CA 1
ATOM 2870 C C . ALA A 1 365 ? -6.031 -13.191 -16.123 1.00 84.25 365 ALA A C 1
ATOM 2872 O O . ALA A 1 365 ? -7.231 -13.417 -16.294 1.00 84.25 365 ALA A O 1
ATOM 2873 N N . ILE A 1 366 ? -5.573 -12.621 -15.010 1.00 82.19 366 ILE A N 1
ATOM 2874 C CA . ILE A 1 366 ? -6.392 -12.200 -13.876 1.00 82.19 366 ILE A CA 1
ATOM 2875 C C . ILE A 1 366 ? -7.404 -11.133 -14.277 1.00 82.19 366 ILE A C 1
ATOM 2877 O O . ILE A 1 366 ? -8.602 -11.277 -14.023 1.00 82.19 366 ILE A O 1
ATOM 2881 N N . GLN A 1 367 ? -6.926 -10.063 -14.912 1.00 82.50 367 GLN A N 1
ATOM 2882 C CA . GLN A 1 367 ? -7.778 -8.965 -15.351 1.00 82.50 367 GLN A CA 1
ATOM 2883 C C . GLN A 1 367 ? -8.802 -9.448 -16.382 1.00 82.50 367 GLN A C 1
ATOM 2885 O O . GLN A 1 367 ? -9.974 -9.101 -16.287 1.00 82.50 367 GLN A O 1
ATOM 2890 N N . GLN A 1 368 ? -8.398 -10.309 -17.318 1.00 80.94 368 GLN A N 1
ATOM 2891 C CA . GLN A 1 368 ? -9.300 -10.881 -18.323 1.00 80.94 368 GLN A CA 1
ATOM 2892 C C . GLN A 1 368 ? -10.376 -11.789 -17.709 1.00 80.94 368 GLN A C 1
ATOM 2894 O O . GLN A 1 368 ? -11.538 -11.724 -18.118 1.00 80.94 368 GLN A O 1
ATOM 2899 N N . SER A 1 369 ? -10.016 -12.595 -16.706 1.00 77.06 369 SER A N 1
ATOM 2900 C CA . SER A 1 369 ? -10.951 -13.471 -15.987 1.00 77.06 369 SER A CA 1
ATOM 2901 C C . SER A 1 369 ? -12.021 -12.673 -15.234 1.00 77.06 369 SER A C 1
ATOM 2903 O O . SER A 1 369 ? -13.203 -13.006 -15.289 1.00 77.06 369 SER A O 1
ATOM 2905 N N . LEU A 1 370 ? -11.630 -11.569 -14.589 1.00 72.62 370 LEU A N 1
ATOM 2906 C CA . LEU A 1 370 ? -12.550 -10.720 -13.825 1.00 72.62 370 LEU A CA 1
ATOM 2907 C C . LEU A 1 370 ? -13.384 -9.762 -14.690 1.00 72.62 370 LEU A C 1
ATOM 2909 O O . LEU A 1 370 ? -14.454 -9.336 -14.258 1.00 72.62 370 LEU A O 1
ATOM 2913 N N . LEU A 1 371 ? -12.908 -9.411 -15.888 1.00 67.50 371 LEU A N 1
ATOM 2914 C CA . LEU A 1 371 ? -13.584 -8.482 -16.802 1.00 67.50 371 LEU A CA 1
ATOM 2915 C C . LEU A 1 371 ? -14.450 -9.175 -17.865 1.00 67.50 371 LEU A C 1
ATOM 2917 O O . LEU A 1 371 ? -15.164 -8.481 -18.586 1.00 67.50 371 LEU A O 1
ATOM 2921 N N . SER A 1 372 ? -14.419 -10.508 -17.977 1.00 54.44 372 SER A N 1
ATOM 2922 C CA . SER A 1 372 ? -15.246 -11.247 -18.940 1.00 54.44 372 SER A CA 1
ATOM 2923 C C . SER A 1 372 ? -16.725 -11.261 -18.515 1.00 54.44 372 SER A C 1
ATOM 2925 O O . SER A 1 372 ? -17.063 -11.868 -17.495 1.00 54.44 372 SER A O 1
ATOM 2927 N N . PRO A 1 373 ? -17.645 -10.640 -19.280 1.00 46.66 373 PRO A N 1
ATOM 2928 C CA . PRO A 1 373 ? -19.060 -10.652 -18.950 1.00 46.66 373 PRO A CA 1
ATOM 2929 C C . PRO A 1 373 ? -19.718 -11.947 -19.452 1.00 46.66 373 PRO A C 1
ATOM 2931 O O . PRO A 1 373 ? -19.936 -12.121 -20.646 1.00 46.66 373 PRO A O 1
ATOM 2934 N N . GLY A 1 374 ? -20.106 -12.825 -18.523 1.00 42.44 374 GLY A N 1
ATOM 2935 C CA . GLY A 1 374 ? -21.237 -13.740 -18.711 1.00 42.44 374 GLY A CA 1
ATOM 2936 C C . GLY A 1 374 ? -20.926 -15.187 -19.105 1.00 42.44 374 GLY A C 1
ATOM 2937 O O . GLY A 1 374 ? -20.992 -15.555 -20.273 1.00 42.44 374 GLY A O 1
ATOM 2938 N N . TYR A 1 375 ? -20.851 -16.057 -18.094 1.00 32.50 375 TYR A N 1
ATOM 2939 C CA . TYR A 1 375 ? -21.671 -17.273 -18.127 1.00 32.50 375 TYR A CA 1
ATOM 2940 C C . TYR A 1 375 ? -23.137 -16.815 -18.063 1.00 32.50 375 TYR A C 1
ATOM 2942 O O . TYR A 1 375 ? -23.677 -16.553 -16.989 1.00 32.50 375 TYR A O 1
ATOM 2950 N N . THR A 1 376 ? -23.773 -16.634 -19.220 1.00 35.22 376 THR A N 1
ATOM 2951 C CA . THR A 1 376 ? -25.235 -16.662 -19.272 1.00 35.22 376 THR A CA 1
ATOM 2952 C C . THR A 1 376 ? -25.628 -18.127 -19.181 1.00 35.22 376 THR A C 1
ATOM 2954 O O . THR A 1 376 ? -25.215 -18.945 -19.999 1.00 35.22 376 THR A O 1
ATOM 2957 N N . GLY A 1 377 ? -26.320 -18.473 -18.097 1.00 33.81 377 GLY A N 1
ATOM 2958 C CA . GLY A 1 377 ? -26.842 -19.812 -17.893 1.00 33.81 377 GLY A CA 1
ATOM 2959 C C . GLY A 1 377 ? -27.768 -20.204 -19.036 1.00 33.81 377 GLY A C 1
ATOM 2960 O O . GLY A 1 377 ? -28.580 -19.400 -19.495 1.00 33.81 377 GLY A O 1
ATOM 2961 N N . ASP A 1 378 ? -27.617 -21.455 -19.457 1.00 35.91 378 ASP A N 1
ATOM 2962 C CA . ASP A 1 378 ? -28.559 -22.195 -20.277 1.00 35.91 378 ASP A CA 1
ATOM 2963 C C . ASP A 1 378 ? -30.004 -21.946 -19.826 1.00 35.91 378 ASP A C 1
ATOM 2965 O O . ASP A 1 378 ? -30.447 -22.419 -18.777 1.00 35.91 378 ASP A O 1
ATOM 2969 N N . THR A 1 379 ? -30.772 -21.289 -20.686 1.00 33.66 379 THR A N 1
ATOM 2970 C CA . THR A 1 379 ? -32.201 -21.557 -20.806 1.00 33.66 379 THR A CA 1
ATOM 2971 C C . THR A 1 379 ? -32.472 -21.887 -22.261 1.00 33.66 379 THR A C 1
ATOM 2973 O O . THR A 1 379 ? -32.612 -21.023 -23.123 1.00 33.66 379 THR A O 1
ATOM 2976 N N . SER A 1 380 ? -32.522 -23.188 -22.526 1.00 36.72 380 SER A N 1
ATOM 2977 C CA . SER A 1 380 ? -33.171 -23.780 -23.686 1.00 36.72 380 SER A CA 1
ATOM 2978 C C . SER A 1 380 ? -34.497 -23.080 -23.993 1.00 36.72 380 SER A C 1
ATOM 2980 O O . SER A 1 380 ? -35.340 -23.018 -23.105 1.00 36.72 380 SER A O 1
ATOM 2982 N N . HIS A 1 381 ? -34.716 -22.647 -25.237 1.00 32.00 381 HIS A N 1
ATOM 2983 C CA . HIS A 1 381 ? -35.955 -22.923 -25.973 1.00 32.00 381 HIS A CA 1
ATOM 2984 C C . HIS A 1 381 ? -35.801 -22.632 -27.484 1.00 32.00 381 HIS A C 1
ATOM 2986 O O . HIS A 1 381 ? -34.907 -21.890 -27.886 1.00 32.00 381 HIS A O 1
ATOM 2992 N N . PRO A 1 382 ? -36.609 -23.306 -28.326 1.00 41.03 382 PRO A N 1
ATOM 2993 C CA . PRO A 1 382 ? -36.287 -23.645 -29.708 1.00 41.03 382 PRO A CA 1
ATOM 2994 C C . PRO A 1 382 ? -36.888 -22.672 -30.730 1.00 41.03 382 PRO A C 1
ATOM 2996 O O . PRO A 1 382 ? -37.846 -21.963 -30.445 1.00 41.03 382 PRO A O 1
ATOM 2999 N N . GLY A 1 383 ? -36.402 -22.772 -31.968 1.00 28.38 383 GLY A N 1
ATOM 3000 C CA . GLY A 1 383 ? -37.172 -22.403 -33.155 1.00 28.38 383 GLY A CA 1
ATOM 3001 C C . GLY A 1 383 ? -36.960 -20.977 -33.648 1.00 28.38 383 GLY A C 1
ATOM 3002 O O . GLY A 1 383 ? -37.702 -20.062 -33.309 1.00 28.38 383 GLY A O 1
ATOM 3003 N N . SER A 1 384 ? -36.015 -20.820 -34.573 1.00 28.30 384 SER A N 1
ATOM 3004 C CA . SER A 1 384 ? -36.166 -19.829 -35.639 1.00 28.30 384 SER A CA 1
ATOM 3005 C C . SER A 1 384 ? -37.457 -20.110 -36.422 1.00 28.30 384 SER A C 1
ATOM 3007 O O . SER A 1 384 ? -37.811 -21.274 -36.635 1.00 28.30 384 SER A O 1
ATOM 3009 N N . PRO A 1 385 ? -38.108 -19.061 -36.940 1.00 35.78 385 PRO A N 1
ATOM 3010 C CA . PRO A 1 385 ? -38.074 -18.948 -38.388 1.00 35.78 385 PRO A CA 1
ATOM 3011 C C . PRO A 1 385 ? -37.707 -17.551 -38.887 1.00 35.78 385 PRO A C 1
ATOM 3013 O O . PRO A 1 385 ? -37.872 -16.522 -38.236 1.00 35.78 385 PRO A O 1
ATOM 3016 N N . THR A 1 386 ? -37.160 -17.607 -40.087 1.00 31.25 386 THR A N 1
ATOM 3017 C CA . THR A 1 386 ? -36.579 -16.567 -40.924 1.00 31.25 386 THR A CA 1
ATOM 3018 C C . THR A 1 386 ? -37.651 -15.846 -41.761 1.00 31.25 386 THR A C 1
ATOM 3020 O O . THR A 1 386 ? -38.704 -16.424 -42.020 1.00 31.25 386 THR A O 1
ATOM 3023 N N . PHE A 1 387 ? -37.278 -14.671 -42.301 1.00 29.09 387 PHE A N 1
ATOM 3024 C CA . PHE A 1 387 ? -37.882 -13.926 -43.431 1.00 29.09 387 PHE A CA 1
ATOM 3025 C C . PHE A 1 387 ? -39.204 -13.181 -43.132 1.00 29.09 387 PHE A C 1
ATOM 3027 O O . PHE A 1 387 ? -40.009 -13.631 -42.336 1.00 29.09 387 PHE A O 1
ATOM 3034 N N . THR A 1 388 ? -39.527 -12.005 -43.685 1.00 27.89 388 THR A N 1
ATOM 3035 C CA . THR A 1 388 ? -39.037 -11.218 -44.838 1.00 27.89 388 THR A CA 1
ATOM 3036 C C . THR A 1 388 ? -39.572 -9.783 -44.679 1.00 27.89 388 THR A C 1
ATOM 3038 O O . THR A 1 388 ? -40.609 -9.579 -44.052 1.00 27.89 388 THR A O 1
ATOM 3041 N N . ALA A 1 389 ? -38.908 -8.804 -45.294 1.00 35.25 389 ALA A N 1
ATOM 3042 C CA . ALA A 1 389 ? -39.379 -7.425 -45.432 1.00 35.25 389 ALA A CA 1
ATOM 3043 C C . ALA A 1 389 ? -40.613 -7.292 -46.353 1.00 35.25 389 ALA A C 1
ATOM 3045 O O . ALA A 1 389 ? -40.725 -8.028 -47.332 1.00 35.25 389 ALA A O 1
ATOM 3046 N N . ALA A 1 390 ? -41.466 -6.293 -46.099 1.00 28.98 390 ALA A N 1
ATOM 3047 C CA . ALA A 1 390 ? -42.366 -5.698 -47.092 1.00 28.98 390 ALA A CA 1
ATOM 3048 C C . ALA A 1 390 ? -42.772 -4.270 -46.682 1.00 28.98 390 ALA A C 1
ATOM 3050 O O . ALA A 1 390 ? -42.721 -3.904 -45.510 1.00 28.98 390 ALA A O 1
ATOM 3051 N N . ALA A 1 391 ? -43.108 -3.473 -47.690 1.00 29.70 391 ALA A N 1
ATOM 3052 C CA . ALA A 1 391 ? -43.053 -2.021 -47.739 1.00 29.70 391 ALA A CA 1
ATOM 3053 C C . ALA A 1 391 ? -44.410 -1.309 -47.516 1.00 29.70 391 ALA A C 1
ATOM 3055 O O . ALA A 1 391 ? -45.468 -1.914 -47.636 1.00 29.70 391 ALA A O 1
ATOM 3056 N N . GLU A 1 392 ? -44.301 0.014 -47.322 1.00 26.44 392 GLU A N 1
ATOM 3057 C CA . GLU A 1 392 ? -45.141 1.085 -47.903 1.00 26.44 392 GLU A CA 1
ATOM 3058 C C . GLU A 1 392 ? -46.451 1.617 -47.244 1.00 26.44 392 GLU A C 1
ATOM 3060 O O . GLU A 1 392 ? -47.475 0.956 -47.128 1.00 26.44 392 GLU A O 1
ATOM 3065 N N . THR A 1 393 ? -46.403 2.950 -47.028 1.00 27.20 393 THR A N 1
ATOM 3066 C CA . THR A 1 393 ? -47.374 4.039 -47.346 1.00 27.20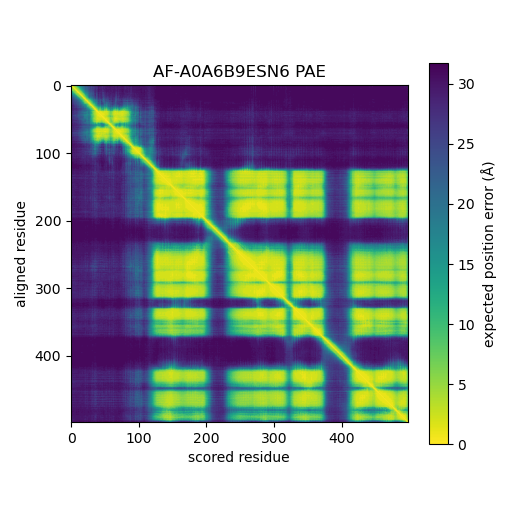 393 THR A CA 1
ATOM 3067 C C . THR A 1 393 ? -48.490 4.537 -46.395 1.00 27.20 393 THR A C 1
ATOM 3069 O O . THR A 1 393 ? -49.516 3.895 -46.224 1.00 27.20 393 THR A O 1
ATOM 3072 N N . SER A 1 394 ? -48.355 5.840 -46.042 1.00 27.36 394 SER A N 1
ATOM 3073 C CA . SER A 1 394 ? -49.381 6.925 -45.923 1.00 27.36 394 SER A CA 1
ATOM 3074 C C . SER A 1 394 ? -50.418 6.856 -44.774 1.00 27.36 394 SER A C 1
ATOM 3076 O O . SER A 1 394 ? -50.837 5.774 -44.410 1.00 27.36 394 SER A O 1
ATOM 3078 N N . SER A 1 395 ? -50.975 7.908 -44.149 1.00 26.75 395 SER A N 1
ATOM 3079 C CA . SER A 1 395 ? -50.781 9.369 -44.056 1.00 26.75 395 SER A CA 1
ATOM 3080 C C . SER A 1 395 ? -51.713 9.922 -42.936 1.00 26.75 395 SER A C 1
ATOM 3082 O O . SER A 1 395 ? -52.761 9.343 -42.684 1.00 26.75 395 SER A O 1
ATOM 3084 N N . HIS A 1 396 ? -51.367 11.086 -42.357 1.00 26.70 396 HIS A N 1
ATOM 3085 C CA . HIS A 1 396 ? -52.202 12.071 -41.616 1.00 26.70 396 HIS A CA 1
ATOM 3086 C C . HIS A 1 396 ? -52.925 11.718 -40.288 1.00 26.70 396 HIS A C 1
ATOM 3088 O O . HIS A 1 396 ? -53.999 11.134 -40.294 1.00 26.70 396 HIS A O 1
ATOM 3094 N N . SER A 1 397 ? -52.483 12.341 -39.179 1.00 26.00 397 SER A N 1
ATOM 3095 C CA . SER A 1 397 ? -53.330 13.261 -38.383 1.00 26.00 397 SER A CA 1
ATOM 3096 C C . SER A 1 397 ? -52.503 14.088 -37.387 1.00 26.00 397 SER A C 1
ATOM 3098 O O . SER A 1 397 ? -51.770 13.550 -36.560 1.00 26.00 397 SER A O 1
ATOM 3100 N N . VAL A 1 398 ? -52.660 15.407 -37.469 1.00 26.95 398 VAL A N 1
ATOM 3101 C CA . VAL A 1 398 ? -52.216 16.413 -36.498 1.00 26.95 398 VAL A CA 1
ATOM 3102 C C . VAL A 1 398 ? -53.160 16.376 -35.292 1.00 26.95 398 VAL A C 1
ATOM 3104 O O . VAL A 1 398 ? -54.364 16.412 -35.508 1.00 26.95 398 VAL A O 1
ATOM 3107 N N . ILE A 1 399 ? -52.632 16.342 -34.062 1.00 28.14 399 ILE A N 1
ATOM 3108 C CA . ILE A 1 399 ? -53.046 17.186 -32.921 1.00 28.14 399 ILE A CA 1
ATOM 3109 C C . ILE A 1 399 ? -51.977 17.093 -31.818 1.00 28.14 399 ILE A C 1
ATOM 3111 O O . ILE A 1 399 ? -51.553 16.029 -31.380 1.00 28.14 399 ILE A O 1
ATOM 3115 N N . THR A 1 400 ? -51.550 18.282 -31.421 1.00 25.50 400 THR A N 1
ATOM 3116 C CA . THR A 1 400 ? -50.606 18.685 -30.383 1.00 25.50 400 THR A CA 1
ATOM 3117 C C . THR A 1 400 ? -51.025 18.265 -28.973 1.00 25.50 400 THR A C 1
ATOM 3119 O O . THR A 1 400 ? -52.080 18.700 -28.530 1.00 25.50 400 THR A O 1
ATOM 3122 N N . THR A 1 401 ? -50.143 17.595 -28.219 1.00 25.59 401 THR A N 1
ATOM 3123 C CA . THR A 1 401 ? -49.995 17.768 -26.756 1.00 25.59 401 THR A CA 1
ATOM 3124 C C . THR A 1 401 ? -48.606 17.305 -26.274 1.00 25.59 401 THR A C 1
ATOM 3126 O O . THR A 1 401 ? -48.262 16.132 -26.311 1.00 25.59 401 THR A O 1
ATOM 3129 N N . GLN A 1 402 ? -47.799 18.283 -25.846 1.00 28.92 402 GLN A N 1
ATOM 3130 C CA . GLN A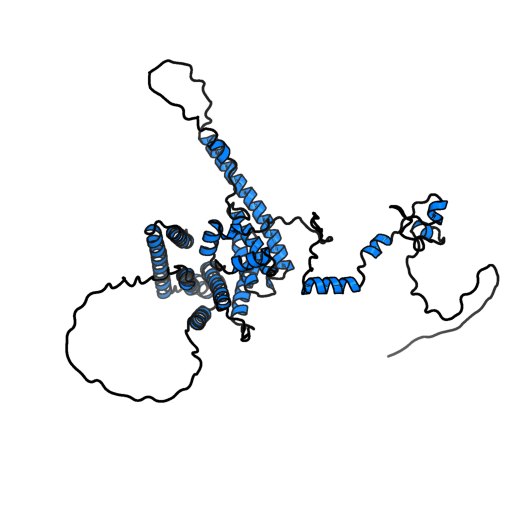 1 402 ? -46.711 18.220 -24.852 1.00 28.92 402 GLN A CA 1
ATOM 3131 C C . GLN A 1 402 ? -45.871 16.928 -24.739 1.00 28.92 402 GLN A C 1
ATOM 3133 O O . GLN A 1 402 ? -46.152 16.041 -23.936 1.00 28.92 402 GLN A O 1
ATOM 3138 N N . SER A 1 403 ? -44.719 16.909 -25.419 1.00 24.45 403 SER A N 1
ATOM 3139 C CA . SER A 1 403 ? -43.595 16.049 -25.041 1.00 24.45 403 SER A CA 1
ATOM 3140 C C . SER A 1 403 ? -42.813 16.692 -23.892 1.00 24.45 403 SER A C 1
ATOM 3142 O O . SER A 1 403 ? -42.094 17.674 -24.087 1.00 24.45 403 SER A O 1
ATOM 3144 N N . CYS A 1 404 ? -42.933 16.115 -22.699 1.00 24.36 404 CYS A N 1
ATOM 3145 C CA . CYS A 1 404 ? -41.983 16.324 -21.616 1.00 24.36 404 CYS A CA 1
ATOM 3146 C C . CYS A 1 404 ? -40.613 15.815 -22.092 1.00 24.36 404 CYS A C 1
ATOM 3148 O O . CYS A 1 404 ? -40.477 14.667 -22.526 1.00 24.36 404 CYS A O 1
ATOM 3150 N N . SER A 1 405 ? -39.611 16.688 -22.072 1.00 25.41 405 SER A N 1
ATOM 3151 C CA . SER A 1 405 ? -38.231 16.374 -22.416 1.00 25.41 405 SER A CA 1
ATOM 3152 C C . SER A 1 405 ? -37.737 15.217 -21.551 1.00 25.41 405 SER A C 1
ATOM 3154 O O . SER A 1 405 ? -37.633 15.302 -20.329 1.00 25.41 405 SER A O 1
ATOM 3156 N N . ARG A 1 406 ? -37.436 14.107 -22.224 1.00 25.91 406 ARG A N 1
ATOM 3157 C CA . ARG A 1 406 ? -36.755 12.934 -21.688 1.00 25.91 406 ARG A CA 1
ATOM 3158 C C . ARG A 1 406 ? -35.338 13.367 -21.312 1.00 25.91 406 ARG A C 1
ATOM 3160 O O . ARG A 1 406 ? -34.416 13.259 -22.117 1.00 25.91 406 ARG A O 1
ATOM 3167 N N . ALA A 1 407 ? -35.182 13.917 -20.111 1.00 26.28 407 ALA A N 1
ATOM 3168 C CA . ALA A 1 407 ? -33.884 14.085 -19.489 1.00 26.28 407 ALA A CA 1
ATOM 3169 C C . ALA A 1 407 ? -33.264 12.688 -19.391 1.00 26.28 407 ALA A C 1
ATOM 3171 O O . ALA A 1 407 ? -33.688 11.855 -18.591 1.00 26.28 407 ALA A O 1
ATOM 3172 N N . ARG A 1 408 ? -32.288 12.405 -20.259 1.00 26.47 408 ARG A N 1
ATOM 3173 C CA . ARG A 1 408 ? -31.295 11.372 -19.985 1.00 26.47 408 ARG A CA 1
ATOM 3174 C C . ARG A 1 408 ? -30.558 11.852 -18.746 1.00 26.47 408 ARG A C 1
ATOM 3176 O O . ARG A 1 408 ? -29.594 12.599 -18.849 1.00 26.47 408 ARG A O 1
ATOM 3183 N N . THR A 1 409 ? -31.034 11.453 -17.577 1.00 27.11 409 THR A N 1
ATOM 3184 C CA . THR A 1 409 ? -30.195 11.383 -16.392 1.00 27.11 409 THR A CA 1
ATOM 3185 C C . THR A 1 409 ? -29.174 10.294 -16.681 1.00 27.11 409 THR A C 1
ATOM 3187 O O . THR A 1 409 ? -29.404 9.114 -16.423 1.00 27.11 409 THR A O 1
ATOM 3190 N N . THR A 1 410 ? -28.075 10.677 -17.328 1.00 30.47 410 THR A N 1
ATOM 3191 C CA . THR A 1 410 ? -26.831 9.925 -17.220 1.00 30.47 410 THR A CA 1
ATOM 3192 C C . THR A 1 410 ? -26.530 9.833 -15.726 1.00 30.47 410 THR A C 1
ATOM 3194 O O . THR A 1 410 ? -26.470 10.883 -15.078 1.00 30.47 410 THR A O 1
ATOM 3197 N N . PRO A 1 411 ? -26.409 8.629 -15.143 1.00 28.66 411 PRO A N 1
ATOM 3198 C CA . PRO A 1 411 ? -25.936 8.526 -13.773 1.00 28.66 411 PRO A CA 1
ATOM 3199 C C . PRO A 1 411 ? -24.546 9.177 -13.715 1.00 28.66 411 PRO A C 1
ATOM 3201 O O . PRO A 1 411 ? -23.806 9.093 -14.703 1.00 28.66 411 PRO A O 1
ATOM 3204 N N . PRO A 1 412 ? -24.193 9.867 -12.618 1.00 33.72 412 PRO A N 1
ATOM 3205 C CA . PRO A 1 412 ? -22.862 10.432 -12.476 1.00 33.72 412 PRO A CA 1
ATOM 3206 C C . PRO A 1 412 ? -21.875 9.273 -12.591 1.00 33.72 412 PRO A C 1
ATOM 3208 O O . PRO A 1 412 ? -21.916 8.326 -11.807 1.00 33.72 412 PRO A O 1
ATOM 3211 N N . VAL A 1 413 ? -21.049 9.308 -13.633 1.00 38.03 413 VAL A N 1
ATOM 3212 C CA . VAL A 1 413 ? -19.950 8.367 -13.808 1.00 38.03 413 VAL A CA 1
ATOM 3213 C C . VAL A 1 413 ? -19.063 8.555 -12.586 1.00 38.03 413 VAL A C 1
ATOM 3215 O O . VAL A 1 413 ? -18.436 9.597 -12.435 1.00 38.03 413 VAL A O 1
ATOM 3218 N N . SER A 1 414 ? -19.050 7.592 -11.668 1.00 40.97 414 SER A N 1
ATOM 3219 C CA . SER A 1 414 ? -18.032 7.545 -10.627 1.00 40.97 414 SER A CA 1
ATOM 3220 C C . SER A 1 414 ? -16.688 7.387 -11.341 1.00 40.97 414 SER A C 1
ATOM 3222 O O . SER A 1 414 ? -16.335 6.292 -11.769 1.00 40.97 414 SER A O 1
ATOM 3224 N N . TYR A 1 415 ? -15.961 8.494 -11.513 1.00 41.41 415 TYR A N 1
ATOM 3225 C CA . TYR A 1 415 ? -14.675 8.592 -12.222 1.00 41.41 415 TYR A CA 1
ATOM 3226 C C . TYR A 1 415 ? -13.552 7.723 -11.614 1.00 41.41 415 TYR A C 1
ATOM 3228 O O . TYR A 1 415 ? -12.453 7.641 -12.152 1.00 41.41 415 TYR A O 1
ATOM 3236 N N . TRP A 1 416 ? -13.850 7.006 -10.532 1.00 50.16 416 TRP A N 1
ATOM 3237 C CA . TRP A 1 416 ? -12.956 6.138 -9.777 1.00 50.16 416 TRP A CA 1
ATOM 3238 C C . TRP A 1 416 ? -13.228 4.654 -10.050 1.00 50.16 416 TRP A C 1
ATOM 3240 O O . TRP A 1 416 ? -13.296 3.840 -9.130 1.00 50.16 416 TRP A O 1
ATOM 3250 N N . HIS A 1 417 ? -13.406 4.271 -11.318 1.00 55.72 417 HIS A N 1
ATOM 3251 C CA . HIS A 1 417 ? -13.429 2.850 -11.665 1.00 55.72 417 HIS A CA 1
ATOM 3252 C C . HIS A 1 417 ? -12.040 2.258 -11.346 1.00 55.72 417 HIS A C 1
ATOM 3254 O O . HIS A 1 417 ? -11.039 2.845 -11.766 1.00 55.72 417 HIS A O 1
ATOM 3260 N N . PRO A 1 418 ? -11.932 1.099 -10.664 1.00 55.16 418 PRO A N 1
ATOM 3261 C CA . PRO A 1 418 ? -10.649 0.460 -10.331 1.00 55.16 418 PRO A CA 1
ATOM 3262 C C . PRO A 1 418 ? -9.673 0.351 -11.514 1.00 55.16 418 PRO A C 1
ATOM 3264 O O . PRO A 1 418 ? -8.465 0.500 -11.352 1.00 55.16 418 PRO A O 1
ATOM 3267 N N . ASN A 1 419 ? -10.215 0.183 -12.723 1.00 56.03 419 ASN A N 1
ATOM 3268 C CA . ASN A 1 419 ? -9.471 0.154 -13.977 1.00 56.03 419 ASN A CA 1
ATOM 3269 C C . ASN A 1 419 ? -8.675 1.444 -14.223 1.00 56.03 419 ASN A C 1
ATOM 3271 O O . ASN A 1 419 ? -7.542 1.367 -14.678 1.00 56.03 419 ASN A O 1
ATOM 3275 N N . TYR A 1 420 ? -9.214 2.619 -13.888 1.00 65.81 420 TYR A N 1
ATOM 3276 C CA . TYR A 1 420 ? -8.520 3.889 -14.098 1.00 65.81 420 TYR A CA 1
ATOM 3277 C C . TYR A 1 420 ? -7.397 4.096 -13.076 1.00 65.81 420 TYR A C 1
ATOM 3279 O O . TYR A 1 420 ? -6.257 4.342 -13.467 1.00 65.81 420 TYR A O 1
ATOM 3287 N N . VAL A 1 421 ? -7.690 3.883 -11.786 1.00 70.06 421 VAL A N 1
ATOM 3288 C CA . VAL A 1 421 ? -6.752 4.112 -10.667 1.00 70.06 421 VAL A CA 1
ATOM 3289 C C . VAL A 1 421 ? -5.483 3.263 -10.785 1.00 70.06 421 VAL A C 1
ATOM 3291 O O . VAL A 1 421 ? -4.401 3.710 -10.409 1.00 70.06 421 VAL A O 1
ATOM 3294 N N . PHE A 1 422 ? -5.597 2.055 -11.341 1.00 81.12 422 PHE A N 1
ATOM 3295 C CA . PHE A 1 422 ? -4.454 1.165 -11.535 1.00 81.12 422 PHE A CA 1
ATOM 3296 C C . PHE A 1 422 ? -3.850 1.195 -12.939 1.00 81.12 422 PHE A C 1
ATOM 3298 O O . PHE A 1 422 ? -2.690 0.819 -13.068 1.00 81.12 422 PHE A O 1
ATOM 3305 N N . SER A 1 423 ? -4.562 1.646 -13.978 1.00 86.06 423 SER A N 1
ATOM 3306 C CA . SER A 1 423 ? -4.059 1.589 -15.364 1.00 86.06 423 SER A CA 1
ATOM 3307 C C . SER A 1 423 ? -2.719 2.305 -15.562 1.00 86.06 423 SER A C 1
ATOM 3309 O O . SER A 1 423 ? -1.783 1.707 -16.093 1.00 86.06 423 SER A O 1
ATOM 3311 N N . LEU A 1 424 ? -2.602 3.559 -15.109 1.00 88.88 424 LEU A N 1
ATOM 3312 C CA . LEU A 1 424 ? -1.376 4.345 -15.273 1.00 88.88 424 LEU A CA 1
ATOM 3313 C C . LEU A 1 424 ? -0.226 3.801 -14.414 1.00 88.88 424 LEU A C 1
ATOM 3315 O O . LEU A 1 424 ? 0.836 3.522 -14.977 1.00 88.88 424 LEU A O 1
ATOM 3319 N N . PRO A 1 425 ? -0.407 3.537 -13.101 1.00 90.25 425 PRO A N 1
ATOM 3320 C CA . PRO A 1 425 ? 0.650 2.924 -12.300 1.00 90.25 425 PRO A CA 1
ATOM 3321 C C . PRO A 1 425 ? 1.077 1.529 -12.781 1.00 90.25 425 PRO A C 1
ATOM 3323 O O . PRO A 1 425 ? 2.257 1.193 -12.700 1.00 90.25 425 PRO A O 1
ATOM 3326 N N . LEU A 1 426 ? 0.157 0.711 -13.308 1.00 91.19 426 LEU A N 1
ATOM 3327 C CA . LEU A 1 426 ? 0.489 -0.603 -13.874 1.00 91.19 426 LEU A CA 1
ATOM 3328 C C . LEU A 1 426 ? 1.309 -0.488 -15.156 1.00 91.19 426 LEU A C 1
ATOM 3330 O O . LEU A 1 426 ? 2.254 -1.254 -15.341 1.00 91.19 426 LEU A O 1
ATOM 3334 N N . ARG A 1 427 ? 0.998 0.481 -16.019 1.00 91.69 427 ARG A N 1
ATOM 3335 C CA . ARG A 1 427 ? 1.816 0.758 -17.204 1.00 91.69 427 ARG A CA 1
ATOM 3336 C C . ARG A 1 427 ? 3.213 1.228 -16.828 1.00 91.69 427 ARG A C 1
ATOM 3338 O O . ARG A 1 427 ? 4.181 0.691 -17.356 1.00 91.69 427 ARG A O 1
ATOM 3345 N N . LEU A 1 428 ? 3.324 2.147 -15.870 1.00 92.38 42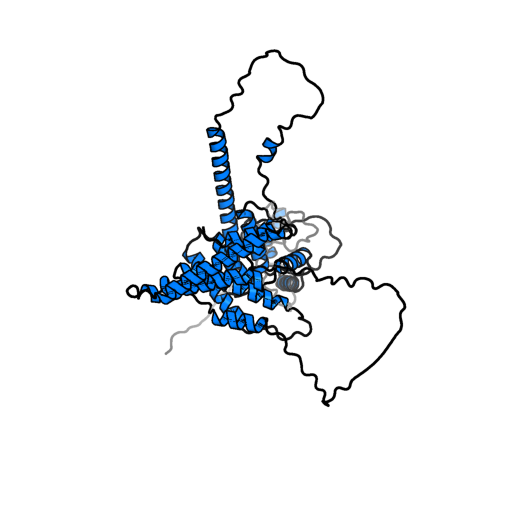8 LEU A N 1
ATOM 3346 C CA . LEU A 1 428 ? 4.622 2.569 -15.344 1.00 92.38 428 LEU A CA 1
ATOM 3347 C C . LEU A 1 428 ? 5.396 1.379 -14.754 1.00 92.38 428 LEU A C 1
ATOM 3349 O O . LEU A 1 428 ? 6.569 1.195 -15.062 1.00 92.38 428 LEU A O 1
ATOM 3353 N N . SER A 1 429 ? 4.727 0.523 -13.976 1.00 93.25 429 SER A N 1
ATOM 3354 C CA . SER A 1 429 ? 5.305 -0.718 -13.446 1.00 93.25 429 SER A CA 1
ATOM 3355 C C . SER A 1 429 ? 5.819 -1.641 -14.557 1.00 93.25 429 SER A C 1
ATOM 3357 O O . SER A 1 429 ? 6.920 -2.172 -14.429 1.00 93.25 429 SER A O 1
ATOM 3359 N N . SER A 1 430 ? 5.086 -1.787 -15.668 1.00 93.94 430 SER A N 1
ATOM 3360 C CA . SER A 1 430 ? 5.543 -2.544 -16.844 1.00 93.94 430 SER A CA 1
ATOM 3361 C C . SER A 1 430 ? 6.845 -1.978 -17.408 1.00 93.94 430 SER A C 1
ATOM 3363 O O . SER A 1 430 ? 7.797 -2.725 -17.607 1.00 93.94 430 SER A O 1
ATOM 3365 N N . VAL A 1 431 ? 6.935 -0.655 -17.574 1.00 94.50 431 VAL A N 1
ATOM 3366 C CA . VAL A 1 431 ? 8.166 -0.000 -18.047 1.00 94.50 431 VAL A CA 1
ATOM 3367 C C . VAL A 1 431 ? 9.317 -0.209 -17.055 1.00 94.50 431 VAL A C 1
ATOM 3369 O O . VAL A 1 431 ? 10.445 -0.479 -17.460 1.00 94.50 431 VAL A O 1
ATOM 3372 N N . CYS A 1 432 ? 9.059 -0.166 -15.743 1.00 94.62 432 CYS A N 1
ATOM 3373 C CA . CYS A 1 432 ? 10.074 -0.481 -14.732 1.00 94.62 432 CYS A CA 1
ATOM 3374 C C . CYS A 1 432 ? 10.553 -1.942 -14.793 1.00 94.62 432 CYS A C 1
ATOM 3376 O O . CYS A 1 432 ? 11.718 -2.222 -14.501 1.00 94.62 432 CYS A O 1
ATOM 3378 N N . ARG A 1 433 ? 9.690 -2.880 -15.198 1.00 94.31 433 ARG A N 1
ATOM 3379 C CA . ARG A 1 433 ? 10.073 -4.278 -15.448 1.00 94.31 433 ARG A CA 1
ATOM 3380 C C . ARG A 1 433 ? 10.903 -4.425 -16.721 1.00 94.31 433 ARG A C 1
ATOM 3382 O O . ARG A 1 433 ? 11.859 -5.197 -16.712 1.00 94.31 433 ARG A O 1
ATOM 3389 N N . ASP A 1 434 ? 10.615 -3.648 -17.761 1.00 93.81 434 ASP A N 1
ATOM 3390 C CA . ASP A 1 434 ? 11.450 -3.592 -18.966 1.00 93.81 434 ASP A CA 1
ATOM 3391 C C . ASP A 1 434 ? 12.843 -3.030 -18.642 1.00 93.81 434 ASP A C 1
ATOM 3393 O O . ASP A 1 434 ? 13.856 -3.622 -19.020 1.00 93.81 434 ASP A O 1
ATOM 3397 N N . ILE A 1 435 ? 12.913 -1.960 -17.836 1.00 93.38 435 ILE A N 1
ATOM 3398 C CA . ILE A 1 435 ? 14.171 -1.448 -17.263 1.00 93.38 435 ILE A CA 1
ATOM 3399 C C . ILE A 1 435 ? 14.901 -2.558 -16.508 1.00 93.38 435 ILE A C 1
ATOM 3401 O O . ILE A 1 435 ? 16.112 -2.720 -16.660 1.00 93.38 435 ILE A O 1
ATOM 3405 N N . HIS A 1 436 ? 14.186 -3.356 -15.716 1.00 93.25 436 HIS A N 1
ATOM 3406 C CA . HIS A 1 436 ? 14.794 -4.479 -15.017 1.00 93.25 436 HIS A CA 1
ATOM 3407 C C . HIS A 1 436 ? 15.370 -5.535 -15.964 1.00 93.25 436 HIS A C 1
ATOM 3409 O O . HIS A 1 436 ? 16.494 -5.995 -15.766 1.00 93.25 436 HIS A O 1
ATOM 3415 N N . ALA A 1 437 ? 14.637 -5.905 -17.011 1.00 92.25 437 ALA A N 1
ATOM 3416 C CA . ALA A 1 437 ? 15.088 -6.898 -17.975 1.00 92.25 437 ALA A CA 1
ATOM 3417 C C . ALA A 1 437 ? 16.341 -6.445 -18.748 1.00 92.25 437 ALA A C 1
ATOM 3419 O O . ALA A 1 437 ? 17.240 -7.260 -18.971 1.00 92.25 437 ALA A O 1
ATOM 3420 N N . VAL A 1 438 ? 16.404 -5.161 -19.119 1.00 92.44 438 VAL A N 1
ATOM 3421 C CA . VAL A 1 438 ? 17.443 -4.601 -20.000 1.00 92.44 438 VAL A CA 1
ATOM 3422 C C . VAL A 1 438 ? 18.643 -4.035 -19.237 1.00 92.44 438 VAL A C 1
ATOM 3424 O O . VAL A 1 438 ? 19.770 -4.168 -19.707 1.00 92.44 438 VAL A O 1
ATOM 3427 N N . LEU A 1 439 ? 18.433 -3.407 -18.074 1.00 90.50 439 LEU A N 1
ATOM 3428 C CA . LEU A 1 439 ? 19.453 -2.591 -17.399 1.00 90.50 439 LEU A CA 1
ATOM 3429 C C . LEU A 1 439 ? 19.851 -3.091 -16.010 1.00 90.50 439 LEU A C 1
ATOM 3431 O O . LEU A 1 439 ? 21.041 -3.197 -15.720 1.00 90.50 439 LEU A O 1
ATOM 3435 N N . THR A 1 440 ? 18.888 -3.356 -15.124 1.00 90.50 440 THR A N 1
ATOM 3436 C CA . THR A 1 440 ? 19.195 -3.516 -13.684 1.00 90.50 440 THR A CA 1
ATOM 3437 C C . THR A 1 440 ? 19.208 -4.968 -13.213 1.00 90.50 440 THR A C 1
ATOM 3439 O O . THR A 1 440 ? 19.752 -5.271 -12.152 1.00 90.50 440 THR A O 1
ATOM 3442 N N . GLY A 1 441 ? 18.624 -5.887 -13.979 1.00 89.25 441 GLY A N 1
ATOM 3443 C CA . GLY A 1 441 ? 18.520 -7.291 -13.612 1.00 89.25 441 GLY A CA 1
ATOM 3444 C C . GLY A 1 441 ? 19.851 -8.033 -13.672 1.00 89.25 441 GLY A C 1
ATOM 3445 O O . GLY A 1 441 ? 20.774 -7.683 -14.407 1.00 89.25 441 GLY A O 1
ATOM 3446 N N . ALA A 1 442 ? 19.939 -9.146 -12.941 1.00 85.81 442 ALA A N 1
ATOM 3447 C CA . ALA A 1 442 ? 21.162 -9.950 -12.862 1.00 85.81 442 ALA A CA 1
ATOM 3448 C C . ALA A 1 442 ? 21.657 -10.467 -14.228 1.00 85.81 442 ALA A C 1
ATOM 3450 O O . ALA A 1 442 ? 22.842 -10.757 -14.381 1.00 85.81 442 ALA A O 1
ATOM 3451 N N . LYS A 1 443 ? 20.762 -10.617 -15.216 1.00 83.81 443 LYS A N 1
ATOM 3452 C CA . LYS A 1 443 ? 21.138 -10.951 -16.599 1.00 83.81 443 LYS A CA 1
ATOM 3453 C C . LYS A 1 443 ? 21.836 -9.768 -17.275 1.00 83.81 443 LYS A C 1
ATOM 3455 O O . LYS A 1 443 ? 22.961 -9.942 -17.729 1.00 83.81 443 LYS A O 1
ATOM 3460 N N . ALA A 1 444 ? 21.226 -8.584 -17.248 1.00 83.62 444 ALA A N 1
ATOM 3461 C CA . ALA A 1 444 ? 21.800 -7.351 -17.783 1.00 83.62 444 ALA A CA 1
ATOM 3462 C C . ALA A 1 444 ? 23.163 -7.020 -17.151 1.00 83.62 444 ALA A C 1
ATOM 3464 O O . ALA A 1 444 ? 24.133 -6.765 -17.861 1.00 83.62 444 ALA A O 1
ATOM 3465 N N . ALA A 1 445 ? 23.285 -7.158 -15.826 1.00 82.94 445 ALA A N 1
ATOM 3466 C CA . ALA A 1 445 ? 24.539 -6.930 -15.106 1.00 82.94 445 ALA A CA 1
ATOM 3467 C C . ALA A 1 445 ? 25.697 -7.840 -15.565 1.00 82.94 445 ALA A C 1
ATOM 3469 O O . ALA A 1 445 ? 26.859 -7.456 -15.462 1.00 82.94 445 ALA A O 1
ATOM 3470 N N . ARG A 1 446 ? 25.403 -9.041 -16.085 1.00 82.00 446 ARG A N 1
ATOM 3471 C CA . ARG A 1 446 ? 26.412 -9.964 -16.636 1.00 82.00 446 ARG A CA 1
ATOM 3472 C C . ARG A 1 446 ? 26.751 -9.690 -18.102 1.00 82.00 446 ARG A C 1
ATOM 3474 O O . ARG A 1 446 ? 27.782 -10.159 -18.572 1.00 82.00 446 ARG A O 1
ATOM 3481 N N . CYS A 1 447 ? 25.904 -8.952 -18.812 1.00 76.38 447 CYS A N 1
ATOM 3482 C CA . CYS A 1 447 ? 25.984 -8.719 -20.254 1.00 76.38 447 CYS A CA 1
ATOM 3483 C C . CYS A 1 447 ? 26.456 -7.298 -20.613 1.00 76.38 447 CYS A C 1
ATOM 3485 O O . CYS A 1 447 ? 26.244 -6.871 -21.740 1.00 76.38 447 CYS A O 1
ATOM 3487 N N . GLN A 1 448 ? 27.128 -6.585 -19.695 1.00 63.88 448 GLN A N 1
ATOM 3488 C CA . GLN A 1 448 ? 27.524 -5.162 -19.797 1.00 63.88 448 GLN A CA 1
ATOM 3489 C C . GLN A 1 448 ? 28.256 -4.720 -21.085 1.00 63.88 448 GLN A C 1
ATOM 3491 O O . GLN A 1 448 ? 28.461 -3.525 -21.275 1.00 63.88 448 GLN A O 1
ATOM 3496 N N . LEU A 1 449 ? 28.672 -5.643 -21.954 1.00 66.44 449 LEU A N 1
ATOM 3497 C CA . LEU A 1 449 ? 29.393 -5.349 -23.192 1.00 66.44 449 LEU A CA 1
ATOM 3498 C C . LEU A 1 449 ? 28.482 -5.089 -24.404 1.00 66.44 449 LEU A C 1
ATOM 3500 O O . LEU A 1 449 ? 28.958 -4.487 -25.362 1.00 66.44 449 LEU A O 1
ATOM 3504 N N . ASP A 1 450 ? 27.210 -5.500 -24.372 1.00 78.94 450 ASP A N 1
ATOM 3505 C CA . ASP A 1 450 ? 26.265 -5.296 -25.479 1.00 78.94 450 ASP A CA 1
ATOM 3506 C C . ASP A 1 450 ? 24.929 -4.778 -24.930 1.00 78.94 450 ASP A C 1
ATOM 3508 O O . ASP A 1 450 ? 24.119 -5.525 -24.377 1.00 78.94 450 ASP A O 1
ATOM 3512 N N . ILE A 1 451 ? 24.749 -3.456 -24.980 1.00 79.56 451 ILE A N 1
ATOM 3513 C CA . ILE A 1 451 ? 23.531 -2.800 -24.497 1.00 79.56 451 ILE A CA 1
ATOM 3514 C C . ILE A 1 451 ? 22.452 -2.979 -25.564 1.00 79.56 451 ILE A C 1
ATOM 3516 O O . ILE A 1 451 ? 22.602 -2.488 -26.683 1.00 79.56 451 ILE A O 1
ATOM 3520 N N . ASP A 1 452 ? 21.343 -3.625 -25.197 1.00 87.00 452 ASP A N 1
ATOM 3521 C CA . ASP A 1 452 ? 20.167 -3.792 -26.057 1.00 87.00 452 ASP A CA 1
ATOM 3522 C C . ASP A 1 452 ? 19.578 -2.424 -26.450 1.00 87.00 452 ASP A C 1
ATOM 3524 O O . ASP A 1 452 ? 18.776 -1.819 -25.735 1.00 87.00 452 ASP A O 1
ATOM 3528 N N . SER A 1 453 ? 20.009 -1.917 -27.607 1.00 90.31 453 SER A N 1
ATOM 3529 C CA . SER A 1 453 ? 19.597 -0.612 -28.128 1.00 90.31 453 SER A CA 1
ATOM 3530 C C . SER A 1 453 ? 18.099 -0.534 -28.450 1.00 90.31 453 SER A C 1
ATOM 3532 O O . SER A 1 453 ? 17.505 0.542 -28.350 1.00 90.31 453 SER A O 1
ATOM 3534 N N . GLU A 1 454 ? 17.470 -1.659 -28.800 1.00 93.62 454 GLU A N 1
ATOM 3535 C CA . GLU A 1 454 ? 16.033 -1.733 -29.064 1.00 93.62 454 GLU A CA 1
ATOM 3536 C C . GLU A 1 454 ? 15.244 -1.724 -27.752 1.00 93.62 454 GLU A C 1
ATOM 3538 O O . GLU A 1 454 ? 14.282 -0.966 -27.613 1.00 93.62 454 GLU A O 1
ATOM 3543 N N . GLY A 1 455 ? 15.689 -2.493 -26.755 1.00 92.88 455 GLY A N 1
ATOM 3544 C CA . GLY A 1 455 ? 15.176 -2.435 -25.387 1.00 92.88 455 GLY A CA 1
ATOM 3545 C C . GLY A 1 455 ? 15.256 -1.030 -24.793 1.00 92.88 455 GLY A C 1
ATOM 3546 O O . GLY A 1 455 ? 14.262 -0.527 -24.273 1.00 92.88 455 GLY A O 1
ATOM 3547 N N . MET A 1 456 ? 16.393 -0.347 -24.953 1.00 93.88 456 MET A N 1
ATOM 3548 C CA . MET A 1 456 ? 16.573 1.035 -24.493 1.00 93.88 456 MET A CA 1
ATOM 3549 C C . MET A 1 456 ? 15.598 2.019 -25.143 1.00 93.88 456 MET A C 1
ATOM 3551 O O . MET A 1 456 ? 15.057 2.889 -24.459 1.00 93.88 456 MET A O 1
ATOM 3555 N N . ARG A 1 457 ? 15.342 1.875 -26.448 1.00 95.44 457 ARG A N 1
ATOM 3556 C CA . ARG A 1 457 ? 14.360 2.706 -27.157 1.00 95.44 457 ARG A CA 1
ATOM 3557 C C . ARG A 1 457 ? 12.947 2.467 -26.627 1.00 95.44 457 ARG A C 1
ATOM 3559 O O . ARG A 1 457 ? 12.267 3.429 -26.291 1.00 95.44 457 ARG A O 1
ATOM 3566 N N . ARG A 1 458 ? 12.547 1.199 -26.468 1.00 95.69 458 ARG A N 1
ATOM 3567 C CA . ARG A 1 458 ? 11.233 0.828 -25.910 1.00 95.69 458 ARG A CA 1
ATOM 3568 C C . ARG A 1 458 ? 11.026 1.378 -24.500 1.00 95.69 458 ARG A C 1
ATOM 3570 O O . ARG A 1 458 ? 9.948 1.881 -24.204 1.00 95.69 458 ARG A O 1
ATOM 3577 N N . ILE A 1 459 ? 12.057 1.325 -23.655 1.00 95.44 459 ILE A N 1
ATOM 3578 C CA . ILE A 1 459 ? 12.027 1.916 -22.310 1.00 95.44 459 ILE A CA 1
ATOM 3579 C C . ILE A 1 459 ? 11.791 3.424 -22.390 1.00 95.44 459 ILE A C 1
ATOM 3581 O O . ILE A 1 459 ? 10.917 3.939 -21.696 1.00 95.44 459 ILE A O 1
ATOM 3585 N N . TRP A 1 460 ? 12.557 4.132 -23.224 1.00 96.44 460 TRP A N 1
ATOM 3586 C CA . TRP A 1 460 ? 12.442 5.584 -23.348 1.00 96.44 460 TRP A CA 1
ATOM 3587 C C . TRP A 1 460 ? 11.063 6.009 -23.863 1.00 96.44 460 TRP A C 1
ATOM 3589 O O . TRP A 1 460 ? 10.429 6.876 -23.264 1.00 96.44 460 TRP A O 1
ATOM 3599 N N . ASP A 1 461 ? 10.566 5.345 -24.908 1.00 97.19 461 ASP A N 1
ATOM 3600 C CA . ASP A 1 461 ? 9.227 5.582 -25.452 1.00 97.19 461 ASP A CA 1
ATOM 3601 C C . ASP A 1 461 ? 8.146 5.263 -24.403 1.00 97.19 461 ASP A C 1
ATOM 3603 O O . ASP A 1 461 ? 7.185 6.012 -24.233 1.00 97.19 461 ASP A O 1
ATOM 3607 N N . GLY A 1 462 ? 8.316 4.177 -23.644 1.00 95.81 462 GLY A N 1
ATOM 3608 C CA . GLY A 1 462 ? 7.426 3.798 -22.548 1.00 95.81 462 GLY A CA 1
ATOM 3609 C C . GLY A 1 462 ? 7.360 4.850 -21.439 1.00 95.81 462 GLY A C 1
ATOM 3610 O O . GLY A 1 462 ? 6.262 5.203 -21.001 1.00 95.81 462 GLY A O 1
ATOM 3611 N N . LEU A 1 463 ? 8.511 5.378 -21.008 1.00 94.62 463 LEU A N 1
ATOM 3612 C CA . LEU A 1 463 ? 8.596 6.447 -20.008 1.00 94.62 463 LEU A CA 1
ATOM 3613 C C . LEU A 1 463 ? 7.970 7.750 -20.517 1.00 94.62 463 LEU A C 1
ATOM 3615 O O . LEU A 1 463 ? 7.203 8.367 -19.780 1.00 94.62 463 LEU A O 1
ATOM 3619 N N . ALA A 1 464 ? 8.255 8.141 -21.763 1.00 95.06 464 ALA A N 1
ATOM 3620 C CA . ALA A 1 464 ? 7.680 9.333 -22.385 1.00 95.06 464 ALA A CA 1
ATOM 3621 C C . ALA A 1 464 ? 6.149 9.246 -22.458 1.00 95.06 464 ALA A C 1
ATOM 3623 O O . ALA A 1 464 ? 5.458 10.158 -22.014 1.00 95.06 464 ALA A O 1
ATOM 3624 N N . ASN A 1 465 ? 5.618 8.102 -22.899 1.00 95.06 465 ASN A N 1
ATOM 3625 C CA . ASN A 1 465 ? 4.176 7.872 -22.919 1.00 95.06 465 ASN A CA 1
ATOM 3626 C C . ASN A 1 465 ? 3.575 7.950 -21.508 1.00 95.06 465 ASN A C 1
ATOM 3628 O O . ASN A 1 465 ? 2.586 8.645 -21.305 1.00 95.06 465 ASN A O 1
ATOM 3632 N N . CYS A 1 466 ? 4.180 7.285 -20.513 1.00 93.06 466 CYS A N 1
ATOM 3633 C CA . CYS A 1 466 ? 3.689 7.356 -19.132 1.00 93.06 466 CYS A CA 1
ATOM 3634 C C . CYS A 1 466 ? 3.682 8.797 -18.603 1.00 93.06 466 CYS A C 1
ATOM 3636 O O . CYS A 1 466 ? 2.723 9.199 -17.946 1.00 93.06 466 CYS A O 1
ATOM 3638 N N . TRP A 1 467 ? 4.728 9.573 -18.895 1.00 92.56 467 TRP A N 1
ATOM 3639 C CA . TRP A 1 467 ? 4.804 10.986 -18.533 1.00 92.56 467 TRP A CA 1
ATOM 3640 C C . TRP A 1 467 ? 3.653 11.792 -19.143 1.00 92.56 467 TRP A C 1
ATOM 3642 O O . TRP A 1 467 ? 2.951 12.497 -18.414 1.00 92.56 467 TRP A O 1
ATOM 3652 N N . ASP A 1 468 ? 3.422 11.644 -20.449 1.00 92.88 468 ASP A N 1
ATOM 3653 C CA . ASP A 1 468 ? 2.355 12.344 -21.167 1.00 92.88 468 ASP A CA 1
ATOM 3654 C C . ASP A 1 468 ? 0.966 11.983 -20.633 1.00 92.88 468 ASP A C 1
ATOM 3656 O O . ASP A 1 468 ? 0.103 12.856 -20.509 1.00 92.88 468 ASP A O 1
ATOM 3660 N N . ASP A 1 469 ? 0.753 10.720 -20.263 1.00 90.44 469 ASP A N 1
ATOM 3661 C CA . ASP A 1 469 ? -0.509 10.268 -19.688 1.00 90.44 469 ASP A CA 1
ATOM 3662 C C . ASP A 1 469 ? -0.762 10.866 -18.303 1.00 90.44 469 ASP A C 1
ATOM 3664 O O . ASP A 1 469 ? -1.849 11.390 -18.050 1.00 90.44 469 ASP A O 1
ATOM 3668 N N . PHE A 1 470 ? 0.232 10.848 -17.407 1.00 89.12 470 PHE A N 1
ATOM 3669 C CA . PHE A 1 470 ? 0.107 11.506 -16.102 1.00 89.12 470 PHE A CA 1
ATOM 3670 C C . PHE A 1 470 ? -0.108 13.018 -16.258 1.00 89.12 470 PHE A C 1
ATOM 3672 O O . PHE A 1 470 ? -0.933 13.602 -15.552 1.00 89.12 470 PHE A O 1
ATOM 3679 N N . ASP A 1 471 ? 0.563 13.657 -17.219 1.00 89.50 471 ASP A N 1
ATOM 3680 C CA . ASP A 1 471 ? 0.352 15.073 -17.517 1.00 89.50 471 ASP A CA 1
ATOM 3681 C C . ASP A 1 471 ? -1.038 15.355 -18.120 1.00 89.50 471 ASP A C 1
ATOM 3683 O O . ASP A 1 471 ? -1.647 16.395 -17.859 1.00 89.50 471 ASP A O 1
ATOM 3687 N N . ALA A 1 472 ? -1.598 14.427 -18.898 1.00 88.56 472 ALA A N 1
ATOM 3688 C CA . ALA A 1 472 ? -2.972 14.519 -19.383 1.00 88.56 472 ALA A CA 1
ATOM 3689 C C . ALA A 1 472 ? -3.985 14.465 -18.228 1.00 88.56 472 ALA A C 1
ATOM 3691 O O . ALA A 1 472 ? -4.894 15.297 -18.190 1.00 88.56 472 ALA A O 1
ATOM 3692 N N . VAL A 1 473 ? -3.803 13.560 -17.257 1.00 85.62 473 VAL A N 1
ATOM 3693 C CA . VAL A 1 473 ? -4.643 13.506 -16.042 1.00 85.62 473 VAL A CA 1
ATOM 3694 C C . VAL A 1 473 ? -4.559 14.812 -15.263 1.00 85.62 473 VAL A C 1
ATOM 3696 O O . VAL A 1 473 ? -5.580 15.371 -14.863 1.00 85.62 473 VAL A O 1
ATOM 3699 N N . ARG A 1 474 ? -3.348 15.346 -15.109 1.00 84.44 474 ARG A N 1
ATOM 3700 C CA . ARG A 1 474 ? -3.120 16.620 -14.434 1.00 84.44 474 ARG A CA 1
ATOM 3701 C C . ARG A 1 474 ? -3.851 17.782 -15.108 1.00 84.44 474 ARG A C 1
ATOM 3703 O O . ARG A 1 474 ? -4.540 18.545 -14.438 1.00 84.44 474 ARG A O 1
ATOM 3710 N N . ARG A 1 475 ? -3.746 17.903 -16.435 1.00 85.31 475 ARG A N 1
ATOM 3711 C CA . ARG A 1 475 ? -4.430 18.955 -17.214 1.00 85.31 475 ARG A CA 1
ATOM 3712 C C . ARG A 1 475 ? -5.954 18.866 -17.122 1.00 85.31 475 ARG A C 1
ATOM 3714 O O . ARG A 1 475 ? -6.633 19.892 -17.156 1.00 85.31 475 ARG A O 1
ATOM 3721 N N . GLN A 1 476 ? -6.498 17.658 -16.986 1.00 79.94 476 GLN A N 1
ATOM 3722 C CA . GLN A 1 476 ? -7.924 17.468 -16.713 1.00 79.94 476 GLN A CA 1
ATOM 3723 C C . GLN A 1 476 ? -8.290 17.939 -15.299 1.00 79.94 476 GLN A C 1
ATOM 3725 O O . GLN A 1 476 ? -9.305 18.613 -15.133 1.00 79.94 476 GLN A O 1
ATOM 3730 N N . GLY A 1 477 ? -7.442 17.647 -14.306 1.00 74.62 477 GLY A N 1
ATOM 3731 C CA . GLY A 1 477 ? -7.603 18.119 -12.930 1.00 74.62 477 GLY A CA 1
ATOM 3732 C C . GLY A 1 477 ? -7.598 19.645 -12.813 1.00 74.62 477 GLY A C 1
ATOM 3733 O O . GLY A 1 477 ? -8.495 20.215 -12.205 1.00 74.62 477 GLY A O 1
ATOM 3734 N N . THR A 1 478 ? -6.663 20.331 -13.475 1.00 72.56 478 THR A N 1
ATOM 3735 C CA . THR A 1 478 ? -6.575 21.804 -13.438 1.00 72.56 478 THR A CA 1
ATOM 3736 C C . THR A 1 478 ? -7.706 22.511 -14.186 1.00 72.56 478 THR A C 1
ATOM 3738 O O . THR A 1 478 ? -8.035 23.652 -13.865 1.00 72.56 478 THR A O 1
ATOM 3741 N N . SER A 1 479 ? -8.319 21.843 -15.166 1.00 73.06 479 SER A N 1
ATOM 3742 C CA . SER A 1 479 ? -9.466 22.376 -15.915 1.00 73.06 479 SER A CA 1
ATOM 3743 C C . SER A 1 479 ? -10.779 22.290 -15.125 1.00 73.06 479 SER A C 1
ATOM 3745 O O . SER A 1 479 ? -11.693 23.080 -15.362 1.00 73.06 479 SER A O 1
ATOM 3747 N N . ASN A 1 480 ? -10.869 21.362 -14.167 1.00 66.69 480 ASN A N 1
ATOM 3748 C CA . ASN A 1 480 ? -12.036 21.158 -13.316 1.00 66.69 480 ASN A CA 1
ATOM 3749 C C . ASN A 1 480 ? -11.771 21.739 -11.920 1.00 66.69 480 ASN A C 1
ATOM 3751 O O . ASN A 1 480 ? -11.135 21.104 -11.090 1.00 66.69 480 ASN A O 1
ATOM 3755 N N . VAL A 1 481 ? -12.307 22.925 -11.614 1.00 70.25 481 VAL A N 1
ATOM 3756 C CA . VAL A 1 481 ? -12.151 23.594 -10.296 1.00 70.25 481 VAL A CA 1
ATOM 3757 C C . VAL A 1 481 ? -13.009 22.932 -9.191 1.00 70.25 481 VAL A C 1
ATOM 3759 O O . VAL A 1 481 ? -13.490 23.583 -8.269 1.00 70.25 481 VAL A O 1
ATOM 3762 N N . THR A 1 482 ? -13.273 21.633 -9.298 1.00 76.44 482 THR A N 1
ATOM 3763 C CA . THR A 1 482 ? -14.012 20.840 -8.306 1.00 76.44 482 THR A CA 1
ATOM 3764 C C . THR A 1 482 ? -13.038 20.131 -7.362 1.00 76.44 482 THR A C 1
ATOM 3766 O O . THR A 1 482 ? -11.865 19.968 -7.696 1.00 76.44 482 THR A O 1
ATOM 3769 N N . GLU A 1 483 ? -13.507 19.677 -6.190 1.00 66.56 483 GLU A N 1
ATOM 3770 C CA . GLU A 1 483 ? -12.685 18.872 -5.261 1.00 66.56 483 GLU A CA 1
ATOM 3771 C C . GLU A 1 483 ? -12.043 17.666 -5.976 1.00 66.56 483 GLU A C 1
ATOM 3773 O O . GLU A 1 483 ? -10.853 17.407 -5.806 1.00 66.56 483 GLU A O 1
ATOM 3778 N N . ASP A 1 484 ? -12.789 17.019 -6.879 1.00 68.00 484 ASP A N 1
ATOM 3779 C CA . ASP A 1 484 ? -12.296 15.911 -7.708 1.00 68.00 484 ASP A CA 1
ATOM 3780 C C . ASP A 1 484 ? -11.101 16.299 -8.604 1.00 68.00 484 ASP A C 1
ATOM 3782 O O . ASP A 1 484 ? -10.224 15.476 -8.864 1.00 68.00 484 ASP A O 1
ATOM 3786 N N . GLY A 1 485 ? -11.041 17.545 -9.088 1.00 68.94 485 GLY A N 1
ATOM 3787 C CA . GLY A 1 485 ? -9.943 18.018 -9.935 1.00 68.94 485 GLY A CA 1
ATOM 3788 C C . GLY A 1 485 ? -8.628 18.180 -9.169 1.00 68.94 485 GLY A C 1
ATOM 3789 O O . GLY A 1 485 ? -7.564 17.828 -9.684 1.00 68.94 485 GLY A O 1
ATOM 3790 N N . VAL A 1 486 ? -8.705 18.627 -7.911 1.00 73.06 486 VAL A N 1
ATOM 3791 C CA . VAL A 1 486 ? -7.548 18.738 -7.005 1.00 73.06 486 VAL A CA 1
ATOM 3792 C C . VAL A 1 486 ? -6.993 17.353 -6.656 1.00 73.06 486 VAL A C 1
ATOM 3794 O O . VAL A 1 486 ? -5.776 17.164 -6.612 1.00 73.06 486 VAL A O 1
ATOM 3797 N N . ASP A 1 487 ? -7.866 16.362 -6.467 1.00 75.12 487 ASP A N 1
ATOM 3798 C CA . ASP A 1 487 ? -7.450 14.984 -6.193 1.00 75.12 487 ASP A CA 1
ATOM 3799 C C . ASP A 1 487 ? -6.735 14.336 -7.391 1.00 75.12 487 ASP A C 1
ATOM 3801 O O . ASP A 1 487 ? -5.762 13.602 -7.196 1.00 75.12 487 ASP A O 1
ATOM 3805 N N . LEU A 1 488 ? -7.148 14.644 -8.628 1.00 75.50 488 LEU A N 1
ATOM 3806 C CA . LEU A 1 488 ? -6.482 14.172 -9.850 1.00 75.50 488 LEU A CA 1
ATOM 3807 C C . LEU A 1 488 ? -5.091 14.786 -10.047 1.00 75.50 488 LEU A C 1
ATOM 3809 O O . LEU A 1 488 ? -4.149 14.066 -10.386 1.00 75.50 488 LEU A O 1
ATOM 3813 N N . ASP A 1 489 ? -4.942 16.091 -9.810 1.00 80.12 489 ASP A N 1
ATOM 3814 C CA . ASP A 1 489 ? -3.639 16.767 -9.854 1.00 80.12 489 ASP A CA 1
ATOM 3815 C C . ASP A 1 489 ? -2.682 16.193 -8.798 1.00 80.12 489 ASP A C 1
ATOM 3817 O O . ASP A 1 489 ? -1.533 15.849 -9.094 1.00 80.12 489 ASP A O 1
ATOM 3821 N N . ARG A 1 490 ? -3.183 15.984 -7.574 1.00 78.81 490 ARG A N 1
ATOM 3822 C CA . ARG A 1 490 ? -2.408 15.391 -6.480 1.00 78.81 490 ARG A CA 1
ATOM 3823 C C . ARG A 1 490 ? -2.058 13.928 -6.744 1.00 78.81 490 ARG A C 1
ATOM 3825 O O . ARG A 1 490 ? -0.964 13.500 -6.379 1.00 78.81 490 ARG A O 1
ATOM 3832 N N . PHE A 1 491 ? -2.953 13.157 -7.363 1.00 83.69 491 PHE A N 1
ATOM 3833 C CA . PHE A 1 491 ? -2.666 11.800 -7.830 1.00 83.69 491 PHE A CA 1
ATOM 3834 C C . PHE A 1 491 ? -1.528 11.813 -8.847 1.00 83.69 491 PHE A C 1
ATOM 3836 O O . PHE A 1 491 ? -0.499 11.196 -8.598 1.00 83.69 491 PHE A O 1
ATOM 3843 N N . ALA A 1 492 ? -1.665 12.559 -9.946 1.00 83.19 492 ALA A N 1
ATOM 3844 C CA . ALA A 1 492 ? -0.659 12.599 -11.005 1.00 83.19 492 ALA A CA 1
ATOM 3845 C C . ALA A 1 492 ? 0.712 13.074 -10.493 1.00 83.19 492 ALA A C 1
ATOM 3847 O O . ALA A 1 492 ? 1.737 12.469 -10.806 1.00 83.19 492 ALA A O 1
ATOM 3848 N N . SER A 1 493 ? 0.723 14.103 -9.644 1.00 80.62 493 SER A N 1
ATOM 3849 C CA . SER A 1 493 ? 1.948 14.674 -9.077 1.00 80.62 493 SER A CA 1
ATOM 3850 C C . SER A 1 493 ? 2.719 13.704 -8.177 1.00 80.62 493 SER A C 1
ATOM 3852 O O . SER A 1 493 ? 3.934 13.817 -8.064 1.00 80.62 493 SER A O 1
ATOM 3854 N N . ALA A 1 494 ? 2.055 12.733 -7.548 1.00 76.31 494 ALA A N 1
ATOM 3855 C CA . ALA A 1 494 ? 2.719 11.771 -6.668 1.00 76.31 494 ALA A CA 1
ATOM 3856 C C . ALA A 1 494 ? 3.473 10.656 -7.411 1.00 76.31 494 ALA A C 1
ATOM 3858 O O . ALA A 1 494 ? 4.320 9.990 -6.816 1.00 76.31 494 ALA A O 1
ATOM 3859 N N . TRP A 1 495 ? 3.170 10.447 -8.696 1.00 77.44 495 TRP A N 1
ATOM 3860 C CA . TRP A 1 495 ? 3.850 9.467 -9.552 1.00 77.44 495 TRP A CA 1
ATOM 3861 C C . TRP A 1 495 ? 4.952 10.087 -10.415 1.00 77.44 495 TRP A C 1
ATOM 3863 O O . TRP A 1 495 ? 5.738 9.361 -11.024 1.00 77.44 495 TRP A O 1
ATOM 3873 N N . GLN A 1 496 ? 5.042 11.418 -10.455 1.00 65.31 496 GLN A N 1
ATOM 3874 C CA . GLN A 1 496 ? 6.180 12.115 -11.038 1.00 65.31 496 GLN A CA 1
ATOM 3875 C C . GLN A 1 496 ? 7.352 11.997 -10.060 1.00 65.31 496 GLN A C 1
ATOM 3877 O O . GLN A 1 496 ? 7.406 12.677 -9.039 1.00 65.31 496 GLN A O 1
ATOM 3882 N N . VAL A 1 497 ? 8.264 11.068 -10.345 1.00 51.34 497 VAL A N 1
ATOM 3883 C CA . VAL A 1 497 ? 9.516 10.923 -9.596 1.00 51.34 497 VAL A CA 1
ATOM 3884 C C . VAL A 1 497 ? 10.291 12.241 -9.707 1.00 51.34 497 VAL A C 1
ATOM 3886 O O . VAL A 1 497 ? 10.611 12.667 -10.816 1.00 51.34 497 VAL A O 1
ATOM 3889 N N . SER A 1 498 ? 10.543 12.887 -8.566 1.00 31.08 498 SER A N 1
ATOM 3890 C CA . SER A 1 498 ? 11.365 14.098 -8.427 1.00 31.08 498 SER A CA 1
ATOM 3891 C C . SER A 1 498 ? 12.850 13.784 -8.342 1.00 31.08 498 SER A C 1
ATOM 3893 O O . SER A 1 498 ? 13.174 12.875 -7.538 1.00 31.08 498 SER A O 1
#

Foldseek 3Di:
DDDDDDDDDDDDDDDDDDDDDDDDDDPDDDDDPPDPQPAFPVCVVVVHDWCQVVDDPVPDDPQRDTPVCVVVVHRGHRPCPVVVVPPDDPVVVVVVVCCVVPNDDDDPPDDDDDDDDDDDPPCDPQLFDFADLLQLVAPQVLLCCLQQVLDDSCVLSVVVVCCVVVNDPQDLLSRLVRRLSQLVLLLVQAHSNNHHDDDPCVVVVVVPDDDDDDDDDDDDDDDDDPPPCPDPPVVVVVVVVVVVVVVNVVSLVSSVVSLVVSVVSCVVVVLLPDQDSSSLVSLLSSLVNCPPPDPVVSVSSLVSSLVSLVVVLPDPDPPDDDVPPPPLPVLLSSLSSSLSNLLCCLPVQLLQQHDDDDDPVSNVVSVCVSPDDDPPDDDDDDDDDDDDDDDYDDDDDDDDDDDDDPPPPPPPPPPVDVCVSRVLSSLVSVLSNLCSVQPRHPVNVVVVPDRPPVSVVVSVVSVVVSLVVLVVQLVQLVVDPDPVSVSSVSSSVSPPDD

Mean predicted aligned error: 19.69 Å

InterPro domains:
  IPR001138 Zn(2)Cys(6) fungal-type DNA-binding domain [PS50048] (39-78)
  IPR001138 Zn(2)Cys(6) fungal-type DNA-binding domain [SM00066] (34-87)
  IPR001138 Zn(2)Cys(6) fungal-type DNA-binding domain [cd00067] (39-77)
  IPR036864 Zn(2)-C6 fungal-type DNA-binding domain superfamily [G3DSA:4.10.240.10] (28-87)
  IPR036864 Zn(2)-C6 fungal-type DNA-binding domain superfamily [SSF57701] (33-79)

Sequence (498 aa):
MSPRSQNAGAPPSTRSSTNTPYPRRPSGQPKSSRQQFSACGACRMRRVRCDLKDLPLDQAGPCPSCSNCKERGLKCVDEFADVKSVKLLRRGRRLQQVERIYGKVSDPDSAEGSSSSSLPSHARPRTIPGLQPEFFASPFWRWFSTQRPIFDSTEFPARFLAHTKGSQILSFEGQILSMLLVVWAYSFGVNERGLEEASSYDFLSLSSAPDFESLTPTSPRNTRRASVNIPPDRELSQNIKSGLDHRRHERRERTDSMLREVMELIDAHSVMRHPTWDGVRILLLILPLMEESHHLDRLMMYEAALAQSHALWTLPSSSGPSPFSQVPDDAMVRLRVYCYAHIQEGIAGGLRGGRLTLDPEDLAAIQQSLLSPGYTGDTSHPGSPTFTAAAETSSHSVITTQSCSRARTTPPVSYWHPNYVFSLPLRLSSVCRDIHAVLTGAKAARCQLDIDSEGMRRIWDGLANCWDDFDAVRRQGTSNVTEDGVDLDRFASAWQVS